Protein AF-A0A1I7E0W5-F1 (afdb_monomer)

Organism: NCBI:txid305507

Structure (mmCIF, N/CA/C/O backbone):
data_AF-A0A1I7E0W5-F1
#
_entry.id   AF-A0A1I7E0W5-F1
#
loop_
_atom_site.group_PDB
_atom_site.id
_atom_site.type_symbol
_atom_site.label_atom_id
_atom_site.label_alt_id
_atom_site.label_comp_id
_atom_site.label_asym_id
_atom_site.label_entity_id
_atom_site.label_seq_id
_atom_site.pdbx_PDB_ins_code
_atom_site.Cartn_x
_atom_site.Cartn_y
_atom_site.Cartn_z
_atom_site.occupancy
_atom_site.B_iso_or_equiv
_atom_site.auth_seq_id
_atom_site.auth_comp_id
_atom_site.auth_asym_id
_atom_site.auth_atom_id
_atom_site.pdbx_PDB_model_num
ATOM 1 N N . MET A 1 1 ? 36.158 55.878 -79.142 1.00 43.62 1 MET A N 1
ATOM 2 C CA . MET A 1 1 ? 35.590 54.519 -79.047 1.00 43.62 1 MET A CA 1
ATOM 3 C C . MET A 1 1 ? 34.059 54.619 -79.049 1.00 43.62 1 MET A C 1
ATOM 5 O O . MET A 1 1 ? 33.422 54.071 -78.172 1.00 43.62 1 MET A O 1
ATOM 9 N N . ASP A 1 2 ? 33.476 55.342 -80.022 1.00 47.50 2 ASP A N 1
ATOM 10 C CA . ASP A 1 2 ? 32.053 55.759 -79.984 1.00 47.50 2 ASP A CA 1
ATOM 11 C C . ASP A 1 2 ? 31.364 55.766 -81.371 1.00 47.50 2 ASP A C 1
ATOM 13 O O . ASP A 1 2 ? 30.398 56.481 -81.621 1.00 47.50 2 ASP A O 1
ATOM 17 N N . SER A 1 3 ? 31.851 54.949 -82.313 1.00 44.78 3 SER A N 1
ATOM 18 C CA . SER A 1 3 ? 31.164 54.667 -83.590 1.00 44.78 3 SER A CA 1
ATOM 19 C C . SER A 1 3 ? 30.640 53.227 -83.694 1.00 44.78 3 SER A C 1
ATOM 21 O O . SER A 1 3 ? 29.823 52.940 -84.570 1.00 44.78 3 SER A O 1
ATOM 23 N N . LYS A 1 4 ? 31.046 52.330 -82.778 1.00 49.75 4 LYS A N 1
ATOM 24 C CA . LYS A 1 4 ? 30.708 50.891 -82.803 1.00 49.75 4 LYS A CA 1
ATOM 25 C C . LYS A 1 4 ? 29.216 50.594 -82.591 1.00 49.75 4 LYS A C 1
ATOM 27 O O . LYS A 1 4 ? 28.749 49.528 -82.967 1.00 49.75 4 LYS A O 1
ATOM 32 N N . LEU A 1 5 ? 28.445 51.541 -82.054 1.00 52.19 5 LEU A N 1
ATOM 33 C CA . LEU A 1 5 ? 27.039 51.333 -81.684 1.00 52.19 5 LEU A CA 1
ATOM 34 C C . LEU A 1 5 ? 26.013 51.686 -82.777 1.00 52.19 5 LEU A C 1
ATOM 36 O O . LEU A 1 5 ? 24.825 51.469 -82.565 1.00 52.19 5 LEU A O 1
ATOM 40 N N . LYS A 1 6 ? 26.416 52.219 -83.943 1.00 59.38 6 LYS A N 1
ATOM 41 C CA . LYS A 1 6 ? 25.441 52.645 -84.976 1.00 59.38 6 LYS A CA 1
ATOM 42 C C . LYS A 1 6 ? 25.000 51.538 -85.937 1.00 59.38 6 LYS A C 1
ATOM 44 O O . LYS A 1 6 ? 23.975 51.684 -86.602 1.00 59.38 6 LYS A O 1
ATOM 49 N N . HIS A 1 7 ? 25.751 50.442 -86.023 1.00 68.62 7 HIS A N 1
ATOM 50 C CA . HIS A 1 7 ? 25.469 49.345 -86.945 1.00 68.62 7 HIS A CA 1
ATOM 51 C C . HIS A 1 7 ? 25.416 48.018 -86.198 1.00 68.62 7 HIS A C 1
ATOM 53 O O . HIS A 1 7 ? 26.363 47.637 -85.515 1.00 68.62 7 HIS A O 1
ATOM 59 N N . HIS A 1 8 ? 24.294 47.317 -86.340 1.00 77.12 8 HIS A N 1
ATOM 60 C CA . HIS A 1 8 ? 24.077 46.020 -85.714 1.00 77.12 8 HIS A CA 1
ATOM 61 C C . HIS A 1 8 ? 24.277 44.885 -86.724 1.00 77.12 8 HIS A C 1
ATOM 63 O O . HIS A 1 8 ? 23.985 45.073 -87.917 1.00 77.12 8 HIS A O 1
ATOM 69 N N . PRO A 1 9 ? 24.727 43.708 -86.256 1.00 81.94 9 PRO A N 1
ATOM 70 C CA . PRO A 1 9 ? 24.713 42.486 -87.043 1.00 81.94 9 PRO A CA 1
ATOM 71 C C . PRO A 1 9 ? 23.320 42.235 -87.644 1.00 81.94 9 PRO A C 1
ATOM 73 O O . PRO A 1 9 ? 22.298 42.626 -87.064 1.00 81.94 9 PRO A O 1
ATOM 76 N N . PRO A 1 10 ? 23.237 41.606 -88.826 1.00 84.88 10 PRO A N 1
ATOM 77 C CA . PRO A 1 10 ? 21.951 41.270 -89.416 1.00 84.88 10 PRO A CA 1
ATOM 78 C C . PRO A 1 10 ? 21.169 40.344 -88.471 1.00 84.88 10 PRO A C 1
ATOM 80 O O . PRO A 1 10 ? 21.715 39.406 -87.902 1.00 84.88 10 PRO A O 1
ATOM 83 N N . LYS A 1 11 ? 19.866 40.599 -88.307 1.00 84.62 11 LYS A N 1
ATOM 84 C CA . LYS A 1 11 ? 19.031 39.889 -87.318 1.00 84.62 11 LYS A CA 1
ATOM 85 C C . LYS A 1 11 ? 18.729 38.436 -87.687 1.00 84.62 11 LYS A C 1
ATOM 87 O O . LYS A 1 11 ? 18.383 37.643 -86.819 1.00 84.62 11 LYS A O 1
ATOM 92 N N . TRP A 1 12 ? 18.782 38.086 -88.973 1.00 85.62 12 TRP A N 1
ATOM 93 C CA . TRP A 1 12 ? 18.380 36.753 -89.424 1.00 85.62 12 TRP A CA 1
ATOM 94 C C . TRP A 1 12 ? 19.437 35.667 -89.138 1.00 85.62 12 TRP A C 1
ATOM 96 O O . TRP A 1 12 ? 19.018 34.615 -88.656 1.00 85.62 12 TRP A O 1
ATOM 106 N N . PRO A 1 13 ? 20.765 35.868 -89.338 1.00 84.62 13 PRO A N 1
ATOM 107 C CA . PRO A 1 13 ? 21.755 34.865 -88.949 1.00 84.62 13 PRO A CA 1
ATOM 108 C C . PRO A 1 13 ? 21.840 34.750 -87.431 1.00 84.62 13 PRO A C 1
ATOM 110 O O . PRO A 1 13 ? 21.971 33.653 -86.908 1.00 84.62 13 PRO A O 1
ATOM 113 N N . ASP A 1 14 ? 21.683 35.865 -86.723 1.00 85.44 14 ASP A N 1
ATOM 114 C CA . ASP A 1 14 ? 21.684 35.887 -85.266 1.00 85.44 14 ASP A CA 1
ATOM 115 C C . ASP A 1 14 ? 20.537 35.042 -84.677 1.00 85.44 14 ASP A C 1
ATOM 117 O O . ASP A 1 14 ? 20.769 34.094 -83.930 1.00 85.44 14 ASP A O 1
ATOM 121 N N . ARG A 1 15 ? 19.303 35.246 -85.162 1.00 84.81 15 ARG A N 1
ATOM 122 C CA . ARG A 1 15 ? 18.154 34.389 -84.813 1.00 84.81 15 ARG A CA 1
ATOM 123 C C . ARG A 1 15 ? 18.330 32.931 -85.229 1.00 84.81 15 ARG A C 1
ATOM 125 O O . ARG A 1 15 ? 17.812 32.036 -84.565 1.00 84.81 15 ARG A O 1
ATOM 132 N N . PHE A 1 16 ? 19.020 32.671 -86.339 1.00 85.50 16 PHE A N 1
ATOM 133 C CA . PHE A 1 16 ? 19.328 31.304 -86.751 1.00 85.50 16 PHE A CA 1
ATOM 134 C C . PHE A 1 16 ? 20.288 30.635 -85.756 1.00 85.50 16 PHE A C 1
ATOM 136 O O . PHE A 1 16 ? 20.071 29.482 -85.389 1.00 85.50 16 PHE A O 1
ATOM 143 N N . LEU A 1 17 ? 21.288 31.368 -85.261 1.00 84.69 17 LEU A N 1
ATOM 144 C CA . LEU A 1 17 ? 22.218 30.910 -84.231 1.00 84.69 17 LEU A CA 1
ATOM 145 C C . LEU A 1 17 ? 21.491 30.614 -82.910 1.00 84.69 17 LEU A C 1
ATOM 147 O O . LEU A 1 17 ? 21.661 29.525 -82.360 1.00 84.69 17 LEU A O 1
ATOM 151 N N . GLU A 1 18 ? 20.598 31.503 -82.468 1.00 84.06 18 GLU A N 1
ATOM 152 C CA . GLU A 1 18 ? 19.714 31.275 -81.310 1.00 84.06 18 GLU A CA 1
ATOM 153 C C . GLU A 1 18 ? 18.819 30.037 -81.474 1.00 84.06 18 GLU A C 1
ATOM 155 O O . GLU A 1 18 ? 18.578 29.297 -80.516 1.00 84.06 18 GLU A O 1
ATOM 160 N N . PHE A 1 19 ? 18.335 29.784 -82.694 1.00 83.31 19 PHE A N 1
ATOM 161 C CA . PHE A 1 19 ? 17.449 28.660 -82.978 1.00 83.31 19 PHE A CA 1
ATOM 162 C C . PHE A 1 19 ? 18.139 27.302 -82.781 1.00 83.31 19 PHE A C 1
ATOM 164 O O . PHE A 1 19 ? 17.571 26.420 -82.126 1.00 83.31 19 PHE A O 1
ATOM 171 N N . TYR A 1 20 ? 19.347 27.110 -83.327 1.00 82.94 20 TYR A N 1
ATOM 172 C CA . TYR A 1 20 ? 20.008 25.798 -83.287 1.00 82.94 20 TYR A CA 1
ATOM 173 C C . TYR A 1 20 ? 20.947 25.604 -82.089 1.00 82.94 20 TYR A C 1
ATOM 175 O O . TYR A 1 20 ? 21.164 24.459 -81.673 1.00 82.94 20 TYR A O 1
ATOM 183 N N . CYS A 1 21 ? 21.537 26.675 -81.552 1.00 82.44 21 CYS A N 1
ATOM 184 C CA . CYS A 1 21 ? 22.623 26.571 -80.582 1.00 82.44 21 CYS A CA 1
ATOM 185 C C . CYS A 1 21 ? 22.127 26.200 -79.171 1.00 82.44 21 CYS A C 1
ATOM 187 O O . CYS A 1 21 ? 21.019 26.532 -78.745 1.00 82.44 21 CYS A O 1
ATOM 189 N N . ASN A 1 22 ? 22.955 25.471 -78.418 1.00 79.44 22 ASN A N 1
ATOM 190 C CA . ASN A 1 22 ? 22.703 25.182 -77.005 1.00 79.44 22 ASN A CA 1
ATOM 191 C C . ASN A 1 22 ? 22.732 26.489 -76.176 1.00 79.44 22 ASN A C 1
ATOM 193 O O . ASN A 1 22 ? 23.740 27.194 -76.263 1.00 79.44 22 ASN A O 1
ATOM 197 N N . PRO A 1 23 ? 21.712 26.787 -75.336 1.00 78.88 23 PRO A N 1
ATOM 198 C CA . PRO A 1 23 ? 21.662 28.008 -74.523 1.00 78.88 23 PRO A CA 1
ATOM 199 C C . PRO A 1 23 ? 22.933 28.277 -73.707 1.00 78.88 23 PRO A C 1
ATOM 201 O O . PRO A 1 23 ? 23.388 29.410 -73.651 1.00 78.88 23 PRO A O 1
ATOM 204 N N . ASN A 1 24 ? 23.576 27.236 -73.165 1.00 78.38 24 ASN A N 1
ATOM 205 C CA . ASN A 1 24 ? 24.781 27.383 -72.333 1.00 78.38 24 ASN A CA 1
ATOM 206 C C . ASN A 1 24 ? 26.032 27.816 -73.118 1.00 78.38 24 ASN A C 1
ATOM 208 O O . ASN A 1 24 ? 27.051 28.136 -72.517 1.00 78.38 24 ASN A O 1
ATOM 212 N N . ARG A 1 25 ? 26.002 27.739 -74.452 1.00 78.19 25 ARG A N 1
ATOM 213 C CA . ARG A 1 25 ? 27.111 28.136 -75.340 1.00 78.19 25 ARG A CA 1
ATOM 214 C C . ARG A 1 25 ? 26.723 29.258 -76.294 1.00 78.19 25 ARG A C 1
ATOM 216 O O . ARG A 1 25 ? 27.572 29.723 -77.047 1.00 78.19 25 ARG A O 1
ATOM 223 N N . LEU A 1 26 ? 25.448 29.641 -76.284 1.00 83.75 26 LEU A N 1
ATOM 224 C CA . LEU A 1 26 ? 24.885 30.644 -77.170 1.00 83.75 26 LEU A CA 1
ATOM 225 C C . LEU A 1 26 ? 25.604 31.978 -76.979 1.00 83.75 26 LEU A C 1
ATO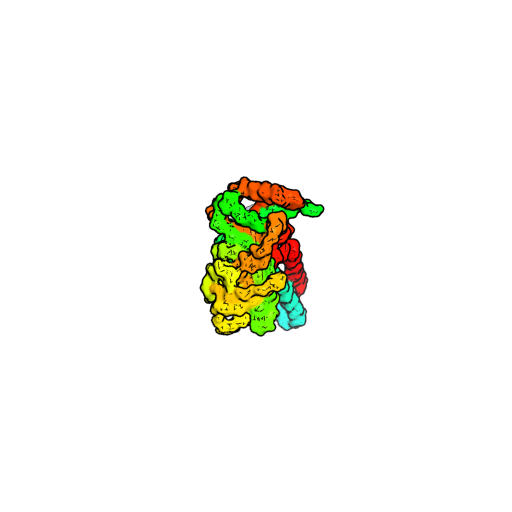M 227 O O . LEU A 1 26 ? 26.133 32.504 -77.946 1.00 83.75 26 LEU A O 1
ATOM 231 N N . GLU A 1 27 ? 25.712 32.442 -75.734 1.00 82.94 27 GLU A N 1
ATOM 232 C CA . GLU A 1 27 ? 26.347 33.720 -75.394 1.00 82.94 27 GLU A CA 1
ATOM 233 C C . GLU A 1 27 ? 27.799 33.796 -75.885 1.00 82.94 27 GLU A C 1
ATOM 235 O O . GLU A 1 27 ? 28.182 34.765 -76.534 1.00 82.94 27 GLU A O 1
ATOM 240 N N . GLN A 1 28 ? 28.587 32.739 -75.663 1.00 83.81 28 GLN A N 1
ATOM 241 C CA . GLN A 1 28 ? 29.988 32.707 -76.086 1.00 83.81 28 GLN A CA 1
ATOM 242 C C . GLN A 1 28 ? 30.129 32.721 -77.616 1.00 83.81 28 GLN A C 1
ATOM 244 O O . GLN A 1 28 ? 30.894 33.507 -78.160 1.00 83.81 28 GLN A O 1
ATOM 249 N N . ILE A 1 29 ? 29.373 31.876 -78.326 1.00 84.69 29 ILE A N 1
ATOM 250 C CA . ILE A 1 29 ? 29.469 31.778 -79.792 1.00 84.69 29 ILE A CA 1
ATOM 251 C C . ILE A 1 29 ? 28.907 33.042 -80.463 1.00 84.69 29 ILE A C 1
ATOM 253 O O . ILE A 1 29 ? 29.428 33.481 -81.488 1.00 84.69 29 ILE A O 1
ATOM 257 N N . GLN A 1 30 ? 27.858 33.638 -79.894 1.00 86.25 30 GLN A N 1
ATOM 258 C CA . GLN A 1 30 ? 27.276 34.892 -80.369 1.00 86.25 30 GLN A CA 1
ATOM 259 C C . GLN A 1 30 ? 28.239 36.066 -80.136 1.00 86.25 30 GLN A C 1
ATOM 261 O O . GLN A 1 30 ? 28.424 36.878 -81.040 1.00 86.25 30 GLN A O 1
ATOM 266 N N . GLY A 1 31 ? 28.920 36.103 -78.984 1.00 84.31 31 GLY A N 1
ATOM 267 C CA . GLY A 1 31 ? 29.981 37.067 -78.684 1.00 84.31 31 GLY A CA 1
ATOM 268 C C . GLY A 1 31 ? 31.130 37.015 -79.694 1.00 84.31 31 GLY A C 1
ATOM 269 O O . GLY A 1 31 ? 31.436 38.034 -80.313 1.00 84.31 31 GLY A O 1
ATOM 270 N N . ASP A 1 32 ? 31.685 35.825 -79.945 1.00 86.50 32 ASP A N 1
ATOM 271 C CA . ASP A 1 32 ? 32.763 35.627 -80.928 1.00 86.50 32 ASP A CA 1
ATOM 272 C C . ASP A 1 32 ? 32.327 36.060 -82.344 1.00 86.50 32 ASP A C 1
ATOM 274 O O . ASP A 1 32 ? 33.078 36.690 -83.093 1.00 86.50 32 ASP A O 1
ATOM 278 N N . ALA A 1 33 ? 31.087 35.742 -82.734 1.00 85.88 33 ALA A N 1
ATOM 279 C CA . ALA A 1 33 ? 30.550 36.128 -84.036 1.00 85.88 33 ALA A CA 1
ATOM 280 C C . ALA A 1 33 ? 30.359 37.652 -84.159 1.00 85.88 33 ALA A C 1
ATOM 282 O O . ALA A 1 33 ? 30.586 38.215 -85.234 1.00 85.88 33 ALA A O 1
ATOM 283 N N . TYR A 1 34 ? 29.946 38.327 -83.082 1.00 89.81 34 TYR A N 1
ATOM 284 C CA . TYR A 1 34 ? 29.804 39.783 -83.041 1.00 89.81 34 TYR A CA 1
ATOM 285 C C . TYR A 1 34 ? 31.148 40.497 -83.102 1.00 89.81 34 TYR A C 1
ATOM 287 O O . TYR A 1 34 ? 31.270 41.485 -83.827 1.00 89.81 34 TYR A O 1
ATOM 295 N N . GLU A 1 35 ? 32.162 39.993 -82.403 1.00 85.50 35 GLU A N 1
ATOM 296 C CA . GLU A 1 35 ? 33.510 40.556 -82.460 1.00 85.50 35 GLU A CA 1
ATOM 297 C C . GLU A 1 35 ? 34.052 40.531 -83.897 1.00 85.50 35 GLU A C 1
ATOM 299 O O . GLU A 1 35 ? 34.442 41.575 -84.426 1.00 85.50 35 GLU A O 1
ATOM 304 N N . LEU A 1 36 ? 33.944 39.383 -84.579 1.00 86.00 36 LEU A N 1
ATOM 305 C CA . LEU A 1 36 ? 34.335 39.248 -85.987 1.00 86.00 36 LEU A CA 1
ATOM 306 C C . LEU A 1 36 ? 33.556 40.194 -86.912 1.00 86.00 36 LEU A C 1
ATOM 308 O O . LEU A 1 36 ? 34.139 40.781 -87.822 1.00 86.00 36 LEU A O 1
ATOM 312 N N . PHE A 1 37 ? 32.255 40.393 -86.673 1.00 88.00 37 PHE A N 1
ATOM 313 C CA . PHE A 1 37 ? 31.454 41.343 -87.451 1.00 88.00 37 PHE A CA 1
ATOM 314 C C . PHE A 1 37 ? 31.960 42.779 -87.311 1.00 88.00 37 PHE A C 1
ATOM 316 O O . PHE A 1 37 ? 32.060 43.488 -88.311 1.00 88.00 37 PHE A O 1
ATOM 323 N N . TYR A 1 38 ? 32.277 43.217 -86.091 1.00 85.88 38 TYR A N 1
ATOM 324 C CA . TYR A 1 38 ? 32.769 44.573 -85.858 1.00 85.88 38 TYR A CA 1
ATOM 325 C C . TYR A 1 38 ? 34.187 44.783 -86.399 1.00 85.88 38 TYR A C 1
ATOM 327 O O . TYR A 1 38 ? 34.476 45.873 -86.887 1.00 85.88 38 TYR A O 1
ATOM 335 N N . MET A 1 39 ? 35.036 43.752 -86.390 1.00 84.88 39 MET A N 1
ATOM 336 C CA . MET A 1 39 ? 36.342 43.796 -87.058 1.00 84.88 39 MET A CA 1
ATOM 337 C C . MET A 1 39 ? 36.192 43.937 -88.580 1.00 84.88 39 MET A C 1
ATOM 339 O O . MET A 1 39 ? 36.763 44.847 -89.180 1.00 84.88 39 MET A O 1
ATOM 343 N N . ASP A 1 40 ? 35.353 43.103 -89.206 1.00 85.44 40 ASP A N 1
ATOM 344 C CA . ASP A 1 40 ? 35.089 43.173 -90.651 1.00 85.44 40 ASP A CA 1
ATOM 345 C C . ASP A 1 40 ? 34.439 44.515 -91.058 1.00 85.44 40 ASP A C 1
ATOM 347 O O . ASP A 1 40 ? 34.656 45.012 -92.171 1.00 85.44 40 ASP A O 1
ATOM 351 N N . LEU A 1 41 ? 33.642 45.115 -90.161 1.00 86.06 41 LEU A N 1
ATOM 352 C CA . LEU A 1 41 ? 33.019 46.427 -90.350 1.00 86.06 41 LEU A CA 1
ATOM 353 C C . LEU A 1 41 ? 34.068 47.540 -90.461 1.00 86.06 41 LEU A C 1
ATOM 355 O O . LEU A 1 41 ? 33.935 48.404 -91.331 1.00 86.06 41 LEU A O 1
ATOM 359 N N . GLU A 1 42 ? 35.079 47.518 -89.588 1.00 81.69 42 GLU A N 1
ATOM 360 C CA . GLU A 1 42 ? 36.147 48.522 -89.538 1.00 81.69 42 GLU A CA 1
ATOM 361 C C . GLU A 1 42 ? 37.092 48.418 -90.743 1.00 81.69 42 GLU A C 1
ATOM 363 O O . GLU A 1 42 ? 37.497 49.447 -91.282 1.00 81.69 42 GLU A O 1
ATOM 368 N N . GLU A 1 43 ? 37.395 47.206 -91.218 1.00 82.06 43 GLU A N 1
ATOM 369 C CA . GLU A 1 43 ? 38.348 47.014 -92.319 1.00 82.06 43 GLU A CA 1
ATOM 370 C C . GLU A 1 43 ? 37.748 47.196 -93.722 1.00 82.06 43 GLU A C 1
ATOM 372 O O . GLU A 1 43 ? 38.404 47.743 -94.610 1.00 82.06 43 GLU A O 1
ATOM 377 N N . LYS A 1 44 ? 36.535 46.677 -93.973 1.00 80.94 44 LYS A N 1
ATOM 378 C CA . LYS A 1 44 ? 36.001 46.490 -95.346 1.00 80.94 44 LYS A CA 1
ATOM 379 C C . LYS A 1 44 ? 34.577 47.015 -95.549 1.00 80.94 44 LYS A C 1
ATOM 381 O O . LYS A 1 44 ? 34.046 46.946 -96.661 1.00 80.94 44 LYS A O 1
ATOM 386 N N . GLY A 1 45 ? 33.967 47.575 -94.505 1.00 83.00 45 GLY A N 1
ATOM 387 C CA . GLY A 1 45 ? 32.675 48.256 -94.561 1.00 83.00 45 GLY A CA 1
ATOM 388 C C . GLY A 1 45 ? 31.440 47.353 -94.416 1.00 83.00 45 GLY A C 1
ATOM 389 O O . GLY A 1 45 ? 31.491 46.123 -94.447 1.00 83.00 45 GLY A O 1
ATOM 390 N N . LEU A 1 46 ? 30.274 47.998 -94.271 1.00 82.75 46 LEU A N 1
ATOM 391 C CA . LEU A 1 46 ? 29.032 47.385 -93.770 1.00 82.75 46 LEU A CA 1
ATOM 392 C C . LEU A 1 46 ? 28.513 46.192 -94.584 1.00 82.75 46 LEU A C 1
ATOM 394 O O . LEU A 1 46 ? 28.131 45.175 -94.009 1.00 82.75 46 LEU A O 1
ATOM 398 N N . ARG A 1 47 ? 28.483 46.296 -95.918 1.00 80.25 47 ARG A N 1
ATOM 399 C CA . ARG A 1 47 ? 27.934 45.223 -96.769 1.00 80.25 47 ARG A CA 1
ATOM 400 C C . ARG A 1 47 ? 28.778 43.954 -96.710 1.00 80.25 47 ARG A C 1
ATOM 402 O O . ARG A 1 47 ? 28.229 42.855 -96.729 1.00 80.25 47 ARG A O 1
ATOM 409 N N . PHE A 1 48 ? 30.096 44.114 -96.616 1.00 85.88 48 PHE A N 1
ATOM 410 C CA . PHE A 1 48 ? 31.017 42.992 -96.510 1.00 85.88 48 PHE A CA 1
ATOM 411 C C . PHE A 1 48 ? 30.878 42.302 -95.149 1.00 85.88 48 PHE A C 1
ATOM 413 O O . PHE A 1 48 ? 30.683 41.088 -95.106 1.00 85.88 48 PHE A O 1
ATOM 420 N N . ALA A 1 49 ? 30.853 43.080 -94.061 1.00 84.94 49 ALA A N 1
ATOM 421 C CA . ALA A 1 49 ? 30.663 42.569 -92.705 1.00 84.94 49 ALA A CA 1
ATOM 422 C C . ALA A 1 49 ? 29.336 41.804 -92.545 1.00 84.94 49 ALA A C 1
ATOM 424 O O . ALA A 1 49 ? 29.307 40.711 -91.985 1.00 84.94 49 ALA A O 1
ATOM 425 N N . GLN A 1 50 ? 28.232 42.317 -93.104 1.00 86.00 50 GLN A N 1
ATOM 426 C CA . GLN A 1 50 ? 26.924 41.650 -93.036 1.00 86.00 50 GLN A CA 1
ATOM 427 C C . GLN A 1 50 ? 26.907 40.296 -93.759 1.00 86.00 50 GLN A C 1
ATOM 429 O O . GLN A 1 50 ? 26.346 39.328 -93.241 1.00 86.00 50 GLN A O 1
ATOM 434 N N . PHE A 1 51 ? 27.528 40.209 -94.939 1.00 86.50 51 PHE A N 1
ATOM 435 C CA . PHE A 1 51 ? 27.631 38.953 -95.682 1.00 86.50 51 PHE A CA 1
ATOM 436 C C . PHE A 1 51 ? 28.553 37.950 -94.976 1.00 86.50 51 PHE A C 1
ATOM 438 O O . PHE A 1 51 ? 28.203 36.778 -94.827 1.00 86.50 51 PHE A O 1
ATOM 445 N N . ARG A 1 52 ? 29.713 38.408 -94.491 1.00 87.06 52 ARG A N 1
ATOM 446 C CA . ARG A 1 52 ? 30.670 37.558 -93.774 1.00 87.06 52 ARG A CA 1
ATOM 447 C C . ARG A 1 52 ? 30.122 37.039 -92.457 1.00 87.06 52 ARG A C 1
ATOM 449 O O . ARG A 1 52 ? 30.311 35.861 -92.175 1.00 87.06 52 ARG A O 1
ATOM 456 N N . PHE A 1 53 ? 29.374 37.845 -91.710 1.00 87.94 53 PHE A N 1
ATOM 457 C CA . PHE A 1 53 ? 28.715 37.393 -90.486 1.00 87.94 53 PHE A CA 1
ATOM 458 C C . PHE A 1 53 ? 27.767 36.217 -90.740 1.00 87.94 53 PHE A C 1
ATOM 460 O O . PHE A 1 53 ? 27.815 35.228 -90.014 1.00 87.94 53 PHE A O 1
ATOM 467 N N . ALA A 1 54 ? 26.978 36.255 -91.820 1.00 86.06 54 ALA A N 1
ATOM 468 C CA . ALA A 1 54 ? 26.128 35.123 -92.191 1.00 86.06 54 ALA A CA 1
ATOM 469 C C . ALA A 1 54 ? 26.946 33.847 -92.482 1.00 86.06 54 ALA A C 1
ATOM 471 O O . ALA A 1 54 ? 26.561 32.757 -92.059 1.00 86.06 54 ALA A O 1
ATOM 472 N N . ILE A 1 55 ? 28.105 33.976 -93.139 1.00 86.00 55 ILE A N 1
ATOM 473 C CA . ILE A 1 55 ? 29.027 32.850 -93.368 1.00 86.00 55 ILE A CA 1
ATOM 474 C C . ILE A 1 55 ? 29.623 32.340 -92.051 1.00 86.00 55 ILE A C 1
ATOM 476 O O . ILE A 1 55 ? 29.707 31.129 -91.854 1.00 86.00 55 ILE A O 1
ATOM 480 N N . HIS A 1 56 ? 30.017 33.233 -91.142 1.00 86.38 56 HIS A N 1
ATOM 481 C CA . HIS A 1 56 ? 30.569 32.859 -89.841 1.00 86.38 56 HIS A CA 1
ATOM 482 C C . HIS A 1 56 ? 29.548 32.089 -89.002 1.00 86.38 56 HIS A C 1
ATOM 484 O O . HIS A 1 56 ? 29.860 30.991 -88.541 1.00 86.38 56 HIS A O 1
ATOM 490 N N . VAL A 1 57 ? 28.309 32.577 -88.914 1.00 85.75 57 VAL A N 1
ATOM 491 C CA . VAL A 1 57 ? 27.199 31.869 -88.259 1.00 85.75 57 VAL A CA 1
ATOM 492 C C . VAL A 1 57 ? 26.999 30.470 -88.853 1.00 85.75 57 VAL A C 1
ATOM 494 O O . VAL A 1 57 ? 26.929 29.491 -88.111 1.00 85.75 57 VAL A O 1
ATOM 497 N N . LEU A 1 58 ? 26.980 30.339 -90.185 1.00 83.56 58 LEU A N 1
ATOM 498 C CA . LEU A 1 58 ? 26.871 29.030 -90.841 1.00 83.56 58 LEU A CA 1
ATOM 499 C C . LEU A 1 58 ? 28.089 28.132 -90.570 1.00 83.56 58 LEU A C 1
ATOM 501 O O . LEU A 1 58 ? 27.940 26.927 -90.399 1.00 83.56 58 LEU A O 1
ATOM 505 N N . SER A 1 59 ? 29.294 28.694 -90.463 1.00 82.25 59 SER A N 1
ATOM 506 C CA . SER A 1 59 ? 30.507 27.936 -90.123 1.00 82.25 59 SER A CA 1
ATOM 507 C C . SER A 1 59 ? 30.498 27.405 -88.681 1.00 82.25 59 SER A C 1
ATOM 509 O O . SER A 1 59 ? 31.083 26.354 -88.390 1.00 82.25 59 SER A O 1
ATOM 511 N N . PHE A 1 60 ? 29.780 28.089 -87.782 1.00 82.50 60 PHE A N 1
ATOM 512 C CA . PHE A 1 60 ? 29.550 27.653 -86.406 1.00 82.50 60 PHE A CA 1
ATOM 513 C C . PHE A 1 60 ? 28.448 26.590 -86.293 1.00 82.50 60 PHE A C 1
ATOM 515 O O . PHE A 1 60 ? 28.253 26.033 -85.200 1.00 82.50 60 PHE A O 1
ATOM 522 N N . PHE A 1 61 ? 27.773 26.247 -87.400 1.00 81.56 61 PHE A N 1
ATOM 523 C CA . PHE A 1 61 ? 26.784 25.173 -87.492 1.00 81.56 61 PHE A CA 1
ATOM 524 C C . PHE A 1 61 ? 27.465 23.797 -87.476 1.00 81.56 61 PHE A C 1
ATOM 526 O O . PHE A 1 61 ? 27.504 23.045 -88.449 1.00 81.56 61 PHE A O 1
ATOM 533 N N . ARG A 1 62 ? 28.059 23.464 -86.330 1.00 79.75 62 ARG A N 1
ATOM 534 C CA . ARG A 1 62 ? 28.651 22.155 -86.057 1.00 79.75 62 ARG A CA 1
ATOM 535 C C . ARG A 1 62 ? 27.692 21.334 -85.218 1.00 79.75 62 ARG A C 1
ATOM 537 O O . ARG A 1 62 ? 27.135 21.830 -84.243 1.00 79.75 62 ARG A O 1
ATOM 544 N N . TRP A 1 63 ? 27.620 20.039 -85.505 1.00 71.50 63 TRP A N 1
ATOM 545 C CA . TRP A 1 63 ? 26.815 19.058 -84.768 1.00 71.50 63 TRP A CA 1
ATOM 546 C C . TRP A 1 63 ? 27.010 19.093 -83.239 1.00 71.50 63 TRP A C 1
ATOM 548 O O . TRP A 1 63 ? 26.097 18.796 -82.475 1.00 71.50 63 TRP A O 1
ATOM 558 N N . ARG A 1 64 ? 28.196 19.513 -82.777 1.00 71.88 64 ARG A N 1
ATOM 559 C CA . ARG A 1 64 ? 28.537 19.685 -81.355 1.00 71.88 64 ARG A CA 1
ATOM 560 C C . ARG A 1 64 ? 27.840 20.876 -80.677 1.00 71.88 64 ARG A C 1
ATOM 562 O O . ARG A 1 64 ? 27.718 20.875 -79.456 1.00 71.88 64 ARG A O 1
ATOM 569 N N . ASN A 1 65 ? 27.436 21.883 -81.446 1.00 76.75 65 ASN A N 1
ATOM 570 C CA . ASN A 1 65 ? 26.807 23.113 -80.956 1.00 76.75 65 ASN A CA 1
ATOM 571 C C . ASN A 1 65 ? 25.275 23.041 -81.022 1.00 76.75 65 ASN A C 1
ATOM 573 O O . ASN A 1 65 ? 24.601 23.822 -80.356 1.00 76.75 65 ASN A O 1
ATOM 577 N N . ILE A 1 66 ? 24.738 22.087 -81.789 1.00 80.00 66 ILE A N 1
ATOM 578 C CA . ILE A 1 66 ? 23.301 21.851 -81.918 1.00 80.00 66 ILE A CA 1
ATOM 579 C C . ILE A 1 66 ? 22.738 21.369 -80.577 1.00 80.00 66 ILE A C 1
ATOM 581 O O . ILE A 1 66 ? 23.332 20.510 -79.921 1.00 80.00 66 ILE A O 1
ATOM 585 N N . LYS A 1 67 ? 21.588 21.930 -80.186 1.00 66.50 67 LYS A N 1
ATOM 586 C CA . LYS A 1 67 ? 20.785 21.591 -79.000 1.00 66.50 67 LYS A CA 1
ATOM 587 C C . LYS A 1 67 ? 20.703 20.068 -78.784 1.00 66.50 67 LYS A C 1
ATOM 589 O O . LYS A 1 67 ? 19.869 19.377 -79.362 1.00 66.50 67 LYS A O 1
ATOM 594 N N . ARG A 1 68 ? 21.584 19.534 -77.936 1.00 60.59 68 ARG A N 1
ATOM 595 C CA . ARG A 1 68 ? 21.573 18.139 -77.482 1.00 60.59 68 ARG A CA 1
ATOM 596 C C . ARG A 1 68 ? 21.118 18.110 -76.023 1.00 60.59 68 ARG A C 1
ATOM 598 O O . ARG A 1 68 ? 21.719 18.756 -75.175 1.00 60.59 68 ARG A O 1
ATOM 605 N N . THR A 1 69 ? 19.992 17.424 -75.843 1.00 54.59 69 THR A N 1
ATOM 606 C CA . THR A 1 69 ? 19.166 17.064 -74.678 1.00 54.59 69 THR A CA 1
ATOM 607 C C . THR A 1 69 ? 19.596 17.495 -73.267 1.00 54.59 69 THR A C 1
ATOM 609 O O . THR A 1 69 ? 20.742 17.355 -72.858 1.00 54.59 69 THR A O 1
ATOM 612 N N . LYS A 1 70 ? 18.569 17.946 -72.525 1.00 53.66 70 LYS A N 1
ATOM 613 C CA . LYS A 1 70 ? 18.457 18.220 -71.081 1.00 53.66 70 LYS A CA 1
ATOM 614 C C . LYS A 1 70 ? 19.551 17.574 -70.219 1.00 53.66 70 LYS A C 1
ATOM 616 O O . LYS A 1 70 ? 19.639 16.349 -70.146 1.00 53.66 70 LYS A O 1
ATOM 621 N N . SER A 1 71 ? 20.287 18.414 -69.486 1.00 49.16 71 SER A N 1
ATOM 622 C CA . SER A 1 71 ? 21.040 17.998 -68.299 1.00 49.16 71 SER A CA 1
ATOM 623 C C . SER A 1 71 ? 20.094 17.223 -67.383 1.00 49.16 71 SER A C 1
ATOM 625 O O . SER A 1 71 ? 19.185 17.797 -66.783 1.00 49.16 71 SER A O 1
ATOM 627 N N . THR A 1 72 ? 20.241 15.902 -67.345 1.00 49.62 72 THR A N 1
ATOM 628 C CA . THR A 1 72 ? 19.515 15.066 -66.395 1.00 49.62 72 THR A CA 1
ATOM 629 C C . THR A 1 72 ? 20.285 15.181 -65.095 1.00 49.62 72 THR A C 1
ATOM 631 O O . THR A 1 72 ? 21.237 14.445 -64.856 1.00 49.62 72 THR A O 1
ATOM 634 N N . TYR A 1 73 ? 19.916 16.159 -64.271 1.00 51.09 73 TYR A N 1
ATOM 635 C CA . TYR A 1 73 ? 20.258 16.101 -62.861 1.00 51.09 73 TYR A CA 1
ATOM 636 C C . TYR A 1 73 ? 19.571 14.846 -62.329 1.00 51.09 73 TYR A C 1
ATOM 638 O O . TYR A 1 73 ? 18.350 14.822 -62.185 1.00 51.09 73 TYR A O 1
ATOM 646 N N . HIS A 1 74 ? 20.328 13.770 -62.114 1.00 52.84 74 HIS A N 1
ATOM 647 C CA . HIS A 1 74 ? 19.836 12.679 -61.291 1.00 52.84 74 HIS A CA 1
ATOM 648 C C . HIS A 1 74 ? 19.584 13.289 -59.915 1.00 52.84 74 HIS A C 1
ATOM 650 O O . HIS A 1 74 ? 20.526 13.568 -59.175 1.00 52.84 74 HIS A O 1
ATOM 656 N N . THR A 1 75 ? 18.319 13.555 -59.596 1.00 51.72 75 THR A N 1
ATOM 657 C CA . THR A 1 75 ? 17.887 13.772 -58.222 1.00 51.72 75 THR A CA 1
ATOM 658 C C . THR A 1 75 ? 18.394 12.576 -57.435 1.00 51.72 75 THR A C 1
ATOM 660 O O . THR A 1 75 ? 17.996 11.435 -57.667 1.00 51.72 75 THR A O 1
ATOM 663 N N . PHE A 1 76 ? 19.390 12.831 -56.593 1.00 57.28 76 PHE A N 1
ATOM 664 C CA . PHE A 1 76 ? 20.047 11.821 -55.788 1.00 57.28 76 PHE A CA 1
ATOM 665 C C . PHE A 1 76 ? 18.964 11.163 -54.930 1.00 57.28 76 PHE A C 1
ATOM 667 O O . PHE A 1 76 ? 18.407 11.790 -54.031 1.00 57.28 76 PHE A O 1
ATOM 674 N N . SER A 1 77 ? 18.584 9.930 -55.271 1.00 64.81 77 SER A N 1
ATOM 675 C CA . SER A 1 77 ? 17.564 9.202 -54.524 1.00 64.81 77 SER A CA 1
ATOM 676 C C . SER A 1 77 ? 18.105 8.969 -53.118 1.00 64.81 77 SER A C 1
ATOM 678 O O . SER A 1 77 ? 19.051 8.201 -52.932 1.00 64.81 77 SER A O 1
ATOM 680 N N . GLN A 1 78 ? 17.528 9.655 -52.129 1.00 67.12 78 GLN A N 1
ATOM 681 C CA . GLN A 1 78 ? 17.937 9.554 -50.726 1.00 67.12 78 GLN A CA 1
ATOM 682 C C . GLN A 1 78 ? 17.958 8.086 -50.255 1.00 67.12 78 GLN A C 1
ATOM 684 O O . GLN A 1 78 ? 18.863 7.678 -49.530 1.00 67.12 78 GLN A O 1
ATOM 689 N N . GLY A 1 79 ? 17.049 7.250 -50.773 1.00 77.31 79 GLY A N 1
ATOM 690 C CA . GLY A 1 79 ? 17.011 5.813 -50.488 1.00 77.31 79 GLY A CA 1
ATOM 691 C C . GLY A 1 79 ? 18.218 5.026 -51.017 1.00 77.31 79 GLY A C 1
ATOM 692 O O . GLY A 1 79 ? 18.707 4.119 -50.343 1.00 77.31 79 GLY A O 1
ATOM 693 N N . ALA A 1 80 ? 18.755 5.381 -52.190 1.00 77.44 80 ALA A N 1
ATOM 694 C CA . ALA A 1 80 ? 19.935 4.712 -52.747 1.00 77.44 80 ALA A CA 1
ATOM 695 C C . ALA A 1 80 ? 21.201 4.993 -51.916 1.00 77.44 80 ALA A C 1
ATOM 697 O O . ALA A 1 80 ? 22.029 4.099 -51.723 1.00 77.44 80 ALA A O 1
ATOM 698 N N . MET A 1 81 ? 21.322 6.206 -51.369 1.00 83.81 81 MET A N 1
ATOM 699 C CA . MET A 1 81 ? 22.416 6.568 -50.465 1.00 83.81 81 MET A CA 1
ATOM 700 C C . MET A 1 81 ? 22.294 5.909 -49.096 1.00 83.81 81 MET A C 1
ATOM 702 O O . MET A 1 81 ? 23.282 5.357 -48.623 1.00 83.81 81 MET A O 1
ATOM 706 N N . LEU A 1 82 ? 21.097 5.874 -48.498 1.00 85.69 82 LEU A N 1
ATOM 707 C CA . LEU A 1 82 ? 20.859 5.155 -47.238 1.00 85.69 82 LEU A CA 1
ATOM 708 C C . LEU A 1 82 ? 21.229 3.670 -47.353 1.00 85.69 82 LEU A C 1
ATOM 710 O O . LEU A 1 82 ? 21.920 3.134 -46.488 1.00 85.69 82 LEU A O 1
ATOM 714 N N . LYS A 1 83 ? 20.865 3.019 -48.465 1.00 85.81 83 LYS A N 1
ATOM 715 C CA . LYS A 1 83 ? 21.251 1.626 -48.741 1.00 85.81 83 LYS A CA 1
ATOM 716 C C . LYS A 1 83 ? 22.769 1.452 -48.828 1.00 85.81 83 LYS A C 1
ATOM 718 O O . LYS A 1 83 ? 23.304 0.468 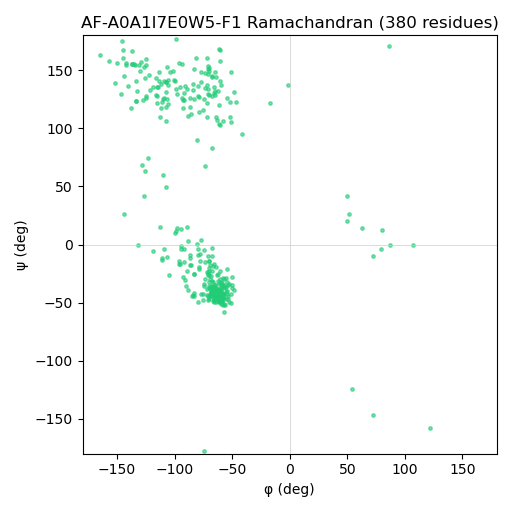-48.316 1.00 85.81 83 LYS A O 1
ATOM 723 N N . ASN A 1 84 ? 23.470 2.390 -49.468 1.00 87.69 84 ASN A N 1
ATOM 724 C CA . ASN A 1 84 ? 24.929 2.354 -49.545 1.00 87.69 84 ASN A CA 1
ATOM 725 C C . ASN A 1 84 ? 25.582 2.596 -48.178 1.00 87.69 84 ASN A C 1
ATOM 727 O O . ASN A 1 84 ? 26.481 1.839 -47.816 1.00 87.69 84 ASN A O 1
ATOM 731 N N . TYR A 1 85 ? 25.109 3.568 -47.395 1.00 90.50 85 TYR A N 1
ATOM 732 C CA . TYR A 1 85 ? 25.603 3.808 -46.038 1.00 90.50 85 TYR A CA 1
ATOM 733 C C . TYR A 1 85 ? 25.385 2.599 -45.128 1.00 90.50 85 TYR A C 1
ATOM 735 O O . TYR A 1 85 ? 26.329 2.169 -44.469 1.00 90.50 85 TYR A O 1
ATOM 743 N N . PHE A 1 86 ? 24.207 1.971 -45.170 1.00 90.31 86 PHE A N 1
ATOM 744 C CA . PHE A 1 86 ? 23.932 0.748 -44.414 1.00 90.31 86 PHE A CA 1
ATOM 745 C C . PHE A 1 86 ? 24.844 -0.411 -44.843 1.00 90.31 86 PHE A C 1
ATOM 747 O O . PHE A 1 86 ? 25.442 -1.085 -44.007 1.00 90.31 86 PHE A O 1
ATOM 754 N N . LYS A 1 87 ? 25.032 -0.611 -46.157 1.00 91.06 87 LYS A N 1
ATOM 755 C CA . LYS A 1 87 ? 25.923 -1.651 -46.700 1.00 91.06 87 LYS A CA 1
ATOM 756 C C . LYS A 1 87 ? 27.380 -1.447 -46.277 1.00 91.06 87 LYS A C 1
ATOM 758 O O . LYS A 1 87 ? 28.072 -2.423 -45.986 1.00 91.06 87 LYS A O 1
ATOM 763 N N . ILE A 1 88 ? 27.861 -0.204 -46.282 1.00 89.81 88 ILE A N 1
ATOM 764 C CA . ILE A 1 88 ? 29.226 0.136 -45.861 1.00 89.81 88 ILE A CA 1
ATOM 765 C C . ILE A 1 88 ? 29.364 -0.040 -44.344 1.00 89.81 88 ILE A C 1
ATOM 767 O O . ILE A 1 88 ? 30.313 -0.692 -43.907 1.00 89.81 88 ILE A O 1
ATOM 771 N N . GLY A 1 89 ? 28.397 0.450 -43.563 1.00 88.88 89 GLY A N 1
ATOM 772 C CA . GLY A 1 89 ? 28.350 0.297 -42.109 1.00 88.88 89 GLY A CA 1
ATOM 773 C C . GLY A 1 89 ? 28.392 -1.169 -41.686 1.00 88.88 89 GLY A C 1
ATOM 774 O O . GLY A 1 89 ? 29.295 -1.568 -40.958 1.00 88.88 89 GLY A O 1
ATOM 775 N N . TRP A 1 90 ? 27.516 -2.008 -42.244 1.00 90.75 90 TRP A N 1
ATOM 776 C CA . TRP A 1 90 ? 27.473 -3.445 -41.955 1.00 90.75 90 TRP A CA 1
ATOM 777 C C . TRP A 1 90 ? 28.799 -4.162 -42.252 1.00 90.75 90 TRP A C 1
ATOM 779 O O . TRP A 1 90 ? 29.286 -4.959 -41.450 1.00 90.75 90 TRP A O 1
ATOM 789 N N . ARG A 1 91 ? 29.445 -3.848 -43.385 1.00 90.19 91 ARG A N 1
ATOM 790 C CA . ARG A 1 91 ? 30.768 -4.412 -43.712 1.00 90.19 91 ARG A CA 1
ATOM 791 C C . ARG A 1 91 ? 31.846 -3.958 -42.730 1.00 90.19 91 ARG A C 1
ATOM 793 O O . ARG A 1 91 ? 32.749 -4.740 -42.444 1.00 90.19 91 ARG A O 1
ATOM 800 N N . ASN A 1 92 ? 31.766 -2.725 -42.231 1.00 88.44 92 ASN A N 1
ATOM 801 C CA . ASN A 1 92 ? 32.711 -2.209 -41.246 1.00 88.44 92 ASN A CA 1
ATOM 802 C C . ASN A 1 92 ? 32.543 -2.903 -39.884 1.00 88.44 92 ASN A C 1
ATOM 804 O O . ASN A 1 92 ? 33.539 -3.336 -39.309 1.00 88.44 92 ASN A O 1
ATOM 808 N N . LEU A 1 93 ? 31.298 -3.113 -39.442 1.00 88.88 93 LEU A N 1
ATOM 809 C CA . LEU A 1 93 ? 30.971 -3.848 -38.213 1.00 88.88 93 LEU A CA 1
ATOM 810 C C . LEU A 1 93 ? 31.530 -5.283 -38.239 1.00 88.88 93 LEU A C 1
ATOM 812 O O . LEU A 1 93 ? 32.181 -5.731 -37.300 1.00 88.88 93 LEU A O 1
ATOM 816 N N . ILE A 1 94 ? 31.373 -5.995 -39.362 1.00 90.69 94 ILE A N 1
ATOM 817 C CA . ILE A 1 94 ? 31.916 -7.358 -39.519 1.00 90.69 94 ILE A CA 1
ATOM 818 C C . ILE A 1 94 ? 33.450 -7.368 -39.600 1.00 90.69 94 ILE A C 1
ATOM 820 O O . ILE A 1 94 ? 34.080 -8.355 -39.217 1.00 90.69 94 ILE A O 1
ATOM 824 N N . LYS A 1 95 ? 34.073 -6.301 -40.115 1.00 92.12 95 LYS A N 1
ATOM 825 C CA . LYS A 1 95 ? 35.536 -6.198 -40.218 1.00 92.12 95 LYS A CA 1
ATOM 826 C C . LYS A 1 95 ? 36.185 -5.920 -38.857 1.00 92.12 95 LYS A C 1
ATOM 828 O O . LYS A 1 95 ? 37.271 -6.431 -38.605 1.00 92.12 95 LYS A O 1
ATOM 833 N N . GLN A 1 96 ? 35.525 -5.156 -37.985 1.00 91.25 96 GLN A N 1
ATOM 834 C CA . GLN A 1 96 ? 36.036 -4.741 -36.672 1.00 91.25 96 GLN A CA 1
ATOM 835 C C . GLN A 1 96 ? 35.344 -5.474 -35.509 1.00 91.25 96 GLN A C 1
ATOM 837 O O . GLN A 1 96 ? 34.918 -4.857 -34.536 1.00 91.25 96 GLN A O 1
ATOM 842 N N . LYS A 1 97 ? 35.253 -6.809 -35.596 1.00 88.69 97 LYS A N 1
ATOM 843 C CA . LYS A 1 97 ? 34.423 -7.645 -34.704 1.00 88.69 97 LYS A CA 1
ATOM 844 C C . LYS A 1 97 ? 34.629 -7.397 -33.207 1.00 88.69 97 LYS A C 1
ATOM 846 O O . LYS A 1 97 ? 33.646 -7.352 -32.486 1.00 88.69 97 LYS A O 1
ATOM 851 N N . GLY A 1 98 ? 35.871 -7.241 -32.743 1.00 90.50 98 GLY A N 1
ATOM 852 C CA . GLY A 1 98 ? 36.160 -7.033 -31.316 1.00 90.50 98 GLY A CA 1
ATOM 853 C C . GLY A 1 98 ? 35.640 -5.692 -30.793 1.00 90.50 98 GLY A C 1
ATOM 854 O O . GLY A 1 98 ? 34.931 -5.657 -29.795 1.00 90.50 98 GLY A O 1
ATOM 855 N N . ILE A 1 99 ? 35.930 -4.602 -31.511 1.00 87.50 99 ILE A N 1
ATOM 856 C CA . ILE A 1 99 ? 35.479 -3.248 -31.151 1.00 87.50 99 ILE A CA 1
ATOM 857 C C . ILE A 1 99 ? 33.955 -3.167 -31.245 1.00 87.50 99 ILE A C 1
ATOM 859 O O . ILE A 1 99 ? 33.298 -2.725 -30.312 1.00 87.50 99 ILE A O 1
ATOM 863 N N . THR A 1 100 ? 33.380 -3.674 -32.340 1.00 89.69 100 THR A N 1
ATOM 864 C CA . THR A 1 100 ? 31.925 -3.736 -32.507 1.00 89.69 100 THR A CA 1
ATOM 865 C C . THR A 1 100 ? 31.256 -4.557 -31.408 1.00 89.69 100 THR A C 1
ATOM 867 O O . THR A 1 100 ? 30.215 -4.143 -30.912 1.00 89.69 100 THR A O 1
ATOM 870 N N . PHE A 1 101 ? 31.837 -5.691 -31.005 1.00 90.38 101 PHE A N 1
ATOM 871 C CA . PHE A 1 101 ? 31.297 -6.497 -29.914 1.00 90.38 101 PHE A CA 1
ATOM 872 C C . PHE A 1 101 ? 31.287 -5.720 -28.596 1.00 90.38 101 PHE A C 1
ATOM 874 O O . PHE A 1 101 ? 30.245 -5.666 -27.957 1.00 90.38 101 PHE A O 1
ATOM 881 N N . ILE A 1 102 ? 32.399 -5.079 -28.221 1.00 89.81 102 ILE A N 1
ATOM 882 C CA . ILE A 1 102 ? 32.496 -4.316 -26.967 1.00 89.81 102 ILE A CA 1
ATOM 883 C C . ILE A 1 102 ? 31.490 -3.157 -26.947 1.00 89.81 102 ILE A C 1
ATOM 885 O O . ILE A 1 102 ? 30.759 -3.025 -25.969 1.00 89.81 102 ILE A O 1
ATOM 889 N N . SER A 1 103 ? 31.393 -2.367 -28.023 1.00 87.56 103 SER A N 1
ATOM 890 C CA . SER A 1 103 ? 30.451 -1.238 -28.085 1.00 87.56 103 SER A CA 1
ATOM 891 C C . SER A 1 103 ? 28.989 -1.698 -28.073 1.00 87.56 103 SER A C 1
ATOM 893 O O . SER A 1 103 ? 28.187 -1.182 -27.301 1.00 87.56 103 SER A O 1
ATOM 895 N N . VAL A 1 104 ? 28.624 -2.706 -28.877 1.00 90.12 104 VAL A N 1
ATOM 896 C CA . VAL A 1 104 ? 27.235 -3.205 -28.927 1.00 90.12 104 VAL A CA 1
ATOM 897 C C . VAL A 1 104 ? 26.844 -3.888 -27.620 1.00 90.12 104 VAL A C 1
ATOM 899 O O . VAL A 1 104 ? 25.737 -3.678 -27.135 1.00 90.12 104 VAL A O 1
ATOM 902 N N . PHE A 1 105 ? 27.738 -4.686 -27.033 1.00 91.38 105 PHE A N 1
ATOM 903 C CA . PHE A 1 105 ? 27.487 -5.343 -25.754 1.00 91.38 105 PHE A CA 1
ATOM 904 C C . PHE A 1 105 ? 27.370 -4.322 -24.617 1.00 91.38 105 PHE A C 1
ATOM 906 O O . PHE A 1 105 ? 26.436 -4.405 -23.825 1.00 91.38 105 PHE A O 1
ATOM 913 N N . GLY A 1 106 ? 28.256 -3.321 -24.569 1.00 89.31 106 GLY A N 1
ATOM 914 C CA . GLY A 1 106 ? 28.185 -2.232 -23.594 1.00 89.31 106 GLY A CA 1
ATOM 915 C C . GLY A 1 106 ? 26.870 -1.456 -23.684 1.00 89.31 106 GLY A C 1
ATOM 916 O O . GLY A 1 106 ? 26.210 -1.258 -22.665 1.00 89.31 106 GLY A O 1
ATOM 917 N N . LEU A 1 107 ? 26.445 -1.102 -24.901 1.00 91.06 107 LEU A N 1
ATOM 918 C CA . LEU A 1 107 ? 25.160 -0.444 -25.137 1.00 91.06 107 LEU A CA 1
ATOM 919 C C . LEU A 1 107 ? 23.976 -1.331 -24.730 1.00 91.06 107 LEU A C 1
ATOM 921 O O . LEU A 1 107 ? 23.061 -0.855 -24.065 1.00 91.06 107 LEU A O 1
ATOM 925 N N . ALA A 1 108 ? 23.990 -2.617 -25.090 1.00 93.25 108 ALA A N 1
ATOM 926 C CA . ALA A 1 108 ? 22.922 -3.550 -24.736 1.00 93.25 108 ALA A CA 1
ATOM 927 C C . ALA A 1 108 ? 22.788 -3.717 -23.214 1.00 93.25 108 ALA A C 1
ATOM 929 O O . ALA A 1 108 ? 21.678 -3.647 -22.689 1.00 93.25 108 ALA A O 1
ATOM 930 N N . CYS A 1 109 ? 23.907 -3.874 -22.500 1.00 92.62 109 CYS A N 1
ATOM 931 C CA . CYS A 1 109 ? 23.925 -3.945 -21.040 1.00 92.62 109 CYS A CA 1
ATOM 932 C C . CYS A 1 109 ? 23.424 -2.643 -20.405 1.00 92.62 109 CYS A C 1
ATOM 934 O O . CYS A 1 109 ? 22.593 -2.692 -19.503 1.00 92.62 109 CYS A O 1
ATOM 936 N N . ALA A 1 110 ? 23.870 -1.484 -20.898 1.00 91.94 110 ALA A N 1
ATOM 937 C CA . ALA A 1 110 ? 23.412 -0.187 -20.410 1.00 91.94 110 ALA A CA 1
ATOM 938 C C . ALA A 1 110 ? 21.896 -0.016 -20.577 1.00 91.94 110 ALA A C 1
ATOM 940 O O . ALA A 1 110 ? 21.209 0.303 -19.608 1.00 91.94 110 ALA A O 1
ATOM 941 N N . VAL A 1 111 ? 21.362 -0.295 -21.771 1.00 93.06 111 VAL A N 1
ATOM 942 C CA . VAL A 1 111 ? 19.916 -0.246 -22.042 1.00 93.06 111 VAL A CA 1
ATOM 943 C C . VAL A 1 111 ? 19.157 -1.237 -21.156 1.00 93.06 111 VAL A C 1
ATOM 945 O O . VAL A 1 111 ? 18.129 -0.868 -20.595 1.00 93.06 111 VAL A O 1
ATOM 948 N N . GLY A 1 112 ? 19.676 -2.455 -20.969 1.00 94.00 112 GLY A N 1
ATOM 949 C CA . GLY A 1 112 ? 19.090 -3.455 -20.073 1.00 94.00 112 GLY A CA 1
ATOM 950 C C . GLY A 1 112 ? 18.995 -2.967 -18.625 1.00 94.00 112 GLY A C 1
ATOM 951 O O . GLY A 1 112 ? 17.918 -3.009 -18.035 1.00 94.00 112 GLY A O 1
ATOM 952 N N . CYS A 1 113 ? 20.082 -2.418 -18.074 1.00 91.62 113 CYS A N 1
ATOM 953 C CA . CYS A 1 113 ? 20.086 -1.841 -16.727 1.00 91.62 113 CYS A CA 1
ATOM 954 C C . CYS A 1 113 ? 19.088 -0.679 -16.591 1.00 91.62 113 CYS A C 1
ATOM 956 O O . CYS A 1 113 ? 18.357 -0.607 -15.605 1.00 91.62 113 CYS A O 1
ATOM 958 N N . CYS A 1 114 ? 19.020 0.208 -17.590 1.00 92.25 114 CYS A N 1
ATOM 959 C CA . CYS A 1 114 ? 18.073 1.328 -17.597 1.00 92.25 114 CYS A CA 1
ATOM 960 C C . CYS A 1 114 ? 16.621 0.851 -17.653 1.00 92.25 114 CYS A C 1
ATOM 962 O O . CYS A 1 114 ? 15.760 1.413 -16.981 1.00 92.25 114 CYS A O 1
ATOM 964 N N . MET A 1 115 ? 16.350 -0.189 -18.442 1.00 93.44 115 MET A N 1
ATOM 965 C CA . MET A 1 115 ? 15.019 -0.769 -18.570 1.00 93.44 115 MET A CA 1
ATOM 966 C C . MET A 1 115 ? 14.553 -1.381 -17.248 1.00 93.44 115 MET A C 1
ATOM 968 O O . MET A 1 115 ? 13.432 -1.112 -16.834 1.00 93.44 115 MET A O 1
ATOM 972 N N . VAL A 1 116 ? 15.413 -2.134 -16.555 1.00 92.19 116 VAL A N 1
ATOM 973 C CA . VAL A 1 116 ? 15.095 -2.688 -15.227 1.00 92.19 116 VAL A CA 1
ATOM 974 C C . VAL A 1 116 ? 14.820 -1.572 -14.218 1.00 92.19 116 VAL A C 1
ATOM 976 O O . VAL A 1 116 ? 13.807 -1.619 -13.527 1.00 92.19 116 VAL A O 1
ATOM 979 N N . ALA A 1 117 ? 15.665 -0.536 -14.176 1.00 90.94 117 ALA A N 1
ATOM 980 C CA . ALA A 1 117 ? 15.459 0.613 -13.294 1.00 90.94 117 ALA A CA 1
ATOM 981 C C . ALA A 1 117 ? 14.120 1.323 -13.567 1.00 90.94 117 ALA A C 1
ATOM 983 O O . ALA A 1 117 ? 13.387 1.642 -12.633 1.00 90.94 117 ALA A O 1
ATOM 984 N N . TYR A 1 118 ? 13.774 1.538 -14.840 1.00 90.38 118 TYR A N 1
ATOM 985 C CA . TYR A 1 118 ? 12.515 2.181 -15.214 1.00 90.38 118 TYR A CA 1
ATOM 986 C C . TYR A 1 118 ? 11.296 1.311 -14.900 1.00 90.38 118 TYR A C 1
ATOM 988 O O . TYR A 1 118 ? 10.313 1.827 -14.379 1.00 90.38 118 TYR A O 1
ATOM 996 N N . LEU A 1 119 ? 11.356 0.003 -15.175 1.00 91.06 119 LEU A N 1
ATOM 997 C CA . LEU A 1 119 ? 10.277 -0.930 -14.838 1.00 91.06 119 LEU A CA 1
ATOM 998 C C . LEU A 1 119 ? 10.026 -0.972 -13.331 1.00 91.06 119 LEU A C 1
ATOM 1000 O O . LEU A 1 119 ? 8.875 -0.931 -12.909 1.00 91.06 119 LEU A O 1
ATOM 1004 N N . PHE A 1 120 ? 11.091 -0.974 -12.532 1.00 89.69 120 PHE A N 1
ATOM 1005 C CA . PHE A 1 120 ? 10.989 -0.930 -11.079 1.00 89.69 120 PHE A CA 1
ATOM 1006 C C . PHE A 1 120 ? 10.319 0.364 -10.582 1.00 89.69 120 PHE A C 1
ATOM 1008 O O . PHE A 1 120 ? 9.405 0.316 -9.763 1.00 89.69 120 PHE A O 1
ATOM 1015 N N . ILE A 1 121 ? 10.707 1.529 -11.118 1.00 89.56 121 ILE A N 1
ATOM 1016 C CA . ILE A 1 121 ? 10.054 2.809 -10.782 1.00 89.56 121 ILE A CA 1
ATOM 1017 C C . ILE A 1 121 ? 8.589 2.808 -11.237 1.00 89.56 121 ILE A C 1
ATOM 1019 O O . ILE A 1 121 ? 7.712 3.244 -10.494 1.00 89.56 121 ILE A O 1
ATOM 1023 N N . ALA A 1 122 ? 8.306 2.291 -12.435 1.00 88.94 122 ALA A N 1
ATOM 1024 C CA . ALA A 1 122 ? 6.952 2.209 -12.967 1.00 88.94 122 ALA A CA 1
ATOM 1025 C C . ALA A 1 122 ? 6.044 1.346 -12.076 1.00 88.94 122 ALA A C 1
ATOM 1027 O O . ALA A 1 122 ? 4.933 1.770 -11.772 1.00 88.94 122 ALA A O 1
ATOM 1028 N N . GLN A 1 123 ? 6.518 0.191 -11.598 1.00 88.12 123 GLN A N 1
ATOM 1029 C CA . GLN A 1 123 ? 5.766 -0.657 -10.662 1.00 88.12 123 GLN A CA 1
ATOM 1030 C C . GLN A 1 123 ? 5.363 0.090 -9.382 1.00 88.12 123 GLN A C 1
ATOM 1032 O O . GLN A 1 123 ? 4.273 -0.136 -8.865 1.00 88.12 123 GLN A O 1
ATOM 1037 N N . ILE A 1 124 ? 6.205 1.005 -8.887 1.00 87.81 124 ILE A N 1
ATOM 1038 C CA . ILE A 1 124 ? 5.873 1.845 -7.728 1.00 87.81 124 ILE A CA 1
ATOM 1039 C C . ILE A 1 124 ? 4.811 2.886 -8.101 1.00 87.81 124 ILE A C 1
ATOM 1041 O O . ILE A 1 124 ? 3.821 3.029 -7.396 1.00 87.81 124 ILE A O 1
ATOM 1045 N N . TRP A 1 125 ? 4.979 3.589 -9.222 1.00 87.38 125 TRP A N 1
ATOM 1046 C CA . TRP A 1 125 ? 4.079 4.678 -9.632 1.00 87.38 125 TRP A CA 1
ATOM 1047 C C . TRP A 1 125 ? 2.674 4.214 -10.013 1.00 87.38 125 TRP A C 1
ATOM 1049 O O . TRP A 1 125 ? 1.714 4.960 -9.839 1.00 87.38 125 TRP A O 1
ATOM 1059 N N . PHE A 1 126 ? 2.546 3.002 -10.553 1.00 89.38 126 PHE A N 1
ATOM 1060 C CA . PHE A 1 126 ? 1.253 2.425 -10.921 1.00 89.38 126 PHE A CA 1
ATOM 1061 C C . PHE A 1 126 ? 0.587 1.655 -9.773 1.00 89.38 126 PHE A C 1
ATOM 1063 O O . PHE A 1 126 ? -0.497 1.097 -9.963 1.00 89.38 126 PHE A O 1
ATOM 1070 N N . ARG A 1 127 ? 1.202 1.644 -8.585 1.00 89.94 127 ARG A N 1
ATOM 1071 C CA . ARG A 1 127 ? 0.720 0.892 -7.431 1.00 89.94 127 ARG A CA 1
ATOM 1072 C C . ARG A 1 127 ? -0.667 1.367 -6.975 1.00 89.94 127 ARG A C 1
ATOM 1074 O O . ARG A 1 127 ? -0.917 2.562 -6.858 1.00 89.94 127 ARG A O 1
ATOM 1081 N N . GLY A 1 128 ? -1.586 0.429 -6.753 1.00 87.38 128 GLY A N 1
ATOM 1082 C CA . GLY A 1 128 ? -2.982 0.662 -6.369 1.00 87.38 128 GLY A CA 1
ATOM 1083 C C . GLY A 1 128 ? -3.883 1.210 -7.485 1.00 87.38 128 GLY A C 1
ATOM 1084 O O . GLY A 1 128 ? -5.104 1.233 -7.344 1.00 87.38 128 GLY A O 1
ATOM 1085 N N . LEU A 1 129 ? -3.345 1.627 -8.638 1.00 88.88 129 LEU A N 1
ATOM 1086 C CA . LEU A 1 129 ? -4.151 2.291 -9.673 1.00 88.88 129 LEU A CA 1
ATOM 1087 C C . LEU A 1 129 ? -5.134 1.364 -10.405 1.00 88.88 129 LEU A C 1
ATOM 1089 O O . LEU A 1 129 ? -5.973 1.862 -11.164 1.00 88.88 129 LEU A O 1
ATOM 1093 N N . ASN A 1 130 ? -5.025 0.055 -10.186 1.00 88.94 130 ASN A N 1
ATOM 1094 C CA . ASN A 1 130 ? -5.929 -0.986 -10.671 1.00 88.94 130 ASN A CA 1
ATOM 1095 C C . ASN A 1 130 ? -7.238 -1.085 -9.868 1.00 88.94 130 ASN A C 1
ATOM 1097 O O . ASN A 1 130 ? -8.182 -1.710 -10.351 1.00 88.94 130 ASN A O 1
ATOM 1101 N N . GLN A 1 131 ? -7.319 -0.467 -8.686 1.00 92.75 131 GLN A N 1
ATOM 1102 C CA . GLN A 1 131 ? -8.523 -0.506 -7.861 1.00 92.75 131 GLN A CA 1
ATOM 1103 C C . GLN A 1 131 ? -9.656 0.322 -8.497 1.00 92.75 131 GLN A C 1
ATOM 1105 O O . GLN A 1 131 ? -9.445 1.493 -8.834 1.00 92.75 131 GLN A O 1
ATOM 1110 N N . PRO A 1 132 ? -10.870 -0.242 -8.660 1.00 92.56 132 PRO A N 1
ATOM 1111 C CA . PRO A 1 132 ? -11.972 0.437 -9.346 1.00 92.56 132 PRO A CA 1
ATOM 1112 C C . PRO A 1 132 ? -12.479 1.669 -8.586 1.00 92.56 132 PRO A C 1
ATOM 1114 O O . PRO A 1 132 ? -12.866 2.651 -9.214 1.00 92.56 132 PRO A O 1
ATOM 1117 N N . ASN A 1 133 ? -12.421 1.632 -7.253 1.00 92.50 133 ASN A N 1
ATOM 1118 C CA . ASN A 1 133 ? -12.925 2.684 -6.366 1.00 92.50 133 ASN A CA 1
ATOM 1119 C C . ASN A 1 133 ? -11.815 3.633 -5.879 1.00 92.50 133 ASN A C 1
ATOM 1121 O O . ASN A 1 133 ? -12.015 4.383 -4.932 1.00 92.50 133 ASN A O 1
ATOM 1125 N N . LYS A 1 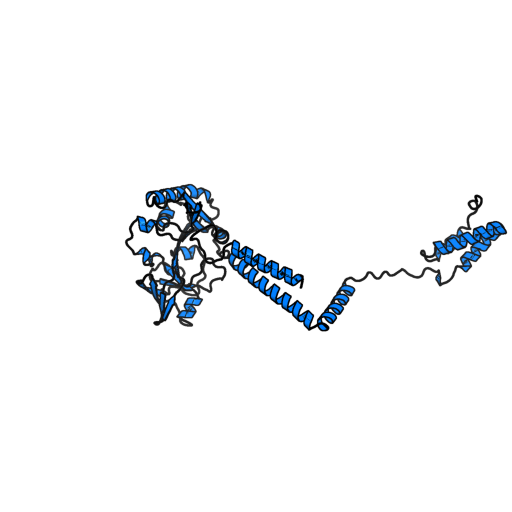134 ? -10.623 3.608 -6.490 1.00 93.31 134 LYS A N 1
ATOM 1126 C CA . LYS A 1 134 ? -9.438 4.338 -5.999 1.00 93.31 134 LYS A CA 1
ATOM 1127 C C . LYS A 1 134 ? -9.645 5.844 -5.788 1.00 93.31 134 LYS A C 1
ATOM 1129 O O . LYS A 1 134 ? -9.031 6.405 -4.891 1.00 93.31 134 LYS A O 1
ATOM 1134 N N . ASP A 1 135 ? -10.498 6.478 -6.596 1.00 93.69 135 ASP A N 1
ATOM 1135 C CA . ASP A 1 135 ? -10.773 7.921 -6.527 1.00 93.69 135 ASP A CA 1
ATOM 1136 C C . ASP A 1 135 ? -11.760 8.273 -5.393 1.00 93.69 135 ASP A C 1
ATOM 1138 O O . ASP A 1 135 ? -12.000 9.443 -5.112 1.00 93.69 135 ASP A O 1
ATOM 1142 N N . GLU A 1 136 ? -12.358 7.258 -4.765 1.00 94.88 136 GLU A N 1
ATOM 1143 C CA . GLU A 1 136 ? -13.336 7.371 -3.680 1.00 94.88 136 GLU A CA 1
ATOM 1144 C C . GLU A 1 136 ? -12.739 6.970 -2.323 1.00 94.88 136 GLU A C 1
ATOM 1146 O O . GLU A 1 136 ? -13.375 7.188 -1.295 1.00 94.88 136 GLU A O 1
ATOM 1151 N N . ILE A 1 137 ? -11.537 6.385 -2.303 1.00 96.00 137 ILE A N 1
ATOM 1152 C CA . ILE A 1 137 ? -10.895 5.852 -1.098 1.00 96.00 137 ILE A CA 1
ATOM 1153 C C . ILE A 1 137 ? -9.887 6.862 -0.550 1.00 96.00 137 ILE A C 1
ATOM 1155 O O . ILE A 1 137 ? -9.041 7.387 -1.278 1.00 96.00 137 ILE A O 1
ATOM 1159 N N . TYR A 1 138 ? -9.943 7.083 0.759 1.00 95.56 138 TYR A N 1
ATOM 1160 C CA . TYR A 1 138 ? -9.067 7.992 1.486 1.00 95.56 138 TYR A CA 1
ATOM 1161 C C . TYR A 1 138 ? -8.535 7.322 2.748 1.00 95.56 138 TYR A C 1
ATOM 1163 O O . TYR A 1 138 ? -9.273 6.623 3.439 1.00 95.56 138 TYR A O 1
ATOM 1171 N N . GLN A 1 139 ? -7.266 7.561 3.061 1.00 95.81 139 GLN A N 1
ATOM 1172 C CA . GLN A 1 139 ? -6.667 7.217 4.347 1.00 95.81 139 GLN A CA 1
ATOM 1173 C C . GLN A 1 139 ? -6.849 8.387 5.316 1.00 95.81 139 GLN A C 1
ATOM 1175 O O . GLN A 1 139 ? -6.596 9.539 4.945 1.00 95.81 139 GLN A O 1
ATOM 1180 N N . LEU A 1 140 ? -7.272 8.097 6.546 1.00 96.25 140 LEU A N 1
ATOM 1181 C CA . LEU A 1 140 ? -7.251 9.070 7.633 1.00 96.25 140 LEU A CA 1
ATOM 1182 C C . LEU A 1 140 ? -5.810 9.315 8.074 1.00 96.25 140 LEU A C 1
ATOM 1184 O O . LEU A 1 140 ? -5.023 8.383 8.225 1.00 96.25 140 LEU A O 1
ATOM 1188 N N . THR A 1 141 ? -5.486 10.581 8.301 1.00 96.19 141 THR A N 1
ATOM 1189 C CA . THR A 1 141 ? -4.171 11.014 8.776 1.00 96.19 141 THR A CA 1
ATOM 1190 C C . THR A 1 141 ? -4.333 12.050 9.875 1.00 96.19 141 THR A C 1
ATOM 1192 O O . THR A 1 141 ? -5.309 12.800 9.850 1.00 96.19 141 THR A O 1
ATOM 1195 N N . TYR A 1 142 ? -3.352 12.194 10.758 1.00 95.75 142 TYR A N 1
ATOM 1196 C CA . TYR A 1 142 ? -3.285 13.332 11.678 1.00 95.75 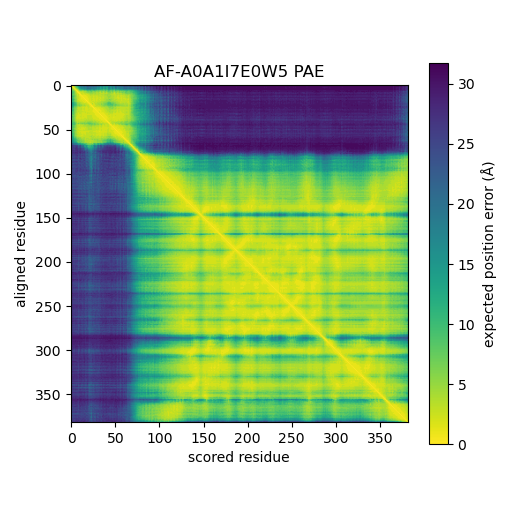142 TYR A CA 1
ATOM 1197 C C . TYR A 1 142 ? -1.935 14.039 11.589 1.00 95.75 142 TYR A C 1
ATOM 1199 O O . TYR A 1 142 ? -0.932 13.433 11.228 1.00 95.75 142 TYR A O 1
ATOM 1207 N N . THR A 1 143 ? -1.900 15.333 11.898 1.00 96.00 143 THR A N 1
ATOM 1208 C CA . THR A 1 143 ? -0.648 16.085 12.052 1.00 96.00 143 THR A CA 1
ATOM 1209 C C . THR A 1 143 ? -0.393 16.338 13.527 1.00 96.00 143 THR A C 1
ATOM 1211 O O . THR A 1 143 ? -1.310 16.732 14.244 1.00 96.00 143 THR A O 1
ATOM 1214 N N . ALA A 1 144 ? 0.848 16.181 13.974 1.00 94.56 144 ALA A N 1
ATOM 1215 C CA . ALA A 1 144 ? 1.282 16.557 15.317 1.00 94.56 144 ALA A CA 1
ATOM 1216 C C . ALA A 1 144 ? 2.642 17.271 15.283 1.00 94.56 144 ALA A C 1
ATOM 1218 O O . ALA A 1 144 ? 3.341 17.270 14.264 1.00 94.56 144 ALA A O 1
ATOM 1219 N N . GLU A 1 145 ? 3.014 17.905 16.396 1.00 92.44 145 GLU A N 1
ATOM 1220 C CA . GLU A 1 145 ? 4.374 18.417 16.581 1.00 92.44 145 GLU A CA 1
ATOM 1221 C C . GLU A 1 145 ? 5.321 17.246 16.875 1.00 92.44 145 GLU A C 1
ATOM 1223 O O . GLU A 1 145 ? 5.190 16.562 17.887 1.00 92.44 145 GLU A O 1
ATOM 1228 N N . GLY A 1 146 ? 6.272 17.004 15.976 1.00 84.50 146 GLY A N 1
ATOM 1229 C CA . GLY A 1 146 ? 7.402 16.106 16.194 1.00 84.50 146 GLY A CA 1
ATOM 1230 C C . GLY A 1 146 ? 8.669 16.870 16.587 1.00 84.50 146 GLY A C 1
ATOM 1231 O O . GLY A 1 146 ? 8.713 18.102 16.574 1.00 84.50 146 GLY A O 1
ATOM 1232 N N . GLU A 1 147 ? 9.750 16.140 16.875 1.00 80.12 147 GLU A N 1
ATOM 1233 C CA . GLU A 1 147 ? 11.029 16.735 17.308 1.00 80.12 147 GLU A CA 1
ATOM 1234 C C . GLU A 1 147 ? 11.622 17.733 16.293 1.00 80.12 147 GLU A C 1
ATOM 1236 O O . GLU A 1 147 ? 12.310 18.678 16.678 1.00 80.12 147 GLU A O 1
ATOM 1241 N N . ASN A 1 148 ? 11.339 17.546 14.997 1.00 81.50 148 ASN A N 1
ATOM 1242 C CA . ASN A 1 148 ? 11.905 18.331 13.894 1.00 81.50 148 ASN A CA 1
ATOM 1243 C C . ASN A 1 148 ? 10.873 19.214 13.165 1.00 81.50 148 ASN A C 1
ATOM 1245 O O . ASN A 1 148 ? 11.152 19.709 12.071 1.00 81.50 148 ASN A O 1
ATOM 1249 N N . GLY A 1 149 ? 9.693 19.424 13.756 1.00 88.94 149 GLY A N 1
ATOM 1250 C CA . GLY A 1 149 ? 8.607 20.215 13.177 1.00 88.94 149 GLY A CA 1
ATOM 1251 C C . GLY A 1 149 ? 7.315 19.420 13.025 1.00 88.94 149 GLY A C 1
ATOM 1252 O O . GLY A 1 149 ? 7.096 18.435 13.719 1.00 88.94 149 GLY A O 1
ATOM 1253 N N . LEU A 1 150 ? 6.438 19.871 12.128 1.00 92.12 150 LEU A N 1
ATOM 1254 C CA . LEU A 1 150 ? 5.154 19.215 11.887 1.00 92.12 150 LEU A CA 1
ATOM 1255 C C . LEU A 1 150 ? 5.355 17.882 11.166 1.00 92.12 150 LEU A C 1
ATOM 1257 O O . LEU A 1 150 ? 6.015 17.839 10.128 1.00 92.12 150 LEU A O 1
ATOM 1261 N N . VAL A 1 151 ? 4.748 16.829 11.703 1.00 92.38 151 VAL A N 1
ATOM 1262 C CA . VAL A 1 151 ? 4.766 15.479 11.134 1.00 92.38 151 VAL A CA 1
ATOM 1263 C C . VAL A 1 151 ? 3.335 15.042 10.875 1.00 92.38 151 VAL A C 1
ATOM 1265 O O . VAL A 1 151 ? 2.476 15.203 11.741 1.00 92.38 151 VAL A O 1
ATOM 1268 N N . THR A 1 152 ? 3.078 14.493 9.689 1.00 94.56 152 THR A N 1
ATOM 1269 C CA . THR A 1 152 ? 1.805 13.851 9.357 1.00 94.56 152 THR A CA 1
ATOM 1270 C C . THR A 1 152 ? 1.945 12.345 9.529 1.00 94.56 152 THR A C 1
ATOM 1272 O O . THR A 1 152 ? 2.861 11.748 8.974 1.00 94.56 152 THR A O 1
ATOM 1275 N N . TYR A 1 153 ? 1.027 11.728 10.261 1.00 94.06 153 TYR A N 1
ATOM 1276 C CA . TYR A 1 153 ? 0.971 10.293 10.503 1.00 94.06 153 TYR A CA 1
ATOM 1277 C C . TYR A 1 153 ? -0.184 9.665 9.719 1.00 94.06 153 TYR A C 1
ATOM 1279 O O . TYR A 1 153 ? -1.256 10.256 9.593 1.00 94.06 153 TYR A O 1
ATOM 1287 N N . GLY A 1 154 ? 0.049 8.478 9.157 1.00 93.69 154 GLY A N 1
ATOM 1288 C CA . GLY A 1 154 ? -0.927 7.701 8.380 1.00 93.69 154 GLY A CA 1
ATOM 1289 C C . GLY A 1 154 ? -1.696 6.660 9.193 1.00 93.69 154 GLY A C 1
ATOM 1290 O O . GLY A 1 154 ? -2.535 5.943 8.651 1.00 93.69 154 GLY A O 1
ATOM 1291 N N . SER A 1 155 ? -1.391 6.546 10.476 1.00 93.25 155 SER A N 1
ATOM 1292 C CA . SER A 1 155 ? -2.153 5.777 11.450 1.00 93.25 155 SER A CA 1
ATOM 1293 C C . SER A 1 155 ? -2.959 6.745 12.310 1.00 93.25 155 SER A C 1
ATOM 1295 O O . SER A 1 155 ? -2.551 7.886 12.491 1.00 93.25 155 SER A O 1
ATOM 1297 N N . VAL A 1 156 ? -4.126 6.328 12.788 1.00 94.56 156 VAL A N 1
ATOM 1298 C CA . VAL A 1 156 ? -4.941 7.093 13.745 1.00 94.56 156 VAL A CA 1
ATOM 1299 C C . VAL A 1 156 ? -5.347 6.177 14.885 1.00 94.56 156 VAL A C 1
ATOM 1301 O O . VAL A 1 156 ? -5.427 4.964 14.670 1.00 94.56 156 VAL A O 1
ATOM 1304 N N . ALA A 1 157 ? -5.611 6.747 16.062 1.00 93.62 157 ALA A N 1
ATOM 1305 C CA . ALA A 1 157 ? -6.096 5.995 17.214 1.00 93.62 157 ALA A CA 1
ATOM 1306 C C . ALA A 1 157 ? -7.274 5.085 16.832 1.00 93.62 157 ALA A C 1
ATOM 1308 O O . ALA A 1 157 ? -8.220 5.518 16.170 1.00 93.62 157 ALA A O 1
ATOM 1309 N N . GLU A 1 158 ? -7.201 3.819 17.230 1.00 91.56 158 GLU A N 1
ATOM 1310 C CA . GLU A 1 158 ? -8.151 2.778 16.836 1.00 91.56 158 GLU A CA 1
ATOM 1311 C C . GLU A 1 158 ? -9.624 3.160 17.124 1.00 91.56 158 GLU A C 1
ATOM 1313 O O . GLU A 1 158 ? -10.432 3.088 16.182 1.00 91.56 158 GLU A O 1
ATOM 1318 N N . PRO A 1 159 ? -9.973 3.725 18.303 1.00 92.06 159 PRO A N 1
ATOM 1319 C CA . PRO A 1 159 ? -11.358 4.079 18.624 1.00 92.06 159 PRO A CA 1
ATOM 1320 C C . PRO A 1 159 ? -11.947 5.197 17.754 1.00 92.06 159 PRO A C 1
ATOM 1322 O O . PRO A 1 159 ? -13.166 5.351 17.671 1.00 92.06 159 PRO A O 1
ATOM 1325 N N . ILE A 1 160 ? -11.116 5.977 17.044 1.00 94.25 160 ILE A N 1
ATOM 1326 C CA . ILE A 1 160 ? -11.607 6.976 16.078 1.00 94.25 160 ILE A CA 1
ATOM 1327 C C . ILE A 1 160 ? -12.451 6.296 15.001 1.00 94.25 160 ILE A C 1
ATOM 1329 O O . ILE A 1 160 ? -13.439 6.876 14.547 1.00 94.25 160 ILE A O 1
ATOM 1333 N N . SER A 1 161 ? -12.100 5.068 14.612 1.00 91.94 161 SER A N 1
ATOM 1334 C CA . SER A 1 161 ? -12.840 4.311 13.605 1.00 91.94 161 SER A CA 1
ATOM 1335 C C . SER A 1 161 ? -14.299 4.057 14.010 1.00 91.94 161 SER A C 1
ATOM 1337 O O . SER A 1 161 ? -15.190 4.139 13.163 1.00 91.94 161 SER A O 1
ATOM 1339 N N . GLU A 1 162 ? -14.583 3.850 15.297 1.00 91.25 162 GLU A N 1
ATOM 1340 C CA . GLU A 1 162 ? -15.941 3.640 15.813 1.00 91.25 162 GLU A CA 1
ATOM 1341 C C . GLU A 1 162 ? -16.792 4.915 15.771 1.00 91.25 162 GLU A C 1
ATOM 1343 O O . GLU A 1 162 ? -18.018 4.859 15.665 1.00 91.25 162 GLU A O 1
ATOM 1348 N N . LEU A 1 163 ? -16.141 6.080 15.811 1.00 94.38 163 LEU A N 1
ATOM 1349 C CA . LEU A 1 163 ? -16.792 7.388 15.796 1.00 94.38 163 LEU A CA 1
ATOM 1350 C C . LEU A 1 163 ? -17.082 7.894 14.375 1.00 94.38 163 LEU A C 1
ATOM 1352 O O . LEU A 1 163 ? -17.918 8.786 14.197 1.00 94.38 163 LEU A O 1
ATOM 1356 N N . ILE A 1 164 ? -16.429 7.337 13.349 1.00 94.19 164 ILE A N 1
ATOM 1357 C CA . ILE A 1 164 ? -16.599 7.749 11.946 1.00 94.19 164 ILE A CA 1
ATOM 1358 C C . ILE A 1 164 ? -18.072 7.724 11.495 1.00 94.19 164 ILE A C 1
ATOM 1360 O O . ILE A 1 164 ? -18.502 8.731 10.926 1.00 94.19 164 ILE A O 1
ATOM 1364 N N . PRO A 1 165 ? -18.883 6.674 11.754 1.00 91.00 165 PRO A N 1
ATOM 1365 C CA . PRO A 1 165 ? -20.279 6.645 11.314 1.00 91.00 165 PRO A CA 1
ATOM 1366 C C . PRO A 1 165 ? -21.138 7.776 11.894 1.00 91.00 165 PRO A C 1
ATOM 1368 O O . PRO A 1 165 ? -22.090 8.207 11.248 1.00 91.00 165 PRO A O 1
ATOM 1371 N N . GLU A 1 166 ? -20.812 8.263 13.097 1.00 91.50 166 GLU A N 1
ATOM 1372 C CA . GLU A 1 166 ? -21.528 9.365 13.748 1.00 91.50 166 GLU A CA 1
ATOM 1373 C C . GLU A 1 166 ? -21.011 10.738 13.284 1.00 91.50 166 GLU A C 1
ATOM 1375 O O . GLU A 1 166 ? -21.798 11.653 13.019 1.00 91.50 166 GLU A O 1
ATOM 1380 N N . LYS A 1 167 ? -19.682 10.897 13.199 1.00 93.06 167 LYS A N 1
ATOM 1381 C CA . LYS A 1 167 ? -19.025 12.199 12.987 1.00 93.06 167 LYS A CA 1
ATOM 1382 C C . LYS A 1 167 ? -18.802 12.545 11.521 1.00 93.06 167 LYS A C 1
ATOM 1384 O O . LYS A 1 167 ? -18.850 13.716 11.150 1.00 93.06 167 LYS A O 1
ATOM 1389 N N . LEU A 1 168 ? -18.602 11.546 10.667 1.00 91.00 168 LEU A N 1
ATOM 1390 C CA . LEU A 1 168 ? -18.377 11.702 9.229 1.00 91.00 168 LEU A CA 1
ATOM 1391 C C . LEU A 1 168 ? -19.584 11.178 8.448 1.00 91.00 168 LEU A C 1
ATOM 1393 O O . LEU A 1 168 ? -19.494 10.281 7.607 1.00 91.00 168 LEU A O 1
ATOM 1397 N N . ASN A 1 169 ? -20.741 11.787 8.717 1.00 79.12 169 ASN A N 1
ATOM 1398 C CA . ASN A 1 169 ? -21.964 11.551 7.957 1.00 79.12 169 ASN A CA 1
ATOM 1399 C C . ASN A 1 169 ? -21.654 11.741 6.463 1.00 79.12 169 ASN A C 1
ATOM 1401 O O . ASN A 1 169 ? -21.218 12.829 6.093 1.00 79.12 169 ASN A O 1
ATOM 1405 N N . GLN A 1 170 ? -21.900 10.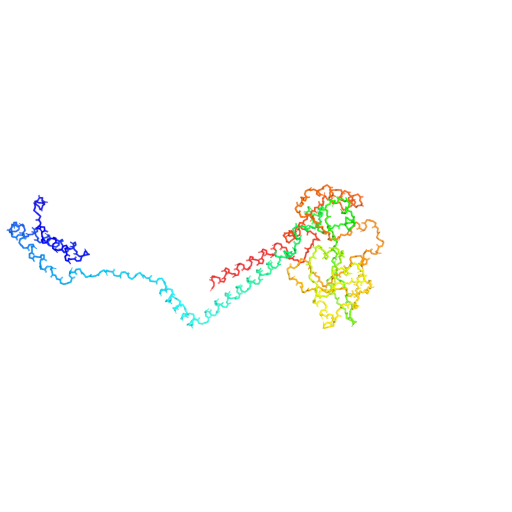710 5.636 1.00 83.00 170 GLN A N 1
ATOM 1406 C CA . GLN A 1 170 ? -21.597 10.582 4.187 1.00 83.00 170 GLN A CA 1
ATOM 1407 C C . GLN A 1 170 ? -20.442 9.633 3.808 1.00 83.00 170 GLN A C 1
ATOM 1409 O O . GLN A 1 170 ? -20.207 9.439 2.608 1.00 83.00 170 GLN A O 1
ATOM 1414 N N . VAL A 1 171 ? -19.781 8.988 4.774 1.00 92.19 171 VAL A N 1
ATOM 1415 C CA . VAL A 1 171 ? -18.918 7.824 4.504 1.00 92.19 171 VAL A CA 1
ATOM 1416 C C . VAL A 1 171 ? -19.779 6.643 4.040 1.00 92.19 171 VAL A C 1
ATOM 1418 O O . VAL A 1 171 ? -20.780 6.308 4.670 1.00 92.19 171 VAL A O 1
ATOM 1421 N N . GLN A 1 172 ? -19.416 6.045 2.905 1.00 92.88 172 GLN A N 1
ATOM 1422 C CA . GLN A 1 172 ? -20.089 4.875 2.338 1.00 92.88 172 GLN A CA 1
ATOM 1423 C C . GLN A 1 172 ? -19.645 3.591 3.042 1.00 92.88 172 GLN A C 1
ATOM 1425 O O . GLN A 1 172 ? -20.492 2.805 3.446 1.00 92.88 172 GLN A O 1
ATOM 1430 N N . ASN A 1 173 ? -18.331 3.396 3.174 1.00 94.38 173 ASN A N 1
ATOM 1431 C CA . ASN A 1 173 ? -17.701 2.247 3.824 1.00 94.38 173 ASN A CA 1
ATOM 1432 C C . ASN A 1 173 ? -16.462 2.710 4.596 1.00 94.38 173 ASN A C 1
ATOM 1434 O O . ASN A 1 173 ? -15.840 3.704 4.224 1.00 94.38 173 ASN A O 1
ATOM 1438 N N . GLN A 1 174 ? -16.058 1.954 5.612 1.00 96.00 174 GLN A N 1
ATOM 1439 C CA . GLN A 1 174 ? -14.795 2.150 6.324 1.00 96.00 174 GLN A CA 1
ATOM 1440 C C . GLN A 1 174 ? -14.118 0.808 6.586 1.00 96.00 174 GLN A C 1
ATOM 1442 O O . GLN A 1 174 ? -14.794 -0.216 6.653 1.00 96.00 174 GLN A O 1
ATOM 1447 N N . THR A 1 175 ? -12.801 0.814 6.748 1.00 96.81 175 THR A N 1
ATOM 1448 C CA . THR A 1 175 ? -12.048 -0.354 7.206 1.00 96.81 175 THR A CA 1
ATOM 1449 C C . THR A 1 175 ? -10.789 0.076 7.939 1.00 96.81 175 THR A C 1
ATOM 1451 O O . THR A 1 175 ? -10.069 0.971 7.492 1.00 96.81 175 THR A O 1
ATOM 1454 N N . ARG A 1 176 ? -10.493 -0.612 9.032 1.00 96.38 176 ARG A N 1
ATOM 1455 C CA . ARG A 1 176 ? -9.185 -0.647 9.674 1.00 96.38 176 ARG A CA 1
ATOM 1456 C C . ARG A 1 176 ? -8.303 -1.677 8.977 1.00 96.38 176 ARG A C 1
ATOM 1458 O O . ARG A 1 176 ? -8.800 -2.659 8.416 1.00 96.38 176 ARG A O 1
ATOM 1465 N N . VAL A 1 177 ? -6.999 -1.434 8.999 1.00 96.00 177 VAL A N 1
ATOM 1466 C CA . VAL A 1 177 ? -5.962 -2.344 8.521 1.00 96.00 177 VAL A CA 1
ATOM 1467 C C . VAL A 1 177 ? -4.813 -2.319 9.523 1.00 96.00 177 VAL A C 1
ATOM 1469 O O . VAL A 1 177 ? -4.157 -1.295 9.716 1.00 96.00 177 VAL A O 1
ATOM 1472 N N . LEU A 1 178 ? -4.557 -3.469 10.135 1.00 94.31 178 LEU A N 1
ATOM 1473 C CA . LEU A 1 178 ? -3.419 -3.718 11.008 1.00 94.31 178 LEU A CA 1
ATOM 1474 C C . LEU A 1 178 ? -2.478 -4.695 10.307 1.00 94.31 178 LEU A C 1
ATOM 1476 O O . LEU A 1 178 ? -2.876 -5.795 9.935 1.00 94.31 178 LEU A O 1
ATOM 1480 N N . ARG A 1 179 ? -1.222 -4.299 10.107 1.00 93.31 179 ARG A N 1
ATOM 1481 C CA . ARG A 1 179 ? -0.200 -5.184 9.543 1.00 93.31 179 ARG A CA 1
ATOM 1482 C C . ARG A 1 179 ? 0.541 -5.891 10.666 1.00 93.31 179 ARG A C 1
ATOM 1484 O O . ARG A 1 179 ? 1.063 -5.224 11.554 1.00 93.31 179 ARG A O 1
ATOM 1491 N N . ASP A 1 180 ? 0.665 -7.206 10.552 1.00 93.50 180 ASP A N 1
ATOM 1492 C CA . ASP A 1 180 ? 1.413 -8.027 11.498 1.00 93.50 180 ASP A CA 1
ATOM 1493 C C . ASP A 1 180 ? 2.128 -9.197 10.791 1.00 93.50 180 ASP A C 1
ATOM 1495 O O . ASP A 1 180 ? 1.897 -9.478 9.610 1.00 93.50 180 ASP A O 1
ATOM 1499 N N . PHE A 1 181 ? 3.045 -9.859 11.494 1.00 95.25 181 PHE A N 1
ATOM 1500 C CA . PHE A 1 181 ? 3.871 -10.947 10.975 1.00 95.25 181 PHE A CA 1
ATOM 1501 C C . PHE A 1 181 ? 3.754 -12.215 11.839 1.00 95.25 181 PHE A C 1
ATOM 1503 O O . PHE A 1 181 ? 4.764 -12.641 12.417 1.00 95.25 181 PHE A O 1
ATOM 1510 N N . PRO A 1 182 ? 2.555 -12.825 11.940 1.00 96.19 182 PRO A N 1
ATOM 1511 C CA . PRO A 1 182 ? 2.346 -14.021 12.745 1.00 96.19 182 PRO A CA 1
ATOM 1512 C C . PRO A 1 182 ? 3.210 -15.195 12.289 1.00 96.19 182 PRO A C 1
ATOM 1514 O O . PRO A 1 182 ? 3.621 -15.303 11.125 1.00 96.19 182 PRO A O 1
ATOM 1517 N N . ILE A 1 183 ? 3.425 -16.128 13.215 1.00 97.56 183 ILE A N 1
ATOM 1518 C CA . ILE A 1 183 ? 3.956 -17.450 12.890 1.00 97.56 183 ILE A CA 1
ATOM 1519 C C . ILE A 1 183 ? 2.775 -18.334 12.492 1.00 97.56 183 ILE A C 1
ATOM 1521 O O . ILE A 1 183 ? 1.946 -18.680 13.325 1.00 97.56 183 ILE A O 1
ATOM 1525 N N . LEU A 1 184 ? 2.708 -18.715 11.221 1.00 97.56 184 LEU A N 1
ATOM 1526 C CA . LEU A 1 184 ? 1.793 -19.729 10.718 1.00 97.56 184 LEU A CA 1
ATOM 1527 C C . LEU A 1 184 ? 2.391 -21.113 10.957 1.00 97.56 184 LEU A C 1
ATOM 1529 O O . LEU A 1 184 ? 3.504 -21.391 10.505 1.00 97.56 184 LEU A O 1
ATOM 1533 N N . ILE A 1 185 ? 1.644 -21.987 11.624 1.00 96.62 185 ILE A N 1
ATOM 1534 C CA . ILE A 1 185 ? 2.007 -23.385 11.846 1.00 96.62 185 ILE A CA 1
ATOM 1535 C C . ILE A 1 185 ? 1.094 -24.275 11.003 1.00 96.62 185 ILE A C 1
ATOM 1537 O O . ILE A 1 185 ? -0.135 -24.197 11.065 1.00 96.62 185 ILE A O 1
ATOM 1541 N N . TYR A 1 186 ? 1.712 -25.135 10.198 1.00 95.19 186 TYR A N 1
ATOM 1542 C CA . TYR A 1 186 ? 1.021 -26.125 9.380 1.00 95.19 186 TYR A CA 1
ATOM 1543 C C . TYR A 1 186 ? 1.884 -27.384 9.262 1.00 95.19 186 TYR A C 1
ATOM 1545 O O . TYR A 1 186 ? 3.067 -27.298 8.950 1.00 95.19 186 TYR A O 1
ATOM 1553 N N . ASN A 1 187 ? 1.316 -28.564 9.536 1.00 91.56 187 ASN A N 1
ATOM 1554 C CA . ASN A 1 187 ? 2.023 -29.856 9.490 1.00 91.56 187 ASN A CA 1
ATOM 1555 C C . ASN A 1 187 ? 3.365 -29.893 10.265 1.00 91.56 187 ASN A C 1
ATOM 1557 O O . ASN A 1 187 ? 4.337 -30.484 9.799 1.00 91.56 187 ASN A O 1
ATOM 1561 N N . ASN A 1 188 ? 3.414 -29.300 11.466 1.00 90.81 188 ASN A N 1
ATOM 1562 C CA . ASN A 1 188 ? 4.621 -29.143 12.302 1.00 90.81 188 ASN A CA 1
ATOM 1563 C C . ASN A 1 188 ? 5.745 -28.289 11.683 1.00 90.81 188 ASN A C 1
ATOM 1565 O O . ASN A 1 188 ? 6.871 -28.299 12.185 1.00 90.81 188 ASN A O 1
ATOM 1569 N N . GLU A 1 189 ? 5.456 -27.537 10.626 1.00 94.44 189 GLU A N 1
ATOM 1570 C CA . GLU A 1 189 ? 6.354 -26.537 10.064 1.00 94.44 189 GLU A CA 1
ATOM 1571 C C . GLU A 1 189 ? 5.854 -25.140 10.421 1.00 94.44 189 GLU A C 1
ATOM 1573 O O . GLU A 1 189 ? 4.648 -24.890 10.447 1.00 94.44 189 GLU A O 1
ATOM 1578 N N . SER A 1 190 ? 6.787 -24.236 10.711 1.00 94.81 190 SER A N 1
ATOM 1579 C CA . SER A 1 190 ? 6.492 -22.857 11.083 1.00 94.81 190 SER A CA 1
ATOM 1580 C C . SER A 1 190 ? 6.998 -21.881 10.028 1.00 94.81 190 SER A C 1
ATOM 1582 O O . SER A 1 190 ? 8.121 -21.977 9.526 1.00 94.81 190 SER A O 1
ATOM 1584 N N . TYR A 1 191 ? 6.152 -20.914 9.701 1.00 94.44 191 TYR A N 1
ATOM 1585 C CA . TYR A 1 191 ? 6.385 -19.925 8.665 1.00 94.44 191 TYR A CA 1
ATOM 1586 C C . TYR A 1 191 ? 6.032 -18.548 9.201 1.00 94.44 191 TYR A C 1
ATOM 1588 O O . TYR A 1 191 ? 4.898 -18.321 9.600 1.00 94.44 191 TYR A O 1
ATOM 1596 N N . GLN A 1 192 ? 6.964 -17.601 9.170 1.00 95.56 192 GLN A N 1
ATOM 1597 C CA . GLN A 1 192 ? 6.592 -16.206 9.381 1.00 95.56 192 GLN A CA 1
ATOM 1598 C C . GLN A 1 192 ? 5.888 -15.696 8.122 1.00 95.56 192 GLN A C 1
ATOM 1600 O O . GLN A 1 192 ? 6.441 -15.822 7.027 1.00 95.56 192 GLN A O 1
ATOM 1605 N N . GLN A 1 193 ? 4.677 -15.162 8.267 1.00 95.31 193 GLN A N 1
ATOM 1606 C CA . GLN A 1 193 ? 3.842 -14.743 7.138 1.00 95.31 193 GLN A CA 1
ATOM 1607 C C . GLN A 1 193 ? 3.402 -13.299 7.287 1.00 95.31 193 GLN A C 1
ATOM 1609 O O . GLN A 1 193 ? 3.103 -12.853 8.391 1.00 95.31 193 GLN A O 1
ATOM 1614 N N . ARG A 1 194 ? 3.330 -12.564 6.176 1.00 95.69 194 ARG A N 1
ATOM 1615 C CA . ARG A 1 194 ? 2.825 -11.189 6.186 1.00 95.69 194 ARG A CA 1
ATOM 1616 C C . ARG A 1 194 ? 1.313 -11.249 6.239 1.00 95.69 194 ARG A C 1
ATOM 1618 O O . ARG A 1 194 ? 0.680 -11.705 5.289 1.00 95.69 194 ARG A O 1
ATOM 1625 N N . SER A 1 195 ? 0.736 -10.788 7.334 1.00 95.88 195 SER A N 1
ATOM 1626 C CA . SER A 1 195 ? -0.709 -10.782 7.508 1.00 95.88 195 SER A CA 1
ATOM 1627 C C . SER A 1 195 ? -1.210 -9.358 7.612 1.00 95.88 195 SER A C 1
ATOM 1629 O O . SER A 1 195 ? -0.562 -8.493 8.206 1.00 95.88 195 SER A O 1
ATOM 1631 N N . ILE A 1 196 ? -2.381 -9.120 7.037 1.00 96.44 196 ILE A N 1
ATOM 1632 C CA . ILE A 1 196 ? -3.153 -7.934 7.372 1.00 96.44 196 ILE A CA 1
ATOM 1633 C C . ILE A 1 196 ? -4.464 -8.354 8.027 1.00 96.44 196 ILE A C 1
ATOM 1635 O O . ILE A 1 196 ? -5.207 -9.206 7.538 1.00 96.44 196 ILE A O 1
ATOM 1639 N N . TYR A 1 197 ? -4.699 -7.744 9.174 1.00 96.38 197 TYR A N 1
ATOM 1640 C CA . TYR A 1 197 ? -5.884 -7.857 9.991 1.00 96.38 197 TYR A CA 1
ATOM 1641 C C . TYR A 1 197 ? -6.819 -6.727 9.582 1.00 96.38 197 TYR A C 1
ATOM 1643 O O . TYR A 1 197 ? -6.450 -5.553 9.644 1.00 96.38 197 TYR A O 1
ATOM 1651 N N . ILE A 1 198 ? -7.991 -7.088 9.077 1.00 97.25 198 ILE A N 1
ATOM 1652 C CA . ILE A 1 198 ? -8.884 -6.172 8.371 1.00 97.25 198 ILE A CA 1
ATOM 1653 C C . ILE A 1 198 ? -10.325 -6.316 8.842 1.00 97.25 198 ILE A C 1
ATOM 1655 O O . ILE A 1 198 ? -10.755 -7.390 9.273 1.00 97.25 198 ILE A O 1
ATOM 1659 N N . ASP A 1 199 ? -11.097 -5.242 8.698 1.00 96.44 199 ASP A N 1
ATOM 1660 C CA . ASP A 1 199 ? -12.550 -5.344 8.779 1.00 96.44 199 ASP A CA 1
ATOM 1661 C C . ASP A 1 199 ? -13.101 -6.075 7.542 1.00 96.44 199 ASP A C 1
ATOM 1663 O O . ASP A 1 199 ? -12.556 -5.937 6.441 1.00 96.44 199 ASP A O 1
ATOM 1667 N N . PRO A 1 200 ? -14.240 -6.788 7.645 1.00 95.06 200 PRO A N 1
ATOM 1668 C CA . PRO A 1 200 ? -14.863 -7.437 6.488 1.00 95.06 200 PRO A CA 1
ATOM 1669 C C . PRO A 1 200 ? -15.168 -6.480 5.321 1.00 95.06 200 PRO A C 1
ATOM 1671 O O . PRO A 1 200 ? -15.153 -6.894 4.161 1.00 95.06 200 PRO A O 1
ATOM 1674 N N . ALA A 1 201 ? -15.413 -5.199 5.618 1.00 95.44 201 ALA A N 1
ATOM 1675 C CA . ALA A 1 201 ? -15.660 -4.149 4.631 1.00 95.44 201 ALA A CA 1
ATOM 1676 C C . ALA A 1 201 ? -14.451 -3.873 3.715 1.00 95.44 201 ALA A C 1
ATOM 1678 O O . ALA A 1 201 ? -14.633 -3.360 2.610 1.00 95.44 201 ALA A O 1
ATOM 1679 N N . PHE A 1 202 ? -13.233 -4.265 4.107 1.00 96.69 202 PHE A N 1
ATOM 1680 C CA . PHE A 1 202 ? -12.041 -4.171 3.262 1.00 96.69 202 PHE A CA 1
ATOM 1681 C C . PHE A 1 202 ? -12.231 -4.874 1.918 1.00 96.69 202 PHE A C 1
ATOM 1683 O O . PHE A 1 202 ? -11.870 -4.321 0.885 1.00 96.69 202 PHE A O 1
ATOM 1690 N N . MET A 1 203 ? -12.845 -6.061 1.915 1.00 94.44 203 MET A N 1
ATOM 1691 C CA . MET A 1 203 ? -13.066 -6.850 0.696 1.00 94.44 203 MET A CA 1
ATOM 1692 C C . MET A 1 203 ? -14.163 -6.270 -0.211 1.00 94.44 203 MET A C 1
ATOM 1694 O O . MET A 1 203 ? -14.278 -6.661 -1.373 1.00 94.44 203 MET A O 1
ATOM 1698 N N . GLU A 1 204 ? -14.983 -5.355 0.312 1.00 92.75 204 GLU A N 1
ATOM 1699 C CA . GLU A 1 204 ? -15.972 -4.594 -0.460 1.00 92.75 204 GLU A CA 1
ATOM 1700 C C . GLU A 1 204 ? -15.362 -3.287 -0.998 1.00 92.75 204 GLU A C 1
ATOM 1702 O O . GLU A 1 204 ? -15.667 -2.868 -2.116 1.00 92.75 204 GLU A O 1
ATOM 1707 N N . MET A 1 205 ? -14.468 -2.665 -0.222 1.00 94.62 205 MET A N 1
ATOM 1708 C CA . MET A 1 205 ? -13.768 -1.427 -0.574 1.00 94.62 205 MET A CA 1
ATOM 1709 C C . MET A 1 205 ? -12.654 -1.663 -1.606 1.00 94.62 205 MET A C 1
ATOM 1711 O O . MET A 1 205 ? -12.587 -0.962 -2.620 1.00 94.62 205 MET A O 1
ATOM 1715 N N . PHE A 1 206 ? -11.813 -2.673 -1.375 1.00 94.19 206 PHE A N 1
ATOM 1716 C CA . PHE A 1 206 ? -10.712 -3.094 -2.237 1.00 94.19 206 PHE A CA 1
ATOM 1717 C C . PHE A 1 206 ? -11.089 -4.384 -2.960 1.00 94.19 206 PHE A C 1
ATOM 1719 O O . PHE A 1 206 ? -11.395 -5.408 -2.353 1.00 94.19 206 PHE A O 1
ATOM 1726 N N . THR A 1 207 ? -11.082 -4.339 -4.289 1.00 90.88 207 THR A N 1
ATOM 1727 C CA . THR A 1 207 ? -11.570 -5.450 -5.105 1.00 90.88 207 THR A CA 1
ATOM 1728 C C . THR A 1 207 ? -10.446 -6.439 -5.384 1.00 90.88 207 THR A C 1
ATOM 1730 O O . THR A 1 207 ? -9.558 -6.164 -6.191 1.00 90.88 207 THR A O 1
ATOM 1733 N N . TYR A 1 208 ? -10.539 -7.623 -4.779 1.00 93.38 208 TYR A N 1
ATOM 1734 C CA . TYR A 1 208 ? -9.679 -8.767 -5.078 1.00 93.38 208 TYR A CA 1
ATOM 1735 C C . TYR A 1 208 ? -10.489 -9.904 -5.701 1.00 93.38 208 TYR A C 1
ATOM 1737 O O . TYR A 1 208 ? -11.628 -10.178 -5.317 1.00 93.38 208 TYR A O 1
ATOM 1745 N N . ARG A 1 209 ? -9.902 -10.579 -6.692 1.00 94.19 209 ARG A N 1
ATOM 1746 C CA . ARG A 1 209 ? -10.519 -11.745 -7.332 1.00 94.19 209 ARG A CA 1
ATOM 1747 C C . ARG A 1 209 ? -10.304 -12.976 -6.451 1.00 94.19 209 ARG A C 1
ATOM 1749 O O . ARG A 1 209 ? -9.197 -13.189 -5.979 1.00 94.19 209 ARG A O 1
ATOM 1756 N N . MET A 1 210 ? -11.339 -13.795 -6.281 1.00 95.81 210 MET A N 1
ATOM 1757 C CA . MET A 1 210 ? -11.259 -15.079 -5.572 1.00 95.81 210 MET A CA 1
ATOM 1758 C C . MET A 1 210 ? -11.048 -16.222 -6.572 1.00 95.81 210 MET A C 1
ATOM 1760 O O . MET A 1 210 ? -11.752 -16.273 -7.583 1.00 95.81 210 MET A O 1
ATOM 1764 N N . ASP A 1 211 ? -10.144 -17.151 -6.270 1.00 96.06 211 ASP A N 1
ATOM 1765 C CA . ASP A 1 211 ? -10.044 -18.447 -6.958 1.00 96.06 211 ASP A CA 1
ATOM 1766 C C . ASP A 1 211 ? -10.945 -19.496 -6.283 1.00 96.06 211 ASP A C 1
ATOM 1768 O O . ASP A 1 211 ? -11.615 -20.275 -6.964 1.00 96.06 211 ASP A O 1
ATOM 1772 N N . TYR A 1 212 ? -11.018 -19.479 -4.945 1.00 96.06 212 TYR A N 1
ATO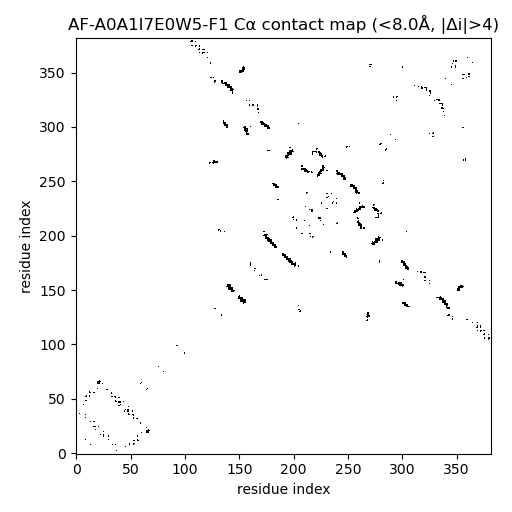M 1773 C CA . TYR A 1 212 ? -11.852 -20.384 -4.148 1.00 96.06 212 TYR A CA 1
ATOM 1774 C C . TYR A 1 212 ? -12.569 -19.656 -3.003 1.00 96.06 212 TYR A C 1
ATOM 1776 O O . TYR A 1 212 ? -12.092 -18.645 -2.489 1.00 96.06 212 TYR A O 1
ATOM 1784 N N . GLY A 1 213 ? -13.693 -20.218 -2.550 1.00 94.25 213 GLY A N 1
ATOM 1785 C CA . GLY A 1 213 ? -14.451 -19.703 -1.406 1.00 94.25 213 GLY A CA 1
ATOM 1786 C C . GLY A 1 213 ? -15.202 -18.407 -1.715 1.00 94.25 213 GLY A C 1
ATOM 1787 O O . GLY A 1 213 ? -15.700 -18.218 -2.826 1.00 94.25 213 GLY A O 1
ATOM 1788 N N . PHE A 1 214 ? -15.335 -17.532 -0.717 1.00 91.06 214 PHE A N 1
ATOM 1789 C CA . PHE A 1 214 ? -16.089 -16.282 -0.840 1.00 91.06 214 PHE A CA 1
ATOM 1790 C C . PHE A 1 214 ? -15.440 -15.143 -0.045 1.00 91.06 214 PHE A C 1
ATOM 1792 O O . PHE A 1 214 ? -14.910 -15.352 1.040 1.00 91.06 214 PHE A O 1
ATOM 1799 N N . ALA A 1 215 ? -15.523 -13.916 -0.565 1.00 89.44 215 ALA A N 1
ATOM 1800 C CA . ALA A 1 215 ? -14.896 -12.737 0.043 1.00 89.44 215 ALA A CA 1
ATOM 1801 C C . ALA A 1 215 ? -15.446 -12.394 1.444 1.00 89.44 215 ALA A C 1
ATOM 1803 O O . ALA A 1 215 ? -14.745 -11.825 2.271 1.00 89.44 215 ALA A O 1
ATOM 1804 N N . GLY A 1 216 ? -16.696 -12.775 1.731 1.00 92.38 216 GLY A N 1
ATOM 1805 C CA . GLY A 1 216 ? -17.335 -12.562 3.032 1.00 92.38 216 GLY A CA 1
ATOM 1806 C C . GLY A 1 216 ? -16.894 -13.525 4.140 1.00 92.38 216 GLY A C 1
ATOM 1807 O O . GLY A 1 216 ? -17.481 -13.464 5.219 1.00 92.38 216 GLY A O 1
ATOM 1808 N N . ALA A 1 217 ? -15.932 -14.422 3.885 1.00 92.31 217 ALA A N 1
ATOM 1809 C CA . ALA A 1 217 ? -15.461 -15.413 4.856 1.00 92.31 217 ALA A CA 1
ATOM 1810 C C . ALA A 1 217 ? -14.983 -14.765 6.160 1.00 92.31 217 ALA A C 1
ATOM 1812 O O . ALA A 1 217 ? -15.291 -15.252 7.240 1.00 92.31 217 ALA A O 1
ATOM 1813 N N . LEU A 1 218 ? -14.348 -13.594 6.056 1.00 94.69 218 LEU A N 1
ATOM 1814 C CA . LEU A 1 218 ? -13.822 -12.843 7.196 1.00 94.69 218 LEU A CA 1
ATOM 1815 C C . LEU A 1 218 ? -14.900 -12.270 8.123 1.00 94.69 218 LEU A C 1
ATOM 1817 O O . LEU A 1 218 ? -14.558 -11.682 9.135 1.00 94.69 218 LEU A O 1
ATOM 1821 N N . LYS A 1 219 ? -16.200 -12.422 7.832 1.00 94.25 219 LYS A N 1
ATOM 1822 C CA . LYS A 1 219 ? -17.250 -12.131 8.829 1.00 94.25 219 LYS A CA 1
ATOM 1823 C C . LYS A 1 219 ? -17.220 -13.120 9.997 1.00 94.25 219 LYS A C 1
ATOM 1825 O O . LYS A 1 219 ? -17.729 -12.800 11.065 1.00 94.25 219 LYS A O 1
ATOM 1830 N N . ASP A 1 220 ? -16.652 -14.301 9.776 1.00 94.19 220 ASP A N 1
ATOM 1831 C CA . ASP A 1 220 ? -16.350 -15.285 10.804 1.00 94.19 220 ASP A CA 1
ATOM 1832 C C . ASP A 1 220 ? -14.908 -15.073 11.294 1.00 94.19 220 ASP A C 1
ATOM 1834 O O . ASP A 1 220 ? -13.967 -15.063 10.500 1.00 94.19 220 ASP A O 1
ATOM 1838 N N . GLN A 1 221 ? -14.745 -14.877 12.602 1.00 93.81 221 GLN A N 1
ATOM 1839 C CA . GLN A 1 221 ? -13.458 -14.606 13.251 1.00 93.81 221 GLN A CA 1
ATOM 1840 C C . GLN A 1 221 ? -12.524 -15.824 13.270 1.00 93.81 221 GLN A C 1
ATOM 1842 O O . GLN A 1 221 ? -11.329 -15.690 13.522 1.00 93.81 221 GLN A O 1
ATOM 1847 N N . ASP A 1 222 ? -13.042 -17.020 12.997 1.00 94.69 222 ASP A N 1
ATOM 1848 C CA . ASP A 1 222 ? -12.235 -18.240 12.937 1.00 94.69 222 ASP A CA 1
ATOM 1849 C C . ASP A 1 222 ? -11.879 -18.611 11.490 1.00 94.69 222 ASP A C 1
ATOM 1851 O O . ASP A 1 222 ? -11.380 -19.707 11.222 1.00 94.69 222 ASP A O 1
ATOM 1855 N N . GLN A 1 223 ? -12.125 -17.703 10.537 1.00 97.06 223 GLN A N 1
ATOM 1856 C CA . GLN A 1 223 ? -11.796 -17.888 9.129 1.00 97.06 223 GLN A CA 1
ATOM 1857 C C . GLN A 1 223 ? -10.716 -16.930 8.638 1.00 97.06 223 GLN A C 1
ATOM 1859 O O . GLN A 1 223 ? -10.616 -15.781 9.062 1.00 97.06 223 GLN A O 1
ATOM 1864 N N . VAL A 1 224 ? -9.937 -17.414 7.673 1.00 97.62 224 VAL A N 1
ATOM 1865 C CA . VAL A 1 224 ? -8.902 -16.643 6.978 1.00 97.62 224 VAL A CA 1
ATOM 1866 C C . VAL A 1 224 ? -9.044 -16.752 5.468 1.00 97.62 224 VAL A C 1
ATOM 1868 O O . VAL A 1 224 ? -9.605 -17.721 4.942 1.00 97.62 224 VAL A O 1
ATOM 1871 N N . ILE A 1 225 ? -8.507 -15.760 4.761 1.00 98.31 225 ILE A N 1
ATOM 1872 C CA . ILE A 1 225 ? -8.375 -15.788 3.304 1.00 98.31 225 ILE A CA 1
ATOM 1873 C C . ILE A 1 225 ? -6.888 -15.785 2.946 1.00 98.31 225 ILE A C 1
ATOM 1875 O O . ILE A 1 225 ? -6.138 -14.929 3.409 1.00 98.31 225 ILE A O 1
ATOM 1879 N N . LEU A 1 226 ? -6.465 -16.742 2.119 1.00 98.12 226 LEU A N 1
ATOM 1880 C CA . LEU A 1 226 ? -5.072 -16.881 1.679 1.00 98.12 226 LEU A CA 1
ATOM 1881 C C . LEU A 1 226 ? -4.852 -16.226 0.318 1.00 98.12 226 LEU A C 1
ATOM 1883 O O . LEU A 1 226 ? -5.777 -16.163 -0.493 1.00 98.12 226 LEU A O 1
ATOM 1887 N N . THR A 1 227 ? -3.621 -15.835 0.008 1.00 97.81 227 THR A N 1
ATOM 1888 C CA . THR A 1 227 ? -3.220 -15.634 -1.392 1.00 97.81 227 THR A CA 1
ATOM 1889 C C . THR A 1 227 ? -3.080 -16.967 -2.130 1.00 97.81 227 THR A C 1
ATOM 1891 O O . THR A 1 227 ? -2.905 -18.023 -1.513 1.00 97.81 227 THR A O 1
ATOM 1894 N N . HIS A 1 228 ? -3.128 -16.919 -3.465 1.00 97.00 228 HIS A N 1
ATOM 1895 C CA . HIS A 1 228 ? -2.863 -18.079 -4.320 1.00 97.00 228 HIS A CA 1
ATOM 1896 C C . HIS A 1 228 ? -1.516 -18.738 -3.977 1.00 97.00 228 HIS A C 1
ATOM 1898 O O . HIS A 1 228 ? -1.465 -19.938 -3.724 1.00 97.00 228 HIS A O 1
ATOM 1904 N N . GLU A 1 229 ? -0.451 -17.934 -3.883 1.00 96.31 229 GLU A N 1
ATOM 1905 C CA . GLU A 1 229 ? 0.912 -18.401 -3.595 1.00 96.31 229 GLU A CA 1
ATOM 1906 C C . GLU A 1 229 ? 1.008 -19.101 -2.230 1.00 96.31 229 GLU A C 1
ATOM 1908 O O . GLU A 1 229 ? 1.592 -20.181 -2.124 1.00 96.31 229 GLU A O 1
ATOM 1913 N N . LEU A 1 230 ? 0.394 -18.536 -1.182 1.00 97.25 230 LEU A N 1
ATOM 1914 C CA . LEU A 1 230 ? 0.394 -19.169 0.136 1.00 97.25 230 LEU A CA 1
ATOM 1915 C C . LEU A 1 230 ? -0.427 -20.466 0.137 1.00 97.25 230 LEU A C 1
ATOM 1917 O O . LEU A 1 230 ? -0.003 -21.461 0.724 1.00 97.25 230 LEU A O 1
ATOM 1921 N N . SER A 1 231 ? -1.577 -20.476 -0.539 1.00 97.44 231 SER A N 1
ATOM 1922 C CA . SER A 1 231 ? -2.405 -21.676 -0.670 1.00 97.44 231 SER A CA 1
ATOM 1923 C C . SER A 1 231 ? -1.662 -22.804 -1.390 1.00 97.44 231 SER A C 1
ATOM 1925 O O . SER A 1 231 ? -1.693 -23.939 -0.920 1.00 97.44 231 SER A O 1
ATOM 1927 N N . GLU A 1 232 ? -0.985 -22.514 -2.503 1.00 96.56 232 GLU A N 1
ATOM 1928 C CA . GLU A 1 232 ? -0.192 -23.502 -3.245 1.00 96.56 232 GLU A CA 1
ATOM 1929 C C . GLU A 1 232 ? 0.983 -24.011 -2.399 1.00 96.56 232 GLU A C 1
ATOM 1931 O O . GLU A 1 232 ? 1.224 -25.217 -2.328 1.00 96.56 232 GLU A O 1
ATOM 1936 N N . LYS A 1 233 ? 1.667 -23.115 -1.679 1.00 95.94 233 LYS A N 1
ATOM 1937 C CA . LYS A 1 233 ? 2.774 -23.475 -0.785 1.00 95.94 233 LYS A CA 1
ATOM 1938 C C . LYS A 1 233 ? 2.347 -24.430 0.333 1.00 95.94 233 LYS A C 1
ATOM 1940 O O . LYS A 1 233 ? 3.105 -25.339 0.662 1.00 95.94 233 LYS A O 1
ATOM 1945 N N . LEU A 1 234 ? 1.178 -24.211 0.936 1.00 96.12 234 LEU A N 1
ATOM 1946 C CA . LEU A 1 234 ? 0.697 -25.025 2.057 1.00 96.12 234 LEU A CA 1
ATOM 1947 C C . LEU A 1 234 ? 0.018 -26.317 1.590 1.00 96.12 234 LEU A C 1
ATOM 1949 O O . LEU A 1 234 ? 0.271 -27.382 2.146 1.00 96.12 234 LEU A O 1
ATOM 1953 N N . PHE A 1 235 ? -0.837 -26.241 0.571 1.00 95.75 235 PHE A N 1
ATOM 1954 C CA . PHE A 1 235 ? -1.748 -27.333 0.216 1.00 95.75 235 PHE A CA 1
ATOM 1955 C C . PHE A 1 235 ? -1.411 -28.027 -1.110 1.00 95.75 235 PHE A C 1
ATOM 1957 O O . PHE A 1 235 ? -1.939 -29.115 -1.374 1.00 95.75 235 PHE A O 1
ATOM 1964 N N . GLY A 1 236 ? -0.535 -27.445 -1.936 1.00 93.56 236 GLY A N 1
ATOM 1965 C CA . GLY A 1 236 ? -0.246 -27.920 -3.289 1.00 93.56 236 GLY A CA 1
ATOM 1966 C C . GLY A 1 236 ? -1.528 -28.053 -4.110 1.00 93.56 236 GLY A C 1
ATOM 1967 O O . GLY A 1 236 ? -2.327 -27.125 -4.193 1.00 93.56 236 GLY A O 1
ATOM 1968 N N . ASP A 1 237 ? -1.768 -29.250 -4.647 1.00 91.50 237 ASP A N 1
ATOM 1969 C CA . ASP A 1 237 ? -2.973 -29.573 -5.424 1.00 91.50 237 ASP A CA 1
ATOM 1970 C C . ASP A 1 237 ? -4.218 -29.881 -4.559 1.00 91.50 237 ASP A C 1
ATOM 1972 O O . ASP A 1 237 ? -5.283 -30.229 -5.080 1.00 91.50 237 ASP A O 1
ATOM 1976 N N . THR A 1 238 ? -4.109 -29.818 -3.228 1.00 94.31 238 THR A N 1
ATOM 1977 C CA . THR A 1 238 ? -5.219 -30.141 -2.318 1.00 94.31 238 THR A CA 1
ATOM 1978 C C . THR A 1 238 ? -6.219 -28.991 -2.261 1.00 94.31 238 THR A C 1
ATOM 1980 O O . THR A 1 238 ? -5.840 -27.826 -2.191 1.00 94.31 238 THR A O 1
ATOM 1983 N N . HIS A 1 239 ? -7.520 -29.307 -2.236 1.00 95.94 239 HIS A N 1
ATOM 1984 C CA . HIS A 1 239 ? -8.552 -28.281 -2.095 1.00 95.94 239 HIS A CA 1
ATOM 1985 C C . HIS A 1 239 ? -8.400 -27.537 -0.749 1.00 95.94 239 HIS A C 1
ATOM 1987 O O . HIS A 1 239 ? -8.488 -28.188 0.299 1.00 95.94 239 HIS A O 1
ATOM 1993 N N . PRO A 1 240 ? -8.189 -26.204 -0.761 1.00 96.62 240 PRO A N 1
ATOM 1994 C CA . PRO A 1 240 ? -7.755 -25.470 0.426 1.00 96.62 240 PRO A CA 1
ATOM 1995 C C . PRO A 1 240 ? -8.905 -25.101 1.366 1.00 96.62 240 PRO A C 1
ATOM 1997 O O . PRO A 1 240 ? -8.686 -24.931 2.558 1.00 96.62 240 PRO A O 1
ATOM 2000 N N . ILE A 1 241 ? -10.140 -24.988 0.867 1.00 97.69 241 ILE A N 1
ATOM 2001 C CA . ILE A 1 241 ? -11.276 -24.529 1.678 1.00 97.69 241 ILE A CA 1
ATOM 2002 C C . ILE A 1 241 ? -11.584 -25.517 2.807 1.00 97.69 241 ILE A C 1
ATOM 2004 O O . ILE A 1 241 ? -11.718 -26.721 2.583 1.00 97.69 241 ILE A O 1
ATOM 2008 N N . GLY A 1 242 ? -11.743 -24.983 4.019 1.00 96.56 242 GLY A N 1
ATOM 2009 C CA . GLY A 1 242 ? -12.033 -25.732 5.239 1.00 96.56 242 GLY A CA 1
ATOM 2010 C C . GLY A 1 242 ? -10.821 -26.414 5.872 1.00 96.56 242 GLY A C 1
ATOM 2011 O O . GLY A 1 242 ? -10.976 -26.994 6.945 1.00 96.56 242 GLY A O 1
ATOM 2012 N N . GLN A 1 243 ? -9.641 -26.341 5.247 1.00 96.62 243 GLN A N 1
ATOM 2013 C CA . GLN A 1 243 ? -8.399 -26.778 5.877 1.00 96.62 243 GLN A CA 1
ATOM 2014 C C . GLN A 1 243 ? -8.088 -25.900 7.086 1.00 96.62 243 GLN A C 1
ATOM 2016 O O . GLN A 1 243 ? -8.421 -24.713 7.106 1.00 96.62 243 GLN A O 1
ATOM 2021 N N . GLU A 1 244 ? -7.448 -26.502 8.079 1.00 96.31 244 GLU A N 1
ATOM 2022 C CA . GLU A 1 244 ? -7.068 -25.834 9.315 1.00 96.31 244 GLU A CA 1
ATOM 2023 C C . GLU A 1 244 ? -5.592 -25.435 9.274 1.00 96.31 244 GLU A C 1
ATOM 2025 O O . GLU A 1 244 ? -4.738 -26.168 8.768 1.00 96.31 244 GLU A O 1
ATOM 2030 N N . LEU A 1 245 ? -5.308 -24.253 9.806 1.00 96.12 245 LEU A N 1
ATOM 2031 C CA . LEU A 1 245 ? -3.968 -23.739 10.045 1.00 96.12 245 LEU A CA 1
ATOM 2032 C C . LEU A 1 245 ? -3.972 -22.976 11.359 1.00 96.12 245 LEU A C 1
ATOM 2034 O O . LEU A 1 245 ? -5.007 -22.470 11.792 1.00 96.12 245 LEU A O 1
ATOM 2038 N N . GLU A 1 246 ? -2.818 -22.887 11.989 1.00 97.25 246 GLU A N 1
ATOM 2039 C CA . GLU A 1 246 ? -2.675 -22.204 13.264 1.00 97.25 246 GLU A CA 1
ATOM 2040 C C . GLU A 1 246 ? -1.849 -20.938 13.069 1.00 97.25 246 GLU A C 1
ATOM 2042 O O . GLU A 1 246 ? -0.864 -20.943 12.329 1.00 97.25 246 GLU A O 1
ATOM 2047 N N . LEU A 1 247 ? -2.264 -19.846 13.706 1.00 97.25 247 LEU A N 1
ATOM 2048 C CA . LEU A 1 247 ? -1.491 -18.612 13.766 1.00 97.25 247 LEU A CA 1
ATOM 2049 C C . LEU A 1 247 ? -1.091 -18.350 15.209 1.00 97.25 247 LEU A C 1
ATOM 2051 O O . LEU A 1 247 ? -1.926 -18.433 16.110 1.00 97.25 247 LEU A O 1
ATOM 2055 N N . VAL A 1 248 ? 0.170 -17.975 15.394 1.00 95.81 248 VAL A N 1
ATOM 2056 C CA . VAL A 1 248 ? 0.710 -17.527 16.673 1.00 95.81 248 VAL A CA 1
ATOM 2057 C C . VAL A 1 248 ? 1.039 -16.046 16.578 1.00 95.81 248 VAL A C 1
ATOM 2059 O O . VAL A 1 248 ? 1.906 -15.646 15.791 1.00 95.81 248 VAL A O 1
ATOM 2062 N N . VAL A 1 249 ? 0.358 -15.243 17.391 1.00 93.50 249 VAL A N 1
ATOM 2063 C CA . VAL A 1 249 ? 0.541 -13.788 17.502 1.00 93.50 249 VAL A CA 1
ATOM 2064 C C . VAL A 1 249 ? 0.824 -13.471 18.960 1.00 93.50 249 VAL A C 1
ATOM 2066 O O . VAL A 1 249 ? 0.070 -13.881 19.831 1.00 93.50 249 VAL A O 1
ATOM 2069 N N . ASN A 1 250 ? 1.926 -12.779 19.256 1.00 88.12 250 ASN A N 1
ATOM 2070 C CA . ASN A 1 250 ? 2.318 -12.423 20.630 1.00 88.12 250 ASN A CA 1
ATOM 2071 C C . ASN A 1 250 ? 2.344 -13.600 21.635 1.00 88.12 250 ASN A C 1
ATOM 2073 O O . ASN A 1 250 ? 2.240 -13.401 22.841 1.00 88.12 250 ASN A O 1
ATOM 2077 N N . GLY A 1 251 ? 2.544 -14.829 21.148 1.00 88.12 251 GLY A N 1
ATOM 2078 C CA . GLY A 1 251 ? 2.547 -16.045 21.968 1.00 88.12 251 GLY A CA 1
ATOM 2079 C C . GLY A 1 251 ? 1.169 -16.673 22.188 1.00 88.12 251 GLY A C 1
ATOM 2080 O O . GLY A 1 251 ? 1.095 -17.718 22.831 1.00 88.12 251 GLY A O 1
ATOM 2081 N N . GLU A 1 252 ? 0.106 -16.084 21.642 1.00 91.44 252 GLU A N 1
ATOM 2082 C CA . GLU A 1 252 ? -1.231 -16.668 21.622 1.00 91.44 252 GLU A CA 1
ATOM 2083 C C . GLU A 1 252 ? -1.449 -17.472 20.343 1.00 91.44 252 GLU A C 1
ATOM 2085 O O . GLU A 1 252 ? -1.294 -16.963 19.232 1.00 91.44 252 GLU A O 1
ATOM 2090 N N . GLU A 1 253 ? -1.803 -18.742 20.521 1.00 93.31 253 GLU A N 1
ATOM 2091 C CA . GLU A 1 253 ? -2.097 -19.691 19.452 1.00 93.31 253 GLU A CA 1
ATOM 2092 C C . GLU A 1 253 ? -3.603 -19.694 19.169 1.00 93.31 253 GLU A C 1
ATOM 2094 O O . GLU A 1 253 ? -4.419 -19.922 20.068 1.00 93.31 253 GLU A O 1
ATOM 2099 N N . LYS A 1 254 ? -3.989 -19.478 17.908 1.00 94.94 254 LYS A N 1
ATOM 2100 C CA . LYS A 1 254 ? -5.382 -19.597 17.467 1.00 94.94 254 LYS A CA 1
ATOM 2101 C C . LYS A 1 254 ? -5.479 -20.421 16.186 1.00 94.94 254 LYS A C 1
ATOM 2103 O O . LYS A 1 254 ? -4.754 -20.197 15.216 1.00 94.94 254 LYS A O 1
ATOM 2108 N N . LEU A 1 255 ? -6.407 -21.377 16.190 1.00 96.69 255 LEU A N 1
ATOM 2109 C CA . LEU A 1 255 ? -6.724 -22.214 15.038 1.00 96.69 255 LEU A CA 1
ATOM 2110 C C . LEU A 1 255 ? -7.715 -21.493 14.120 1.00 96.69 255 LEU A C 1
ATOM 2112 O O . LEU A 1 255 ? -8.746 -21.005 14.578 1.00 96.69 255 LEU A O 1
ATOM 2116 N N . TYR A 1 256 ? -7.426 -21.490 12.824 1.00 97.44 256 TYR A N 1
ATOM 2117 C CA . TYR A 1 256 ? -8.255 -20.890 11.788 1.00 97.44 256 TYR A CA 1
ATOM 2118 C C . TYR A 1 256 ? -8.600 -21.896 10.699 1.00 97.44 256 TYR A C 1
ATOM 2120 O O . TYR A 1 256 ? -7.848 -22.831 10.421 1.00 97.44 256 TYR A O 1
ATOM 2128 N N . LYS A 1 257 ? -9.725 -21.656 10.027 1.00 97.56 257 LYS A N 1
ATOM 2129 C CA . LYS A 1 257 ? -10.149 -22.380 8.829 1.00 97.56 257 LYS A CA 1
ATOM 2130 C C . LYS A 1 257 ? -10.000 -21.514 7.593 1.00 97.56 257 LYS A C 1
ATOM 2132 O O . LYS A 1 257 ? -10.356 -20.339 7.584 1.00 97.56 257 LYS A O 1
ATOM 2137 N N . VAL A 1 258 ? -9.541 -22.107 6.501 1.00 98.19 258 VAL A N 1
ATOM 2138 C CA . VAL A 1 258 ? -9.469 -21.407 5.217 1.00 98.19 258 VAL A CA 1
ATOM 2139 C C . VAL A 1 258 ? -10.883 -21.213 4.664 1.00 98.19 258 VAL A C 1
ATOM 2141 O O . VAL A 1 258 ? -11.538 -22.169 4.244 1.00 98.19 258 VAL A O 1
ATOM 2144 N N . GLY A 1 259 ? -11.360 -19.970 4.651 1.00 97.38 259 GLY A N 1
ATOM 2145 C CA . GLY A 1 259 ? -12.671 -19.594 4.114 1.00 97.38 259 GLY A CA 1
ATOM 2146 C C . GLY A 1 259 ? -12.625 -19.103 2.662 1.00 97.38 259 GLY A C 1
ATOM 2147 O O . GLY A 1 259 ? -13.643 -19.103 1.962 1.00 97.38 259 GLY A O 1
ATOM 2148 N N . GLY A 1 260 ? -11.439 -18.736 2.171 1.00 97.56 260 GLY A N 1
ATOM 2149 C CA . GLY A 1 260 ? -11.246 -18.295 0.795 1.00 97.56 260 GLY A CA 1
ATOM 2150 C C . GLY A 1 260 ? -9.789 -18.284 0.351 1.00 97.56 260 GLY A C 1
ATOM 2151 O O . GLY A 1 260 ? -8.871 -18.296 1.169 1.00 97.56 260 GLY A O 1
ATOM 2152 N N . VAL A 1 261 ? -9.592 -18.242 -0.965 1.00 98.19 261 VAL A N 1
ATOM 2153 C CA . VAL A 1 261 ? -8.279 -18.062 -1.592 1.00 98.19 261 VAL A CA 1
ATOM 2154 C C . VAL A 1 261 ? -8.403 -17.015 -2.690 1.00 98.19 261 VAL A C 1
ATOM 2156 O O . VAL A 1 261 ? -9.244 -17.148 -3.585 1.00 98.19 261 VAL A O 1
ATOM 2159 N N . LEU A 1 262 ? -7.591 -15.965 -2.602 1.00 97.56 262 LEU A N 1
ATOM 2160 C CA . LEU A 1 262 ? -7.461 -14.951 -3.639 1.00 97.56 262 LEU A CA 1
ATOM 2161 C C . LEU A 1 262 ? -6.753 -15.541 -4.854 1.00 97.56 262 LEU A C 1
ATOM 2163 O O . LEU A 1 262 ? -5.878 -16.392 -4.726 1.00 97.56 262 LEU A O 1
ATOM 2167 N N . ALA A 1 263 ? -7.097 -15.029 -6.026 1.00 95.88 263 ALA A N 1
ATOM 2168 C CA . ALA A 1 263 ? -6.279 -15.193 -7.211 1.00 95.88 263 ALA A CA 1
ATOM 2169 C C . ALA A 1 263 ? -4.889 -14.566 -7.026 1.00 95.88 263 ALA A C 1
ATOM 2171 O O . ALA A 1 263 ? -4.669 -13.789 -6.095 1.00 95.88 263 ALA A O 1
ATOM 2172 N N . GLU A 1 264 ? -3.974 -14.865 -7.952 1.00 94.31 264 GLU A N 1
ATOM 2173 C CA . GLU A 1 264 ? -2.674 -14.192 -8.034 1.00 94.31 264 GLU A CA 1
ATOM 2174 C C . GLU A 1 264 ? -2.836 -12.667 -7.918 1.00 94.31 264 GLU A C 1
ATOM 2176 O O . GLU A 1 264 ? -3.583 -12.042 -8.685 1.00 94.31 264 GLU A O 1
ATOM 2181 N N . LEU A 1 265 ? -2.152 -12.096 -6.923 1.00 91.62 265 LEU A N 1
ATOM 2182 C CA . LEU A 1 265 ? -2.103 -10.657 -6.700 1.00 91.62 265 LEU A CA 1
ATOM 2183 C C . LEU A 1 265 ? -1.275 -9.990 -7.797 1.00 91.62 265 LEU A C 1
ATOM 2185 O O . LEU A 1 265 ? -0.391 -10.598 -8.400 1.00 91.62 265 LEU A O 1
ATOM 2189 N N . ASN A 1 266 ? -1.562 -8.721 -8.066 1.00 86.50 266 ASN A N 1
ATOM 2190 C CA . ASN A 1 266 ? -0.760 -7.950 -9.001 1.00 86.50 266 ASN A CA 1
ATOM 2191 C C . ASN A 1 266 ? 0.456 -7.372 -8.264 1.00 86.50 266 ASN A C 1
ATOM 2193 O O . ASN A 1 266 ? 0.306 -6.794 -7.191 1.00 86.50 266 ASN A O 1
ATOM 2197 N N . ASP A 1 267 ? 1.642 -7.407 -8.876 1.00 81.62 267 ASP A N 1
ATOM 2198 C CA . ASP A 1 267 ? 2.844 -6.734 -8.348 1.00 81.62 267 ASP A CA 1
ATOM 2199 C C . ASP A 1 267 ? 2.628 -5.227 -8.071 1.00 81.62 267 ASP A C 1
ATOM 2201 O O . ASP A 1 267 ? 3.378 -4.597 -7.318 1.00 81.62 267 ASP A O 1
ATOM 2205 N N . MET A 1 268 ? 1.612 -4.637 -8.710 1.00 85.94 268 MET A N 1
ATOM 2206 C CA . MET A 1 268 ? 1.177 -3.251 -8.549 1.00 85.94 268 MET A CA 1
ATOM 2207 C C . MET A 1 268 ? 0.044 -3.078 -7.520 1.00 85.94 268 MET A C 1
ATOM 2209 O O . MET A 1 268 ? -0.560 -2.013 -7.483 1.00 85.94 268 MET A O 1
ATOM 2213 N N . ASP A 1 269 ? -0.279 -4.056 -6.677 1.00 89.12 269 ASP A N 1
ATOM 2214 C CA . ASP A 1 269 ? -1.222 -3.849 -5.569 1.00 89.12 269 ASP A CA 1
ATOM 2215 C C . ASP A 1 269 ? -0.589 -3.014 -4.442 1.00 89.12 269 ASP A C 1
ATOM 2217 O O . ASP A 1 269 ? 0.622 -3.045 -4.205 1.00 89.12 269 ASP A O 1
ATOM 2221 N N . MET A 1 270 ? -1.401 -2.203 -3.752 1.00 89.31 270 MET A N 1
ATOM 2222 C CA . MET A 1 270 ? -0.882 -1.317 -2.701 1.00 89.31 270 MET A CA 1
ATOM 2223 C C . MET A 1 270 ? -0.438 -2.075 -1.457 1.00 89.31 270 MET A C 1
ATOM 2225 O O . MET A 1 270 ? 0.634 -1.785 -0.929 1.00 89.31 270 MET A O 1
ATOM 2229 N N . PHE A 1 271 ? -1.246 -3.037 -1.024 1.00 91.31 271 PHE A N 1
ATOM 2230 C CA . PHE A 1 271 ? -0.979 -3.850 0.152 1.00 91.31 271 PHE A CA 1
ATOM 2231 C C . PHE A 1 271 ? -0.217 -5.109 -0.246 1.00 91.31 271 PHE A C 1
ATOM 2233 O O . PHE A 1 271 ? -0.565 -5.762 -1.228 1.00 91.31 271 PHE A O 1
ATOM 2240 N N . ASN A 1 272 ? 0.806 -5.453 0.531 1.00 89.12 272 ASN A N 1
ATOM 2241 C CA . ASN A 1 272 ? 1.589 -6.663 0.338 1.00 89.12 272 ASN A CA 1
ATOM 2242 C C . ASN A 1 272 ? 1.343 -7.618 1.511 1.00 89.12 272 ASN A C 1
ATOM 2244 O O . ASN A 1 272 ? 1.756 -7.340 2.636 1.00 89.12 272 ASN A O 1
ATOM 2248 N N . PHE A 1 273 ? 0.650 -8.722 1.255 1.00 94.94 273 PHE A N 1
ATOM 2249 C CA . PHE A 1 273 ? 0.241 -9.679 2.278 1.00 94.94 273 PHE A CA 1
ATOM 2250 C C . PHE A 1 273 ? 0.163 -11.089 1.695 1.00 94.94 273 PHE A C 1
ATOM 2252 O O . PHE A 1 273 ? -0.041 -11.270 0.498 1.00 94.94 273 PHE A O 1
ATOM 2259 N N . ASP A 1 274 ? 0.295 -12.078 2.569 1.00 96.50 274 ASP A N 1
ATOM 2260 C CA . ASP A 1 274 ? 0.134 -13.501 2.274 1.00 96.50 274 ASP A CA 1
ATOM 2261 C C . ASP A 1 274 ? -1.209 -14.019 2.829 1.00 96.50 274 ASP A C 1
ATOM 2263 O O . ASP A 1 274 ? -1.794 -14.970 2.303 1.00 96.50 274 ASP A O 1
ATOM 2267 N N . LEU A 1 275 ? -1.718 -13.356 3.874 1.00 95.94 275 LEU A N 1
ATOM 2268 C CA . LEU A 1 275 ? -2.880 -13.766 4.652 1.00 95.94 275 LEU A CA 1
ATOM 2269 C C . LEU A 1 275 ? -3.767 -12.569 5.024 1.00 95.94 275 LEU A C 1
ATOM 2271 O O . LEU A 1 275 ? -3.273 -11.531 5.468 1.00 95.94 275 LEU A O 1
ATOM 2275 N N . LEU A 1 276 ? -5.080 -12.745 4.892 1.00 98.06 276 LEU A N 1
ATOM 2276 C CA . LEU A 1 276 ? -6.091 -11.844 5.436 1.00 98.06 276 LEU A CA 1
ATOM 2277 C C . LEU A 1 276 ? -6.782 -12.500 6.630 1.00 98.06 276 LEU A C 1
ATOM 2279 O O . LEU A 1 276 ? -7.252 -13.639 6.530 1.00 98.06 276 LEU A O 1
ATOM 2283 N N . VAL A 1 277 ? -6.886 -11.754 7.726 1.00 97.12 277 VAL A N 1
ATOM 2284 C CA . VAL A 1 277 ? -7.523 -12.191 8.975 1.00 97.12 277 VAL A CA 1
ATOM 2285 C C . VAL A 1 277 ? -8.519 -11.124 9.424 1.00 97.12 277 VAL A C 1
ATOM 2287 O O . VAL A 1 277 ? -8.333 -9.941 9.141 1.00 97.12 277 VAL A O 1
ATOM 2290 N N . ASN A 1 278 ? -9.593 -11.518 10.107 1.00 96.50 278 ASN A N 1
ATOM 2291 C CA . ASN A 1 278 ? -10.492 -10.548 10.727 1.00 96.50 278 ASN A CA 1
ATOM 2292 C C . ASN A 1 278 ? -9.753 -9.807 11.856 1.00 96.50 278 ASN A C 1
ATOM 2294 O O . ASN A 1 278 ? -9.143 -10.443 12.717 1.00 96.50 278 ASN A O 1
ATOM 2298 N N . ILE A 1 279 ? -9.821 -8.476 11.860 1.00 94.69 279 ILE A N 1
ATOM 2299 C CA . ILE A 1 279 ? -9.135 -7.641 12.851 1.00 94.69 279 ILE A CA 1
ATOM 2300 C C . ILE A 1 279 ? -9.555 -7.906 14.297 1.00 94.69 279 ILE A C 1
ATOM 2302 O O . ILE A 1 279 ? -8.705 -7.899 15.178 1.00 94.69 279 ILE A O 1
ATOM 2306 N N . GLU A 1 280 ? -10.815 -8.275 14.520 1.00 92.81 280 GLU A N 1
ATOM 2307 C CA . GLU A 1 280 ? -11.362 -8.638 15.833 1.00 92.81 280 GLU A CA 1
ATOM 2308 C C . GLU A 1 280 ? -10.777 -9.941 16.397 1.00 92.81 280 GLU A C 1
ATOM 2310 O O . GLU A 1 280 ? -11.047 -10.310 17.535 1.00 92.81 280 GLU A O 1
ATOM 2315 N N . SER A 1 281 ? -10.022 -10.688 15.586 1.00 92.38 281 SER A N 1
ATOM 2316 C CA . SER A 1 281 ? -9.349 -11.926 16.005 1.00 92.38 281 SER A CA 1
ATOM 2317 C C . SER A 1 281 ? -7.905 -11.708 16.439 1.00 92.38 281 SER A C 1
ATOM 2319 O O . SER A 1 281 ? -7.236 -12.670 16.816 1.00 92.38 281 SER A O 1
ATOM 2321 N N . HIS A 1 282 ? -7.394 -10.484 16.318 1.00 92.44 282 HIS A N 1
ATOM 2322 C CA . HIS A 1 282 ? -6.045 -10.158 16.745 1.00 92.44 282 HIS A CA 1
ATOM 2323 C C . HIS A 1 282 ? -5.998 -10.102 18.283 1.00 92.44 282 HIS A C 1
ATOM 2325 O O . HIS A 1 282 ? -6.851 -9.446 18.862 1.00 92.44 282 HIS A O 1
ATOM 2331 N N . PRO A 1 283 ? -5.009 -10.693 18.979 1.00 85.06 283 PRO A N 1
ATOM 2332 C CA . PRO A 1 283 ? -4.942 -10.670 20.450 1.00 85.06 283 PRO A CA 1
ATOM 2333 C C . PRO A 1 283 ? -5.131 -9.283 21.079 1.00 85.06 283 PRO A C 1
ATOM 2335 O O . PRO A 1 283 ? -5.862 -9.130 22.053 1.00 85.06 283 PRO A O 1
ATOM 2338 N N . TYR A 1 284 ? -4.559 -8.258 20.438 1.00 78.19 284 TYR A N 1
ATOM 2339 C CA . TYR A 1 284 ? -4.741 -6.845 20.793 1.00 78.19 284 TYR A CA 1
ATOM 2340 C C . TYR A 1 284 ? -6.214 -6.414 20.967 1.00 78.19 284 TYR A C 1
ATOM 2342 O O . TYR A 1 284 ? -6.490 -5.600 21.836 1.00 78.19 284 TYR A O 1
ATOM 2350 N N . SER A 1 285 ? -7.170 -6.948 20.192 1.00 71.06 285 SER A N 1
ATOM 2351 C CA . SER A 1 285 ? -8.596 -6.589 20.318 1.00 71.06 285 SER A CA 1
ATOM 2352 C C . SER A 1 285 ? -9.299 -7.268 21.497 1.00 71.06 285 SER A C 1
ATOM 2354 O O . SER A 1 285 ? -10.450 -6.957 21.790 1.00 71.06 285 SER A O 1
ATOM 2356 N N . THR A 1 286 ? -8.640 -8.218 22.165 1.00 63.06 286 THR A N 1
ATOM 2357 C CA . THR A 1 286 ? -9.196 -8.969 23.303 1.00 63.06 286 THR A CA 1
ATOM 2358 C C . THR A 1 286 ? -8.564 -8.608 24.647 1.00 63.06 286 THR A C 1
ATOM 2360 O O . THR A 1 286 ? -9.004 -9.113 25.681 1.00 63.06 286 THR A O 1
ATOM 2363 N N . GLU A 1 287 ? -7.552 -7.737 24.654 1.00 67.19 287 GLU A N 1
ATOM 2364 C CA . GLU A 1 287 ? -6.927 -7.241 25.879 1.00 67.19 287 GLU A CA 1
ATOM 2365 C C . GLU A 1 287 ? -7.792 -6.140 26.521 1.00 67.19 287 GLU A C 1
ATOM 2367 O O . GLU A 1 287 ? -8.118 -5.148 25.876 1.00 67.19 287 GLU A O 1
ATOM 2372 N N . ASP A 1 288 ? -8.129 -6.288 27.811 1.00 68.06 288 ASP A N 1
ATOM 2373 C CA . ASP A 1 288 ? -8.693 -5.207 28.641 1.00 68.06 288 ASP A CA 1
ATOM 2374 C C . ASP A 1 288 ? -7.602 -4.136 28.856 1.00 68.06 288 ASP A C 1
ATOM 2376 O O . ASP A 1 288 ? -6.874 -4.140 29.857 1.00 68.06 288 ASP A O 1
ATOM 2380 N N . MET A 1 289 ? -7.442 -3.242 27.884 1.00 73.69 289 MET A N 1
ATOM 2381 C CA . MET A 1 289 ? -6.541 -2.097 27.977 1.00 73.69 289 MET A CA 1
ATOM 2382 C C . MET A 1 289 ? -7.182 -0.944 28.746 1.00 73.69 289 MET A C 1
ATOM 2384 O O . MET A 1 289 ? -8.396 -0.862 28.935 1.00 73.69 289 MET A O 1
ATOM 2388 N N . SER A 1 290 ? -6.347 -0.031 29.245 1.00 80.62 290 SER A N 1
ATOM 2389 C CA . SER A 1 290 ? -6.876 1.238 29.730 1.00 80.62 290 SER A CA 1
ATOM 2390 C C . SER A 1 290 ? -7.365 2.073 28.542 1.00 80.62 290 SER A C 1
ATOM 2392 O O . SER A 1 290 ? -6.808 1.984 27.449 1.00 80.62 290 SER A O 1
ATOM 2394 N N . LEU A 1 291 ? -8.356 2.941 28.767 1.00 78.81 291 LEU A N 1
ATOM 2395 C CA . LEU A 1 291 ? -8.850 3.855 27.729 1.00 78.81 291 LEU A CA 1
ATOM 2396 C C . LEU A 1 291 ? -7.711 4.689 27.109 1.00 78.81 291 LEU A C 1
ATOM 2398 O O . LEU A 1 291 ? -7.726 4.989 25.925 1.00 78.81 291 LEU A O 1
ATOM 2402 N N . GLU A 1 292 ? -6.707 5.066 27.900 1.00 77.00 292 GLU A N 1
ATOM 2403 C CA . GLU A 1 292 ? -5.554 5.814 27.395 1.00 77.00 292 GLU A CA 1
ATOM 2404 C C . GLU A 1 292 ? -4.675 4.960 26.466 1.00 77.00 292 GLU A C 1
ATOM 2406 O O . GLU A 1 292 ? -4.188 5.457 25.452 1.00 77.00 292 GLU A O 1
ATOM 2411 N N . ASP A 1 293 ? -4.492 3.674 26.773 1.00 82.12 293 ASP A N 1
ATOM 2412 C CA . ASP A 1 293 ? -3.693 2.748 25.961 1.00 82.12 293 ASP A CA 1
ATOM 2413 C C . ASP A 1 293 ? -4.390 2.390 24.638 1.00 82.12 293 ASP A C 1
ATOM 2415 O O . ASP A 1 293 ? -3.736 2.348 23.595 1.00 82.12 293 ASP A O 1
ATOM 2419 N N . GLU A 1 294 ? -5.716 2.220 24.648 1.00 82.12 294 GLU A N 1
ATOM 2420 C CA . GLU A 1 294 ? -6.527 2.036 23.433 1.00 82.12 294 GLU A CA 1
ATOM 2421 C C . GLU A 1 294 ? -6.370 3.227 22.478 1.00 82.12 294 GLU A C 1
ATOM 2423 O O . GLU A 1 294 ? -6.055 3.069 21.300 1.00 82.12 294 GLU A O 1
ATOM 2428 N N . TRP A 1 295 ? -6.484 4.447 23.010 1.00 87.00 295 TRP A N 1
ATOM 2429 C CA . TRP A 1 295 ? -6.332 5.691 22.248 1.00 87.00 295 TRP A CA 1
ATOM 2430 C C . TRP A 1 295 ? -4.871 6.024 21.887 1.00 87.00 295 TRP A C 1
ATOM 2432 O O . TRP A 1 295 ? -4.608 7.006 21.186 1.00 87.00 295 TRP A O 1
ATOM 2442 N N . ASN A 1 296 ? -3.912 5.226 22.367 1.00 85.50 296 ASN A N 1
ATOM 2443 C CA . ASN A 1 296 ? -2.501 5.268 21.980 1.00 85.50 296 ASN A CA 1
ATOM 2444 C C . ASN A 1 296 ? -2.146 4.240 20.898 1.00 85.50 296 ASN A C 1
ATOM 2446 O O . ASN A 1 296 ? -1.063 4.337 20.315 1.00 85.50 296 ASN A O 1
ATOM 2450 N N . SER A 1 297 ? -3.011 3.259 20.646 1.00 87.56 297 SER A N 1
ATOM 2451 C CA . SER A 1 297 ? -2.817 2.300 19.570 1.00 87.56 297 SER A CA 1
ATOM 2452 C C . SER A 1 297 ? -3.386 2.837 18.281 1.00 87.56 297 SER A C 1
ATOM 2454 O O . SER A 1 297 ? -4.552 3.221 18.202 1.00 87.56 297 SER A O 1
ATOM 2456 N N . GLU A 1 298 ? -2.547 2.862 17.256 1.00 91.00 298 GLU A N 1
ATOM 2457 C CA . GLU A 1 298 ? -2.896 3.477 15.993 1.00 91.00 298 GLU A CA 1
ATOM 2458 C C . GLU A 1 298 ? -2.872 2.470 14.856 1.00 91.00 298 GLU A C 1
ATOM 2460 O O . GLU A 1 298 ? -1.921 1.704 14.689 1.00 91.00 298 GLU A O 1
ATOM 2465 N N . LEU A 1 299 ? -3.905 2.531 14.023 1.00 93.38 299 LEU A N 1
ATOM 2466 C CA . LEU A 1 299 ? -4.092 1.652 12.879 1.00 93.38 299 LEU A CA 1
ATOM 2467 C C . LEU A 1 299 ? -4.276 2.468 11.607 1.00 93.38 299 LEU A C 1
ATOM 2469 O O . LEU A 1 299 ? -4.672 3.638 11.641 1.00 93.38 299 LEU A O 1
ATOM 2473 N N . TRP A 1 300 ? -4.037 1.846 10.453 1.00 96.00 300 TRP A N 1
ATOM 2474 C CA . TRP A 1 300 ? -4.453 2.459 9.199 1.00 96.00 300 TRP A CA 1
ATOM 2475 C C . TRP A 1 300 ? -5.969 2.390 9.095 1.00 96.00 300 TRP A C 1
ATOM 2477 O O . TRP A 1 300 ? -6.542 1.303 9.079 1.00 96.00 300 TRP A O 1
ATOM 2487 N N . THR A 1 301 ? -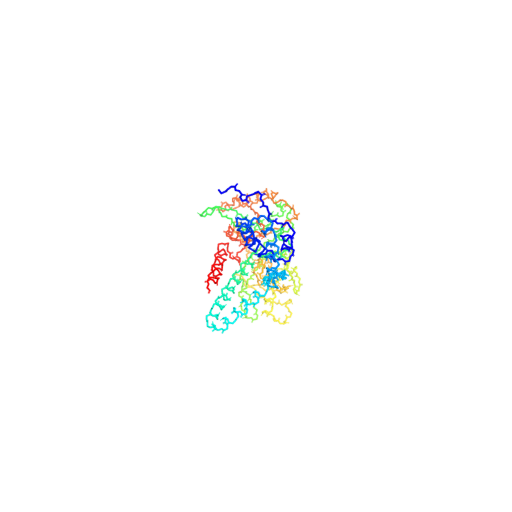6.609 3.546 8.968 1.00 96.69 301 THR A N 1
ATOM 2488 C CA . THR A 1 301 ? -8.057 3.632 8.782 1.00 96.69 301 THR A CA 1
ATOM 2489 C C . THR A 1 301 ? -8.352 4.230 7.419 1.00 96.69 301 THR A C 1
ATOM 2491 O O . THR A 1 301 ? -7.924 5.342 7.104 1.00 96.69 301 THR A O 1
ATOM 2494 N N . PHE A 1 302 ? -9.084 3.481 6.601 1.00 97.00 302 PHE A N 1
ATOM 2495 C CA . PHE A 1 302 ? -9.533 3.897 5.282 1.00 97.00 302 PHE A CA 1
ATOM 2496 C C . PHE A 1 302 ? -11.037 4.132 5.287 1.00 97.00 302 PHE A C 1
ATOM 2498 O O . PHE A 1 302 ? -11.800 3.359 5.865 1.00 97.00 302 PHE A O 1
ATOM 2505 N N . ILE A 1 303 ? -11.461 5.175 4.585 1.00 96.88 303 ILE A N 1
ATOM 2506 C CA . ILE A 1 303 ? -12.864 5.468 4.312 1.00 96.88 303 ILE A CA 1
ATOM 2507 C C . ILE A 1 303 ? -13.094 5.528 2.808 1.00 96.88 303 ILE A C 1
ATOM 2509 O O . ILE A 1 303 ? -12.244 5.990 2.047 1.00 96.88 303 ILE A O 1
ATOM 2513 N N . GLN A 1 304 ? -14.270 5.088 2.385 1.00 96.19 304 GLN A N 1
ATOM 2514 C CA . GLN A 1 304 ? -14.772 5.261 1.033 1.00 96.19 304 GLN A CA 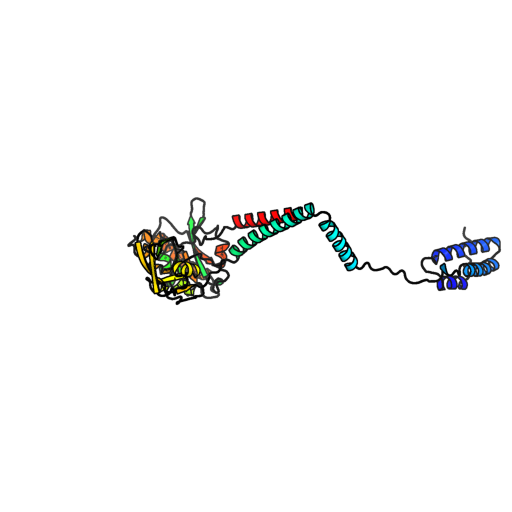1
ATOM 2515 C C . GLN A 1 304 ? -15.876 6.312 1.055 1.00 96.19 304 GLN A C 1
ATOM 2517 O O . GLN A 1 304 ? -16.853 6.188 1.796 1.00 96.19 304 GLN A O 1
ATOM 2522 N N . LEU A 1 305 ? -15.728 7.347 0.239 1.00 94.25 305 LEU A N 1
ATOM 2523 C CA . LEU A 1 305 ? -16.717 8.401 0.072 1.00 94.25 305 LEU A CA 1
ATOM 2524 C C . LEU A 1 305 ? -17.639 8.091 -1.104 1.00 94.25 305 LEU A C 1
ATOM 2526 O O . LEU A 1 305 ? -17.262 7.418 -2.058 1.00 94.25 305 LEU A O 1
ATOM 2530 N N . ASN A 1 306 ? -18.845 8.652 -1.076 1.00 90.06 306 ASN A N 1
ATOM 2531 C CA . ASN A 1 306 ? -19.712 8.613 -2.248 1.00 90.06 306 ASN A CA 1
ATOM 2532 C C . ASN A 1 306 ? -19.078 9.394 -3.415 1.00 90.06 306 ASN A C 1
ATOM 2534 O O . ASN A 1 306 ? -18.468 10.450 -3.229 1.00 90.06 306 ASN A O 1
ATOM 2538 N N . LYS A 1 307 ? -19.279 8.911 -4.642 1.00 86.81 307 LYS A N 1
ATOM 2539 C CA . LYS A 1 307 ? -18.709 9.520 -5.848 1.00 86.81 307 LYS A CA 1
ATOM 2540 C C . LYS A 1 307 ? -19.044 11.009 -5.991 1.00 86.81 307 LYS A C 1
ATOM 2542 O O . LYS A 1 307 ? -20.212 11.389 -6.051 1.00 86.81 307 LYS A O 1
ATOM 2547 N N . GLY A 1 308 ? -18.008 11.836 -6.154 1.00 84.56 308 GLY A N 1
ATOM 2548 C CA . GLY A 1 308 ? -18.138 13.278 -6.397 1.00 84.56 308 GLY A CA 1
ATOM 2549 C C . GLY A 1 308 ? -18.401 14.121 -5.147 1.00 84.56 308 GLY A C 1
ATOM 2550 O O . GLY A 1 308 ? -18.769 15.287 -5.283 1.00 84.56 308 GLY A O 1
ATOM 2551 N N . GLN A 1 309 ? -18.232 13.545 -3.955 1.00 86.94 309 GLN A N 1
ATOM 2552 C CA . GLN A 1 309 ? -18.306 14.287 -2.701 1.00 86.94 309 GLN A CA 1
ATOM 2553 C C . GLN A 1 309 ? -17.149 15.276 -2.550 1.00 86.94 309 GLN A C 1
ATOM 2555 O O . GLN A 1 309 ? -16.018 15.003 -2.949 1.00 86.94 309 GLN A O 1
ATOM 2560 N N . ASP A 1 310 ? -17.445 16.431 -1.954 1.00 87.94 310 ASP A N 1
ATOM 2561 C CA . ASP A 1 310 ? -16.429 17.426 -1.625 1.00 87.94 310 ASP A CA 1
ATOM 2562 C C . ASP A 1 310 ? -15.827 17.119 -0.250 1.00 87.94 310 ASP A C 1
ATOM 2564 O O . ASP A 1 310 ? -16.515 17.152 0.771 1.00 87.94 310 ASP A O 1
ATOM 2568 N N . ILE A 1 311 ? -14.519 16.863 -0.236 1.00 88.44 311 ILE A N 1
ATOM 2569 C CA . ILE A 1 311 ? -13.730 16.557 0.962 1.00 88.44 311 ILE A CA 1
ATOM 2570 C C . ILE A 1 311 ? -13.846 17.685 2.001 1.00 88.44 311 ILE A C 1
ATOM 2572 O O . ILE A 1 311 ? -13.815 17.427 3.202 1.00 88.44 311 ILE A O 1
ATOM 2576 N N . SER A 1 312 ? -14.049 18.936 1.565 1.00 88.62 312 SER A N 1
ATOM 2577 C CA . SER A 1 312 ? -14.155 20.085 2.472 1.00 88.62 312 SER A CA 1
ATOM 2578 C C . SER A 1 312 ? -15.323 19.978 3.464 1.00 88.62 312 SER A C 1
ATOM 2580 O O . SER A 1 312 ? -15.264 20.562 4.549 1.00 88.62 312 SER A O 1
ATOM 2582 N N . GLN A 1 313 ? -16.354 19.188 3.138 1.00 88.69 313 GLN A N 1
ATOM 2583 C CA . GLN A 1 313 ? -17.513 18.954 4.004 1.00 88.69 313 GLN A CA 1
ATOM 2584 C C . GLN A 1 313 ? -17.177 18.114 5.244 1.00 88.69 313 GLN A C 1
ATOM 2586 O O . GLN A 1 313 ? -17.907 18.169 6.231 1.00 88.69 313 GLN A O 1
ATOM 2591 N N . PHE A 1 314 ? -16.069 17.369 5.220 1.00 91.56 314 PHE A N 1
ATOM 2592 C CA . PHE A 1 314 ? -15.642 16.508 6.325 1.00 91.56 314 PHE A CA 1
ATOM 2593 C C . PHE A 1 314 ? -14.804 17.254 7.371 1.00 91.56 314 PHE A C 1
ATOM 2595 O O . PHE A 1 314 ? -14.616 16.742 8.470 1.00 91.56 314 PHE A O 1
ATOM 2602 N N . ASN A 1 315 ? -14.355 18.482 7.080 1.00 92.00 315 ASN A N 1
ATOM 2603 C CA . ASN A 1 315 ? -13.478 19.259 7.964 1.00 92.00 315 ASN A CA 1
ATOM 2604 C C . ASN A 1 315 ? -14.056 19.451 9.374 1.00 92.00 315 ASN A C 1
ATOM 2606 O O . ASN A 1 315 ? -13.321 19.355 10.350 1.00 92.00 315 ASN A O 1
ATOM 2610 N N . SER A 1 316 ? -15.365 19.701 9.497 1.00 93.50 316 SER A N 1
ATOM 2611 C CA . SER A 1 316 ? -16.007 19.858 10.809 1.00 93.50 316 SER A CA 1
ATOM 2612 C C . SER A 1 316 ? -16.007 18.556 11.611 1.00 93.50 316 SER A C 1
ATOM 2614 O O . SER A 1 316 ? -15.659 18.579 12.785 1.00 93.50 316 SER A O 1
ATOM 2616 N N . GLY A 1 317 ? -16.323 17.421 10.981 1.00 95.25 317 GLY A N 1
ATOM 2617 C CA . GLY A 1 317 ? -16.304 16.122 11.657 1.00 95.25 317 GLY A CA 1
ATOM 2618 C C . GLY A 1 317 ? -14.887 15.666 12.018 1.00 95.25 317 GLY A C 1
ATOM 2619 O O . GLY A 1 317 ? -14.670 15.147 13.107 1.00 95.25 317 GLY A O 1
ATOM 2620 N N . LEU A 1 318 ? -13.899 15.934 11.157 1.00 96.25 318 LEU A N 1
ATOM 2621 C CA . LEU A 1 318 ? -12.485 15.687 11.462 1.00 96.25 318 LEU A CA 1
ATOM 2622 C C . LEU A 1 318 ? -11.999 16.552 12.633 1.00 96.25 318 LEU A C 1
ATOM 2624 O O . LEU A 1 318 ? -11.231 16.072 13.466 1.00 96.25 318 LEU A O 1
ATOM 2628 N N . GLN A 1 319 ? -12.465 17.802 12.731 1.00 96.19 319 GLN A N 1
ATOM 2629 C CA . GLN A 1 319 ? -12.161 18.660 13.875 1.00 96.19 319 GLN A CA 1
ATOM 2630 C C . GLN A 1 319 ? -12.789 18.118 15.164 1.00 96.19 319 GLN A C 1
ATOM 2632 O O . GLN A 1 319 ? -12.095 18.033 16.168 1.00 96.19 319 GLN A O 1
ATOM 2637 N N . GLU A 1 320 ? -14.055 17.690 15.138 1.00 96.44 320 GLU A N 1
ATOM 2638 C CA . GLU A 1 320 ? -14.699 17.088 16.316 1.00 96.44 320 GLU A CA 1
ATOM 2639 C C . GLU A 1 320 ? -13.949 15.845 16.805 1.00 96.44 320 GLU A C 1
ATOM 2641 O O . GLU A 1 320 ? -13.699 15.701 17.998 1.00 96.44 320 GLU A O 1
ATOM 2646 N N . LEU A 1 321 ? -13.544 14.965 15.888 1.00 96.31 321 LEU A N 1
ATOM 2647 C CA . LEU A 1 321 ? -12.748 13.787 16.228 1.00 96.31 321 LEU A CA 1
ATOM 2648 C C . LEU A 1 321 ? -11.366 14.178 16.801 1.00 96.31 321 LEU A C 1
ATOM 2650 O O . LEU A 1 321 ? -10.904 13.557 17.755 1.00 96.31 321 LEU A O 1
ATOM 2654 N N . THR A 1 322 ? -10.735 15.235 16.269 1.00 96.25 322 THR A N 1
ATOM 2655 C CA . THR A 1 322 ? -9.470 15.791 16.796 1.00 96.25 322 THR A CA 1
ATOM 2656 C C . THR A 1 322 ? -9.657 16.287 18.233 1.00 96.25 322 THR A C 1
ATOM 2658 O O . THR A 1 322 ? -8.844 16.001 19.110 1.00 96.25 322 THR A O 1
ATOM 2661 N N . ASP A 1 323 ? -10.750 17.004 18.495 1.00 96.25 323 ASP A N 1
ATOM 2662 C CA . ASP A 1 323 ? -11.054 17.544 19.818 1.00 96.25 323 ASP A CA 1
ATOM 2663 C C . ASP A 1 323 ? -11.321 16.422 20.837 1.00 96.25 323 ASP A C 1
ATOM 2665 O O . ASP A 1 323 ? -10.916 16.544 21.993 1.00 96.25 323 ASP A O 1
ATOM 2669 N N . ILE A 1 324 ? -11.969 15.327 20.418 1.00 94.75 324 ILE A N 1
ATOM 2670 C CA . ILE A 1 324 ? -12.202 14.141 21.258 1.00 94.75 324 ILE A CA 1
ATOM 2671 C C . ILE A 1 324 ? -10.875 13.451 21.600 1.00 94.75 324 ILE A C 1
ATOM 2673 O O . ILE A 1 324 ? -10.616 13.224 22.783 1.00 94.75 324 ILE A O 1
ATOM 2677 N N . GLN A 1 325 ? -10.015 13.186 20.606 1.00 93.62 325 GLN A N 1
ATOM 2678 C CA . GLN A 1 325 ? -8.675 12.622 20.831 1.00 93.62 325 GLN A CA 1
ATOM 2679 C C . GLN A 1 325 ? -7.915 13.431 21.881 1.00 93.62 325 GLN A C 1
ATOM 2681 O O . GLN A 1 325 ? -7.409 12.875 22.851 1.00 93.62 325 GLN A O 1
ATOM 2686 N N . ASN A 1 326 ? -7.873 14.752 21.717 1.00 94.31 326 ASN A N 1
ATOM 2687 C CA . ASN A 1 326 ? -7.092 15.635 22.581 1.00 94.31 326 ASN A CA 1
ATOM 2688 C C . ASN A 1 326 ? -7.660 15.753 24.002 1.00 94.31 326 ASN A C 1
ATOM 2690 O O . ASN A 1 326 ? -6.928 16.110 24.925 1.00 94.31 326 ASN A O 1
ATOM 2694 N N . GLN A 1 327 ? -8.955 15.486 24.193 1.00 93.88 327 GLN A N 1
ATOM 2695 C CA . GLN A 1 327 ? -9.566 15.418 25.523 1.00 93.88 327 GLN A CA 1
ATOM 2696 C C . GLN A 1 327 ? -9.193 14.132 26.263 1.00 93.88 327 GLN A C 1
ATOM 2698 O O . GLN A 1 327 ? -9.045 14.166 27.484 1.00 93.88 327 GLN A O 1
ATOM 2703 N N . ILE A 1 328 ? -9.065 13.019 25.539 1.00 91.38 328 ILE A N 1
ATOM 2704 C CA . ILE A 1 328 ? -8.764 11.703 26.113 1.00 91.38 328 ILE A CA 1
ATOM 2705 C C . ILE A 1 328 ? -7.256 11.529 26.311 1.00 91.38 328 ILE A C 1
ATOM 2707 O O . ILE A 1 328 ? -6.834 11.082 27.374 1.00 91.38 328 ILE A O 1
ATOM 2711 N N . ASN A 1 329 ? -6.452 11.936 25.328 1.00 88.62 329 ASN A N 1
ATOM 2712 C CA . ASN A 1 329 ? -4.998 11.806 25.325 1.00 88.62 329 ASN A CA 1
ATOM 2713 C C . ASN A 1 329 ? -4.316 13.181 25.146 1.00 88.62 329 ASN A C 1
ATOM 2715 O O . ASN A 1 329 ? -3.811 13.506 24.067 1.00 88.62 329 ASN A O 1
ATOM 2719 N N . PRO A 1 330 ? -4.308 14.027 26.194 1.00 88.31 330 PRO A N 1
ATOM 2720 C CA . PRO A 1 330 ? -3.740 15.373 26.125 1.00 88.31 330 PRO A CA 1
ATOM 2721 C C . PRO A 1 330 ? -2.209 15.387 25.988 1.00 88.31 330 PRO A C 1
ATOM 2723 O O . PRO A 1 330 ? -1.651 16.412 25.598 1.00 88.31 330 PRO A O 1
ATOM 2726 N N . ASP A 1 331 ? -1.535 14.275 26.296 1.00 88.00 331 ASP A N 1
ATOM 2727 C CA . ASP A 1 331 ? -0.076 14.152 26.222 1.00 88.00 331 ASP A CA 1
ATOM 2728 C C . ASP A 1 331 ? 0.427 13.944 24.782 1.00 88.00 331 ASP A C 1
ATOM 2730 O O . ASP A 1 331 ? 1.589 14.231 24.483 1.00 88.00 331 ASP A O 1
ATOM 2734 N N . LYS A 1 332 ? -0.449 13.504 23.865 1.00 86.81 332 LYS A N 1
ATOM 2735 C CA . LYS A 1 332 ? -0.168 13.364 22.427 1.00 86.81 332 LYS A CA 1
ATOM 2736 C C . LYS A 1 332 ? -1.229 14.074 21.577 1.00 86.81 332 LYS A C 1
ATOM 2738 O O . LYS A 1 332 ? -2.002 13.419 20.875 1.00 86.81 332 LYS A O 1
ATOM 2743 N N . PRO A 1 333 ? -1.285 15.414 21.617 1.00 92.38 333 PRO A N 1
ATOM 2744 C CA . PRO A 1 333 ? -2.339 16.146 20.944 1.00 92.38 333 PRO A CA 1
ATOM 2745 C C . PRO A 1 333 ? -2.179 16.097 19.421 1.00 92.38 333 PRO A C 1
ATOM 2747 O O . PRO A 1 333 ? -1.111 16.364 18.865 1.00 92.38 333 PRO A O 1
ATOM 2750 N N . TYR A 1 334 ? -3.284 15.830 18.738 1.00 94.62 334 TYR A N 1
ATOM 2751 C CA . TYR A 1 334 ? -3.424 15.995 17.301 1.00 94.62 334 TYR A CA 1
ATOM 2752 C C . TYR A 1 334 ? -3.668 17.480 17.004 1.00 94.62 334 TYR A C 1
ATOM 2754 O O . TYR A 1 334 ? -4.565 18.107 17.569 1.00 94.62 334 TYR A O 1
ATOM 2762 N N . LEU A 1 335 ? -2.883 18.066 16.100 1.00 94.94 335 LEU A N 1
ATOM 2763 C CA . LEU A 1 335 ? -3.084 19.444 15.640 1.00 94.94 335 LEU A CA 1
ATOM 2764 C C . LEU A 1 335 ? -4.261 19.542 14.673 1.00 94.94 335 LEU A C 1
ATOM 2766 O O . LEU A 1 335 ? -5.044 20.487 14.729 1.00 94.94 335 LEU A O 1
ATOM 2770 N N . ASN A 1 336 ? -4.355 18.583 13.757 1.00 94.75 336 ASN A N 1
ATOM 2771 C CA . ASN A 1 336 ? -5.492 18.405 12.872 1.00 94.75 336 ASN A CA 1
ATOM 2772 C C . ASN A 1 336 ? -5.555 16.960 12.384 1.00 94.75 336 ASN A C 1
ATOM 2774 O O . ASN A 1 336 ? -4.541 16.263 12.340 1.00 94.75 336 ASN A O 1
ATOM 2778 N N . MET A 1 337 ? -6.743 16.545 11.962 1.00 96.12 337 MET A N 1
ATOM 2779 C CA . MET A 1 337 ? -6.915 15.363 11.132 1.00 96.12 337 MET A CA 1
ATOM 2780 C C . MET A 1 337 ? -7.246 15.740 9.698 1.00 96.12 337 MET A C 1
ATOM 2782 O O . MET A 1 337 ? -7.807 16.798 9.413 1.00 96.12 337 MET A O 1
ATOM 2786 N N . GLY A 1 338 ? -6.868 14.855 8.789 1.00 95.00 338 GLY A N 1
ATOM 2787 C CA . GLY A 1 338 ? -6.981 15.038 7.358 1.00 95.00 338 GLY A CA 1
ATOM 2788 C C . GLY A 1 338 ? -7.282 13.733 6.643 1.00 95.00 338 GLY A C 1
ATOM 2789 O O . GLY A 1 338 ? -7.326 12.655 7.236 1.00 95.00 338 GLY A O 1
ATOM 2790 N N . LEU A 1 339 ? -7.496 13.868 5.340 1.00 94.88 339 LEU A N 1
ATOM 2791 C CA . LEU A 1 339 ? -7.746 12.766 4.428 1.00 94.88 339 LEU A CA 1
ATOM 2792 C C . LEU A 1 339 ? -6.727 12.839 3.298 1.00 94.88 339 LEU A C 1
ATOM 2794 O O . LEU A 1 339 ? -6.582 13.878 2.647 1.00 94.88 339 LEU A O 1
ATOM 2798 N N . VAL A 1 340 ? -6.041 11.730 3.047 1.00 94.56 340 VAL A N 1
ATOM 2799 C CA . VAL A 1 340 ? -5.146 11.585 1.898 1.00 94.56 340 VAL A CA 1
ATOM 2800 C C . VAL A 1 340 ? -5.771 10.600 0.924 1.00 94.56 340 VAL A C 1
ATOM 2802 O O . VAL A 1 340 ? -6.125 9.487 1.302 1.00 94.56 340 VAL A O 1
ATOM 2805 N N . ALA A 1 341 ? -5.934 11.020 -0.332 1.00 94.44 341 ALA A N 1
ATOM 2806 C CA . ALA A 1 341 ? -6.487 10.163 -1.374 1.00 94.44 341 ALA A CA 1
ATOM 2807 C C . ALA A 1 341 ? -5.603 8.929 -1.576 1.00 94.44 341 ALA A C 1
ATOM 2809 O O . ALA A 1 341 ? -4.375 9.034 -1.589 1.00 94.44 341 ALA A O 1
ATOM 2810 N N . TYR A 1 342 ? -6.223 7.772 -1.792 1.00 93.62 342 TYR A N 1
ATOM 2811 C CA . TYR A 1 342 ? -5.521 6.508 -1.999 1.00 93.62 342 TYR A CA 1
ATOM 2812 C C . TYR A 1 342 ? -4.495 6.587 -3.143 1.00 93.62 342 TYR A C 1
ATOM 2814 O O . TYR A 1 342 ? -3.368 6.119 -3.004 1.00 93.62 342 TYR A O 1
ATOM 2822 N N . SER A 1 343 ? -4.830 7.267 -4.245 1.00 91.25 343 SER A N 1
ATOM 2823 C CA . SER A 1 343 ? -3.907 7.504 -5.367 1.00 91.25 343 SER A CA 1
ATOM 2824 C C . SER A 1 343 ? -2.673 8.334 -5.004 1.00 91.25 343 SER A C 1
ATOM 2826 O O . SER A 1 343 ? -1.642 8.220 -5.666 1.00 91.25 343 SER A O 1
ATOM 2828 N N . ASP A 1 344 ? -2.771 9.172 -3.972 1.00 91.31 344 ASP A N 1
ATOM 2829 C CA . ASP A 1 344 ? -1.733 10.133 -3.603 1.00 91.31 344 ASP A CA 1
ATOM 2830 C C . ASP A 1 344 ? -0.747 9.565 -2.578 1.00 91.31 344 ASP A C 1
ATOM 2832 O O . ASP A 1 344 ? 0.345 10.113 -2.410 1.00 91.31 344 ASP A O 1
ATOM 2836 N N . LEU A 1 345 ? -1.092 8.446 -1.930 1.00 90.12 345 LEU A N 1
ATOM 2837 C CA . LEU A 1 345 ? -0.256 7.793 -0.919 1.00 90.12 345 LEU A CA 1
ATOM 2838 C C . LEU A 1 345 ? 1.138 7.447 -1.447 1.00 90.12 345 LEU A C 1
ATOM 2840 O O . LEU A 1 345 ? 2.124 7.612 -0.733 1.00 90.12 345 LEU A O 1
ATOM 2844 N N . ILE A 1 346 ? 1.240 7.051 -2.720 1.00 87.44 346 ILE A N 1
ATOM 2845 C CA . ILE A 1 346 ? 2.524 6.734 -3.359 1.00 87.44 346 ILE A CA 1
ATOM 2846 C C . ILE A 1 346 ? 3.449 7.955 -3.418 1.00 87.44 346 ILE A C 1
ATOM 2848 O O . ILE A 1 346 ? 4.657 7.835 -3.211 1.00 87.44 346 ILE A O 1
ATOM 2852 N N . TYR A 1 347 ? 2.893 9.136 -3.691 1.00 83.94 347 TYR A N 1
ATOM 2853 C CA . TYR A 1 347 ? 3.665 10.371 -3.836 1.00 83.94 347 TYR A CA 1
ATOM 2854 C C . TYR A 1 347 ? 3.971 11.029 -2.489 1.00 83.94 347 TYR A C 1
ATOM 2856 O O . TYR A 1 347 ? 4.968 11.736 -2.375 1.00 83.94 347 TYR A O 1
ATOM 2864 N N . LYS A 1 348 ? 3.141 10.777 -1.470 1.00 86.88 348 LYS A N 1
ATOM 2865 C CA . LYS A 1 348 ? 3.264 11.356 -0.124 1.00 86.88 348 LYS A CA 1
ATOM 2866 C C . LYS A 1 348 ? 3.920 10.431 0.901 1.00 86.88 348 LYS A C 1
ATOM 2868 O O . LYS A 1 348 ? 3.935 10.741 2.086 1.00 86.88 348 LYS A O 1
ATOM 2873 N N . VAL A 1 349 ? 4.494 9.310 0.475 1.00 84.19 349 VAL A N 1
ATOM 2874 C CA . VAL A 1 349 ? 5.077 8.307 1.385 1.00 84.19 349 VAL A CA 1
ATOM 2875 C C . VAL A 1 349 ? 6.187 8.857 2.289 1.00 84.19 349 VAL A C 1
ATOM 2877 O O . VAL A 1 349 ? 6.299 8.447 3.444 1.00 84.19 349 VAL A O 1
ATOM 2880 N N . ASP A 1 350 ? 6.967 9.819 1.787 1.00 84.81 350 ASP A N 1
ATOM 2881 C CA . ASP A 1 350 ? 8.024 10.491 2.555 1.00 84.81 350 ASP A CA 1
ATOM 2882 C C . ASP A 1 350 ? 7.464 11.562 3.509 1.00 84.81 350 ASP A C 1
ATOM 2884 O O . ASP A 1 350 ? 8.124 11.916 4.481 1.00 84.81 350 ASP A O 1
ATOM 2888 N N . GLU A 1 351 ? 6.254 12.065 3.246 1.00 87.56 351 GLU A N 1
ATOM 2889 C CA . GLU A 1 351 ? 5.570 13.085 4.055 1.00 87.56 351 GLU A CA 1
ATOM 2890 C C . GLU A 1 351 ? 4.717 12.464 5.173 1.00 87.56 351 GLU A C 1
ATOM 2892 O O . GLU A 1 351 ? 4.435 13.129 6.167 1.00 87.56 351 GLU A O 1
ATOM 2897 N N . ILE A 1 352 ? 4.308 11.200 5.011 1.00 90.12 352 ILE A N 1
ATOM 2898 C CA . ILE A 1 352 ? 3.413 10.488 5.929 1.00 90.12 352 ILE A CA 1
ATOM 2899 C C . ILE A 1 352 ? 4.203 9.437 6.711 1.00 90.12 352 ILE A C 1
ATOM 2901 O O . ILE A 1 352 ? 4.572 8.385 6.176 1.00 90.12 352 ILE A O 1
ATOM 2905 N N . GLU A 1 353 ? 4.460 9.701 7.988 1.00 89.38 353 GLU A N 1
ATOM 2906 C CA . GLU A 1 353 ? 5.012 8.735 8.936 1.00 89.38 353 GLU A CA 1
ATOM 2907 C C . GLU A 1 353 ? 3.994 7.656 9.292 1.00 89.38 353 GLU A C 1
ATOM 2909 O O . GLU A 1 353 ? 2.790 7.884 9.261 1.00 89.38 353 GLU A O 1
ATOM 2914 N N . ASN A 1 354 ? 4.469 6.435 9.547 1.00 85.38 354 ASN A N 1
ATOM 2915 C CA . ASN A 1 354 ? 3.617 5.263 9.788 1.00 85.38 354 ASN A CA 1
ATOM 2916 C C . ASN A 1 354 ? 2.500 5.045 8.747 1.00 85.38 354 ASN A C 1
ATOM 2918 O O . ASN A 1 354 ? 1.546 4.332 9.023 1.00 85.38 354 ASN A O 1
ATOM 2922 N N . GLY A 1 355 ? 2.602 5.619 7.542 1.00 82.62 355 GLY A N 1
ATOM 2923 C CA . GLY A 1 355 ? 1.685 5.344 6.437 1.00 82.62 355 GLY A CA 1
ATOM 2924 C C . GLY A 1 355 ? 1.939 3.980 5.795 1.00 82.62 355 GLY A C 1
ATOM 2925 O O . GLY A 1 355 ? 2.841 3.235 6.194 1.00 82.62 355 GLY A O 1
ATOM 2926 N N . VAL A 1 356 ? 1.176 3.663 4.747 1.00 81.69 356 VAL A N 1
ATOM 2927 C CA . VAL A 1 356 ? 1.424 2.461 3.936 1.00 81.69 356 VAL A CA 1
ATOM 2928 C C . VAL A 1 356 ? 2.797 2.596 3.264 1.00 81.69 356 VAL A C 1
ATOM 2930 O O . VAL A 1 356 ? 2.975 3.416 2.368 1.00 81.69 356 VAL A O 1
ATOM 2933 N N . ARG A 1 357 ? 3.793 1.833 3.737 1.00 68.94 357 ARG A N 1
ATOM 2934 C CA . ARG A 1 357 ? 5.232 2.051 3.459 1.00 68.94 357 ARG A CA 1
ATOM 2935 C C . ARG A 1 357 ? 5.959 0.822 2.899 1.00 68.94 357 ARG A C 1
ATOM 2937 O O . ARG A 1 357 ? 7.103 0.552 3.251 1.00 68.94 357 ARG A O 1
ATOM 2944 N N . ASP A 1 358 ? 5.330 0.092 1.984 1.00 66.81 358 ASP A N 1
ATOM 2945 C CA . ASP A 1 358 ? 5.953 -1.085 1.350 1.00 66.81 358 ASP A CA 1
ATOM 2946 C C . ASP A 1 358 ? 6.752 -0.738 0.073 1.00 66.81 358 ASP A C 1
ATOM 2948 O O . ASP A 1 358 ? 7.081 -1.611 -0.732 1.00 66.81 358 ASP A O 1
ATOM 2952 N N . PHE A 1 359 ? 7.062 0.542 -0.152 1.00 74.12 359 PHE A N 1
ATOM 2953 C CA . PHE A 1 359 ? 7.708 1.031 -1.372 1.00 74.12 359 PHE A CA 1
ATOM 2954 C C . PHE A 1 359 ? 8.669 2.197 -1.095 1.00 74.12 359 PHE A C 1
ATOM 2956 O O . PHE A 1 359 ? 8.622 2.839 -0.048 1.00 74.12 359 PHE A O 1
ATOM 2963 N N . LEU A 1 360 ? 9.594 2.442 -2.032 1.00 77.56 360 LEU A N 1
ATOM 2964 C CA . LEU A 1 360 ? 10.614 3.486 -1.890 1.00 77.56 360 LEU A CA 1
ATOM 2965 C C . LEU A 1 360 ? 10.002 4.888 -1.929 1.00 77.56 360 LEU A C 1
ATOM 2967 O O . LEU A 1 360 ? 9.127 5.149 -2.750 1.00 77.56 360 LEU A O 1
ATOM 2971 N N . GLY A 1 361 ? 10.573 5.803 -1.146 1.00 82.00 361 GLY A N 1
ATOM 2972 C CA . GLY A 1 361 ? 10.326 7.241 -1.241 1.00 82.00 361 GLY A CA 1
ATOM 2973 C C . GLY A 1 361 ? 10.693 7.865 -2.588 1.00 82.00 361 GLY A C 1
ATOM 2974 O O . GLY A 1 361 ? 11.411 7.270 -3.400 1.00 82.00 361 GLY A O 1
ATOM 2975 N N . LEU A 1 362 ? 10.256 9.104 -2.815 1.00 84.25 362 LEU A N 1
ATOM 2976 C CA . LEU A 1 362 ? 10.521 9.852 -4.046 1.00 84.25 362 LEU A CA 1
ATOM 2977 C C . LEU A 1 362 ? 12.021 10.091 -4.259 1.00 84.25 362 LEU A C 1
ATOM 2979 O O . LEU A 1 362 ? 12.514 9.985 -5.383 1.00 84.25 362 LEU A O 1
ATOM 2983 N N . GLY A 1 363 ? 12.772 10.369 -3.189 1.00 86.44 363 GLY A N 1
ATOM 2984 C CA . GLY A 1 363 ? 14.217 10.615 -3.262 1.00 86.44 363 GLY A CA 1
ATOM 2985 C C . GLY A 1 363 ? 15.001 9.452 -3.898 1.00 86.44 363 GLY A C 1
ATOM 2986 O O . GLY A 1 363 ? 15.655 9.648 -4.930 1.00 86.44 363 GLY A O 1
ATOM 2987 N N . PRO A 1 364 ? 14.926 8.227 -3.339 1.00 88.00 364 PRO A N 1
ATOM 2988 C CA . PRO A 1 364 ? 15.544 7.038 -3.928 1.00 88.00 364 PRO A CA 1
ATOM 2989 C C . PRO A 1 364 ? 15.091 6.737 -5.363 1.00 88.00 364 PRO A C 1
ATOM 2991 O O . PRO A 1 364 ? 15.913 6.327 -6.185 1.00 88.00 364 PRO A O 1
ATOM 2994 N N . GLN A 1 365 ? 13.817 6.971 -5.698 1.00 88.00 365 GLN A N 1
ATOM 2995 C CA . GLN A 1 365 ? 13.310 6.786 -7.063 1.00 88.00 365 GLN A CA 1
ATOM 2996 C C . G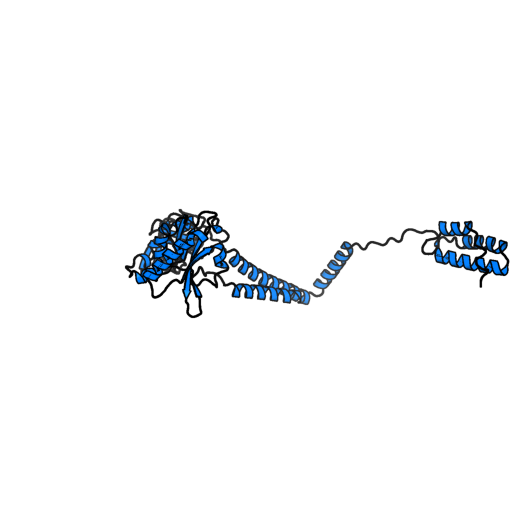LN A 1 365 ? 13.983 7.747 -8.055 1.00 88.00 365 GLN A C 1
ATOM 2998 O O . GLN A 1 365 ? 14.444 7.321 -9.117 1.00 88.00 365 GLN A O 1
ATOM 3003 N N . ILE A 1 366 ? 14.091 9.035 -7.702 1.00 89.31 366 ILE A N 1
ATOM 3004 C CA . ILE A 1 366 ? 14.771 10.051 -8.520 1.00 89.31 366 ILE A CA 1
ATOM 3005 C C . ILE A 1 366 ? 16.246 9.690 -8.698 1.00 89.31 366 ILE A C 1
ATOM 3007 O O . ILE A 1 366 ? 16.780 9.804 -9.806 1.00 89.31 366 ILE A O 1
ATOM 3011 N N . LEU A 1 367 ? 16.906 9.223 -7.635 1.00 91.06 367 LEU A N 1
ATOM 3012 C CA . LEU A 1 367 ? 18.295 8.775 -7.694 1.00 91.06 367 LEU A CA 1
ATOM 3013 C C . LEU A 1 367 ? 18.460 7.600 -8.668 1.00 91.06 367 LEU A C 1
ATOM 3015 O O . LEU A 1 367 ? 19.319 7.655 -9.548 1.00 91.06 367 LEU A O 1
ATOM 3019 N N . LEU A 1 368 ? 17.616 6.570 -8.558 1.00 91.12 368 LEU A N 1
ATOM 3020 C CA . LEU A 1 368 ? 17.662 5.393 -9.427 1.00 91.12 368 LEU A CA 1
ATOM 3021 C C . LEU A 1 368 ? 17.404 5.763 -10.897 1.00 91.12 368 LEU A C 1
ATOM 3023 O O . LEU A 1 368 ? 18.148 5.338 -11.784 1.00 91.12 368 LEU A O 1
ATOM 3027 N N . GLY A 1 369 ? 16.405 6.614 -11.153 1.00 90.75 369 GLY A N 1
ATOM 3028 C CA . GLY A 1 369 ? 16.109 7.133 -12.489 1.00 90.75 369 GLY A CA 1
ATOM 3029 C C . GLY A 1 369 ? 17.264 7.957 -13.067 1.00 90.75 369 GLY A C 1
ATOM 3030 O O . GLY A 1 369 ? 17.608 7.807 -14.240 1.00 90.75 369 GLY A O 1
ATOM 3031 N N . SER A 1 370 ? 17.921 8.768 -12.233 1.00 91.62 370 SER A N 1
ATOM 3032 C CA . SER A 1 370 ? 19.083 9.575 -12.625 1.00 91.62 370 SER A CA 1
ATOM 3033 C C . SER A 1 370 ? 20.301 8.711 -12.957 1.00 91.62 370 SER A C 1
ATOM 3035 O O . SER A 1 370 ? 20.976 8.966 -13.953 1.00 91.62 370 SER A O 1
ATOM 3037 N N . ILE A 1 371 ? 20.563 7.661 -12.168 1.00 91.44 371 ILE A N 1
ATOM 3038 C CA . ILE A 1 371 ? 21.629 6.686 -12.439 1.00 91.44 371 ILE A CA 1
ATOM 3039 C C . ILE A 1 371 ? 21.364 5.973 -13.769 1.00 91.44 371 ILE A C 1
ATOM 3041 O O . ILE A 1 371 ? 22.268 5.888 -14.600 1.00 91.44 371 ILE A O 1
ATOM 3045 N N . GLY A 1 372 ? 20.127 5.519 -14.004 1.00 90.31 372 GLY A N 1
ATOM 3046 C CA . GLY A 1 372 ? 19.727 4.924 -15.280 1.00 90.31 372 GLY A CA 1
ATOM 3047 C C . GLY A 1 372 ? 19.971 5.877 -16.452 1.00 90.31 372 GLY A C 1
ATOM 3048 O O . GLY A 1 372 ? 20.674 5.537 -17.401 1.00 90.31 372 GLY A O 1
ATOM 3049 N N . LEU A 1 373 ? 19.488 7.117 -16.361 1.00 90.12 373 LEU A N 1
ATOM 3050 C CA . LEU A 1 373 ? 19.702 8.117 -17.408 1.00 90.12 373 LEU A CA 1
ATOM 3051 C C . LEU A 1 373 ? 21.195 8.378 -17.668 1.00 90.12 373 LEU A C 1
ATOM 3053 O O . LEU A 1 373 ? 21.616 8.453 -18.821 1.00 90.12 373 LEU A O 1
ATOM 3057 N N . PHE A 1 374 ? 22.008 8.480 -16.616 1.00 91.12 374 PHE A N 1
ATOM 3058 C CA . PHE A 1 374 ? 23.447 8.696 -16.739 1.00 91.12 374 PHE A CA 1
ATOM 3059 C C . PHE A 1 374 ? 24.155 7.526 -17.438 1.00 91.12 374 PHE A C 1
ATOM 3061 O O . PHE A 1 374 ? 24.965 7.751 -18.339 1.00 91.12 374 PHE A O 1
ATOM 3068 N N . ILE A 1 375 ? 23.806 6.283 -17.086 1.00 90.00 375 ILE A N 1
ATOM 3069 C CA . ILE A 1 375 ? 24.311 5.072 -17.750 1.00 90.00 375 ILE A CA 1
ATOM 3070 C C . ILE A 1 375 ? 23.956 5.089 -19.242 1.00 90.00 375 ILE A C 1
ATOM 3072 O O . ILE A 1 375 ? 24.809 4.797 -20.082 1.00 90.00 375 ILE A O 1
ATOM 3076 N N . LEU A 1 376 ? 22.725 5.476 -19.583 1.00 86.81 376 LEU A N 1
ATOM 3077 C CA . LEU A 1 376 ? 22.272 5.557 -20.970 1.00 86.81 376 LEU A CA 1
ATOM 3078 C C . LEU A 1 376 ? 23.040 6.621 -21.760 1.00 86.81 376 LEU A C 1
ATOM 3080 O O . LEU A 1 376 ? 23.465 6.364 -22.884 1.00 86.81 376 LEU A O 1
ATOM 3084 N N . ILE A 1 377 ? 23.266 7.795 -21.166 1.00 88.88 377 ILE A N 1
ATOM 3085 C CA . ILE A 1 377 ? 24.047 8.874 -21.782 1.00 88.88 377 ILE A CA 1
ATOM 3086 C C . ILE A 1 377 ? 25.483 8.411 -22.048 1.00 88.88 377 ILE A C 1
ATOM 3088 O O . ILE A 1 377 ? 25.974 8.568 -23.165 1.00 88.88 377 ILE A O 1
ATOM 3092 N N . LEU A 1 378 ? 26.147 7.797 -21.062 1.00 85.75 378 LEU A N 1
ATOM 3093 C CA . LEU A 1 378 ? 27.498 7.257 -21.242 1.00 85.75 378 LEU A CA 1
ATOM 3094 C C . LEU A 1 378 ? 27.553 6.199 -22.346 1.00 85.75 378 LEU A C 1
ATOM 3096 O O . LEU A 1 378 ? 28.512 6.172 -23.110 1.00 85.75 378 LEU A O 1
ATOM 3100 N N . ALA A 1 379 ? 26.518 5.369 -22.464 1.00 83.56 379 ALA A N 1
ATOM 3101 C CA . ALA A 1 379 ? 26.436 4.351 -23.501 1.00 83.56 379 ALA A CA 1
ATOM 3102 C C . ALA A 1 379 ? 26.222 4.921 -24.911 1.00 83.56 379 ALA A C 1
ATOM 3104 O O . ALA A 1 379 ? 26.622 4.284 -25.876 1.00 83.56 379 ALA A O 1
ATOM 3105 N N . VAL A 1 380 ? 25.622 6.108 -25.052 1.00 79.81 380 VAL A N 1
ATOM 3106 C CA . VAL A 1 380 ? 25.489 6.793 -26.353 1.00 79.81 380 VAL A CA 1
ATOM 3107 C C . VAL A 1 380 ? 26.822 7.389 -26.819 1.00 79.81 380 VAL A C 1
ATOM 3109 O O . VAL A 1 380 ? 27.058 7.506 -28.022 1.00 79.81 380 VAL A O 1
ATOM 3112 N N . PHE A 1 381 ? 27.692 7.778 -25.884 1.00 77.00 381 PHE A N 1
ATOM 3113 C CA . PHE A 1 381 ? 29.008 8.348 -26.188 1.00 77.00 381 PHE A CA 1
ATOM 3114 C C . PHE A 1 381 ? 30.121 7.305 -26.378 1.00 77.00 381 PHE A C 1
ATOM 3116 O O . PHE A 1 381 ? 31.221 7.679 -26.794 1.00 77.00 381 PHE A O 1
ATOM 3123 N N . ASN A 1 382 ? 29.849 6.034 -26.074 1.00 63.69 382 ASN A N 1
ATOM 3124 C CA . ASN A 1 382 ? 30.783 4.904 -26.140 1.00 63.69 382 ASN A CA 1
ATOM 3125 C C . ASN A 1 382 ? 30.476 4.010 -27.352 1.00 63.69 382 ASN A C 1
ATOM 3127 O O . ASN A 1 382 ? 31.426 3.471 -27.970 1.00 63.69 382 ASN A O 1
#

Mean predicted aligned error: 12.66 Å

Solvent-accessible surface area (backbone atoms only — not comparable to full-atom values): 21024 Å² total; per-residue (Å²): 144,84,69,76,84,82,67,76,80,59,65,66,48,53,52,50,49,64,68,44,34,30,76,94,50,36,65,63,56,52,48,56,49,49,52,53,28,56,53,36,33,75,77,67,31,65,72,53,15,49,55,47,37,44,51,49,50,56,71,60,70,38,82,87,42,40,66,72,77,78,86,75,76,74,75,76,54,65,66,63,52,52,52,48,51,51,54,52,49,55,54,49,44,68,70,41,48,69,62,44,47,54,41,53,50,50,32,50,51,29,51,50,53,28,49,53,47,48,51,56,51,47,43,54,72,49,36,38,70,82,41,91,50,35,95,32,28,27,35,39,25,32,30,30,85,47,100,91,42,85,40,34,28,26,32,40,37,49,64,56,65,75,45,38,76,76,48,40,74,71,60,72,48,59,26,49,43,42,80,47,67,34,38,36,39,51,96,95,42,79,40,80,40,43,30,34,26,26,39,57,48,40,58,73,66,48,82,74,60,69,73,40,76,45,80,70,34,34,72,40,64,51,20,28,35,31,27,36,68,50,44,41,73,75,43,54,94,48,83,57,69,69,42,75,41,32,39,33,50,99,84,46,78,45,74,30,27,29,33,23,27,30,38,80,77,61,91,33,46,69,76,85,62,40,35,41,37,21,38,80,57,39,69,79,67,71,56,94,64,54,75,62,55,48,58,65,39,60,29,34,38,36,38,28,45,50,87,89,64,64,72,76,74,43,52,64,28,33,47,53,53,29,55,52,48,32,70,69,37,62,90,69,46,52,75,41,50,49,74,44,48,51,77,48,46,70,78,39,43,77,62,27,44,79,34,89,71,91,66,80,41,68,66,64,48,53,51,48,52,49,51,28,52,51,44,41,54,54,38,74,78,91

Nearest PDB structures (foldseek):
  3is6-assembly1_A  TM=7.966E-01  e=5.747E-15  Porphyromonas gingivalis W83
  5f9q-assembly1_A  TM=7.022E-01  e=6.397E-10  Bacillus amyloliquefaciens
  5ws4-assembly1_B  TM=5.862E-01  e=1.343E-10  Acinetobacter baumannii
  5nik-assembly1_J  TM=4.102E-01  e=4.028E-10  Escherichia coli K-12
  5c59-assembly3_C  TM=4.999E-01  e=2.796E-06  Escherichia coli 536

Radius of gyration: 44.63 Å; Cα contacts (8 Å, |Δi|>4): 579; chains: 1; bounding box: 60×86×126 Å

Sequence (382 aa):
MDSKLKHHPPKWPDRFLEFYCNPNRLEQIQGDAYELFYMDLEEKGLRFAQFRFAIHVLSFFRWRNIKRTKSTYHTFSQGAMLKNYFKIGWRNLIKQKGITFISVFGLACAVGCCMVAYLFIAQIWFRGLNQPNKDEIYQLTYTAEGENGLVTYGSVAEPISELIPEKLNQVQNQTRVLRDFPILIYNNESYQQRSIYIDPAFMEMFTYRMDYGFAGALKDQDQVILTHELSEKLFGDTHPIGQELELVVNGEEKLYKVGGVLAELNDMDMFNFDLLVNIESHPYSTEDMSLEDEWNSELWTFIQLNKGQDISQFNSGLQELTDIQNQINPDKPYLNMGLVAYSDLIYKVDEIENGVRDFLGLGPQILLGSIGLFILILAVFN

pLDDT: mean 88.08, std 9.95, range [43.62, 98.31]

InterPro domains:
  IPR025857 MacB-like periplasmic core domain [PF12704] (100-320)
  IPR047699 Transporter permease, putative, prefix domain [NF038404] (9-69)
  IPR050250 Macrolide Exporter MacB [PTHR30572] (81-380)

Secondary structure (DSSP, 8-state):
--STTS-PPPHHHHHHHHHHB-HHHHHHHHHHHHHHHHHHHHHH-HHHHHHHHHHHHHHT--TTTB-----------HHHHHHHHHHHHHHHHHHTHHHHHHHHHHHHHHHHHHHHHHHHHHHHHTTTTT-TTTTTEEEEEEEEEETTEEEEES-EETTHHHHHHHHSTTEEEEEEEEEE--EEEETTEEEE--EEEE-TTHHHHS---EEEE-GGGGGSTTEEEE-HHHHHHHHTTS--TT-EEEEEETTEEEEEEEEEEEPPPPTT-S---SEEEEGGGSGGGGS---HHHHTT-EEEEEEEEPTT--GGGGHHHHHHHHHHHHHH-TTS--SEEEEEEGGGTTTSTTTEETS--SS--HHHHHHHHHHHHHHHHHHHH-

Foldseek 3Di:
DPPLPPDDADVVLLVVLVVFFDPVCSVVLSVVLRVQLSVCCVPPHDVRSNVVSSVSSVVVPDPVGGDDDDDPPPPPDPVVVVVVVVVVVVVVCVVPVVVNCVLVVLLVVLVVLLVVLVVQLVLLLLAAVPFPQQQQKWWKWFWFQDPVGIAIARWAQPCLLVCCVVLVPQFPFKKWWDWDFWWKDAPNDTDGWTEIAMALCCCVRGPFAFPDADSSQQVDQQEKEFEPVLQCVRANPHDQFQDWMWTADPNDIGIHGYRTYTYHDDSRYLDDGGMYGHNCNHVVVVDPDDLQVSRVDITTMMTGGDPPDDQVVSQRSQVVSQVVSCVSHVVTHTPTMDIDRSSCCSQCVVRHHNRSNPDDYPVVSVVSSVVSVVSNVVSVVD